Protein AF-0000000080209425 (afdb_homodimer)

InterPro domains:
  IPR004045 Glutathione S-transferase, N-terminal [PF13409] (10-76)
  IPR004045 Glutathione S-transferase, N-terminal [PS50404] (1-81)
  IPR036249 Thioredoxin-like superfamily [SSF52833] (5-84)
  IPR036282 Glutathione S-transferase, C-terminal domain superfamily [SSF47616] (83-201)

Secondary structure (DSSP, 8-state):
-EEEEE-TTT-HHHHHHHHHHHHTT---EEEEE-TTSHHHHHHHHTT-SS--S-EEEETTEEEESHHHHHHHHHHHHHTTTTS-SSHHHHHHHHHHHHHHHH--HHHHHHS---TT--EE-PPPHHHHHHHHHHHHHHHHHHHHSTTSBTBBB--HHHHHHHHHHHHHHHTT----HHHHHHHHHHHHSHHHHHHHHHHTT-----GGG--SEE-/-EEEEE-TTT-HHHHHHHHHHHHTT---EEEEE-TTSHHHHHHHHTT-SS--S-EEEETTEEEESHHHHHHHHHHHHHTTTTS-SSHHHHHHHHHHHHHHHH--HHHHHHS---TT--EE-PPPHHHHHHHHHHHHHHHHHHHHSTTSBTBBB--HHHHHHHHHHHHHHHTT----HHHHHHHHHHHHSHHHHHHHHHHTT-----GGG--SEE-

Nearest PDB structures (foldseek):
  4mp4-assembly1_A  TM=8.904E-01  e=6.083E-12  Acinetobacter baumannii ACICU
  1v2a-assembly1_B  TM=7.783E-01  e=6.624E-07  Anopheles dirus
  4hz4-assembly1_A-2  TM=7.066E-01  e=1.338E-07  Actinobacillus pleuropneumoniae
  2ws2-assembly1_B  TM=6.971E-01  e=1.338E-07  Haemonchus contortus
  5lcz-assembly1_A  TM=6.780E-01  e=2.161E-05  Homo sapiens

Organism: Vibrio parahaemolyticus (NCBI:txid670)

Structure (mmCIF, N/CA/C/O backbone):
data_AF-0000000080209425-model_v1
#
loop_
_entity.id
_entity.type
_entity.pdbx_description
1 polymer 'Glutathione S-transferase'
#
loop_
_atom_site.group_PDB
_atom_site.id
_atom_site.type_symbol
_atom_site.label_atom_id
_atom_site.label_alt_id
_atom_site.label_comp_id
_atom_site.label_asym_id
_atom_site.label_entity_id
_atom_site.label_seq_id
_atom_site.pdbx_PDB_ins_code
_atom_site.Cartn_x
_atom_site.Cartn_y
_atom_site.Cartn_z
_atom_site.occupancy
_atom_site.B_iso_or_equiv
_atom_site.auth_seq_id
_atom_site.auth_comp_id
_atom_site.auth_asym_id
_atom_site.auth_atom_id
_atom_site.pdbx_PDB_model_num
ATOM 1 N N . MET A 1 1 ? 15.867 4.238 18.109 1 98 1 MET A N 1
ATOM 2 C CA . MET A 1 1 ? 15.328 4.242 16.75 1 98 1 MET A CA 1
ATOM 3 C C . MET A 1 1 ? 15.883 5.406 15.945 1 98 1 MET A C 1
ATOM 5 O O . MET A 1 1 ? 16.094 6.496 16.484 1 98 1 MET A O 1
ATOM 9 N N . GLN A 1 2 ? 16.234 5.133 14.703 1 98.75 2 GLN A N 1
ATOM 10 C CA . GLN A 1 2 ? 16.656 6.152 13.742 1 98.75 2 GLN A CA 1
ATOM 11 C C . GLN A 1 2 ? 15.742 6.16 12.523 1 98.75 2 GLN A C 1
ATOM 13 O O . GLN A 1 2 ? 15.516 5.117 11.906 1 98.75 2 GLN A O 1
ATOM 18 N N . LEU A 1 3 ? 15.195 7.336 12.227 1 98.88 3 LEU A N 1
ATOM 19 C CA . LEU A 1 3 ? 14.312 7.488 11.078 1 98.88 3 LEU A CA 1
ATOM 20 C C . LEU A 1 3 ? 14.953 8.383 10.023 1 98.88 3 LEU A C 1
ATOM 22 O O . LEU A 1 3 ? 15.305 9.531 10.305 1 98.88 3 LEU A O 1
ATOM 26 N N . PHE A 1 4 ? 15.148 7.852 8.852 1 98.88 4 PHE A N 1
ATOM 27 C CA . PHE A 1 4 ? 15.602 8.625 7.703 1 98.88 4 PHE A CA 1
ATOM 28 C C . PHE A 1 4 ? 14.422 9.156 6.902 1 98.88 4 PHE A C 1
ATOM 30 O O . PHE A 1 4 ? 13.523 8.398 6.535 1 98.88 4 PHE A O 1
ATOM 37 N N . ILE A 1 5 ? 14.406 10.461 6.688 1 98.69 5 ILE A N 1
ATOM 38 C CA . ILE A 1 5 ? 13.312 11.086 5.941 1 98.69 5 ILE A CA 1
ATOM 39 C C . ILE A 1 5 ? 13.891 12 4.863 1 98.69 5 ILE A C 1
ATOM 41 O O . ILE A 1 5 ? 15.086 12.289 4.855 1 98.69 5 ILE A O 1
ATOM 45 N N . GLY A 1 6 ? 13.047 12.359 3.904 1 98 6 GLY A N 1
ATOM 46 C CA . GLY A 1 6 ? 13.367 13.414 2.961 1 98 6 GLY A CA 1
ATOM 47 C C . GLY A 1 6 ? 13.031 14.805 3.48 1 98 6 GLY A C 1
ATOM 48 O O . GLY A 1 6 ? 12.578 14.953 4.617 1 98 6 GLY A O 1
ATOM 49 N N . ASN A 1 7 ? 13.375 15.828 2.611 1 96.88 7 ASN A N 1
ATOM 50 C CA . ASN A 1 7 ? 13.008 17.172 3.018 1 96.88 7 ASN A CA 1
ATOM 51 C C . ASN A 1 7 ? 11.516 17.281 3.336 1 96.88 7 ASN A C 1
ATOM 53 O O . ASN A 1 7 ? 10.68 16.797 2.576 1 96.88 7 ASN A O 1
ATOM 57 N N . GLN A 1 8 ? 11.188 17.891 4.418 1 98.12 8 GLN A N 1
ATOM 58 C CA . GLN A 1 8 ? 9.844 17.906 4.996 1 98.12 8 GLN A CA 1
ATOM 59 C C . GLN A 1 8 ? 8.867 18.672 4.102 1 98.12 8 GLN A C 1
ATOM 61 O O . GLN A 1 8 ? 7.68 18.328 4.051 1 98.12 8 GLN A O 1
ATOM 66 N N . ASN A 1 9 ? 9.352 19.578 3.344 1 97.81 9 ASN A N 1
ATOM 67 C CA . ASN A 1 9 ? 8.484 20.359 2.467 1 97.81 9 ASN A CA 1
ATOM 68 C C . ASN A 1 9 ? 7.867 19.5 1.373 1 97.81 9 ASN A C 1
ATOM 70 O O . ASN A 1 9 ? 6.742 19.766 0.936 1 97.81 9 ASN A O 1
ATOM 74 N N . TYR A 1 10 ? 8.617 18.438 0.993 1 97.81 10 TYR A N 1
ATOM 75 C CA . TYR A 1 10 ? 8.227 17.766 -0.247 1 97.81 10 TYR A CA 1
ATOM 76 C C . TYR A 1 10 ? 7.91 16.297 -0.005 1 97.81 10 TYR A C 1
ATOM 78 O O . TYR A 1 10 ? 7.242 15.664 -0.818 1 97.81 10 TYR A O 1
ATOM 86 N N . SER A 1 11 ? 8.398 15.742 1.105 1 98 11 SER A N 1
ATOM 87 C CA . SER A 1 11 ? 8.328 14.289 1.24 1 98 11 SER A CA 1
ATOM 88 C C . SER A 1 11 ? 7.055 13.859 1.966 1 98 11 SER A C 1
ATOM 90 O O . SER A 1 11 ? 7.047 13.727 3.191 1 98 11 SER A O 1
ATOM 92 N N . SER A 1 12 ? 6.051 13.523 1.176 1 98.44 12 SER A N 1
ATOM 93 C CA . SER A 1 12 ? 4.773 13.094 1.734 1 98.44 12 SER A CA 1
ATOM 94 C C . SER A 1 12 ? 4.879 11.719 2.377 1 98.44 12 SER A C 1
ATOM 96 O O . SER A 1 12 ? 4.215 11.438 3.377 1 98.44 12 SER A O 1
ATOM 98 N N . TRP A 1 13 ? 5.742 10.805 1.812 1 98.62 13 TRP A N 1
ATOM 99 C CA . TRP A 1 13 ? 5.953 9.477 2.379 1 98.62 13 TRP A CA 1
ATOM 100 C C . TRP A 1 13 ? 6.613 9.57 3.75 1 98.62 13 TRP A C 1
ATOM 102 O O . TRP A 1 13 ? 6.254 8.828 4.672 1 98.62 13 TRP A O 1
ATOM 112 N N . SER A 1 14 ? 7.562 10.484 3.898 1 98.88 14 SER A N 1
ATOM 113 C CA . SER A 1 14 ? 8.25 10.695 5.164 1 98.88 14 SER A CA 1
ATOM 114 C C . SER A 1 14 ? 7.297 11.219 6.234 1 98.88 14 SER A C 1
ATOM 116 O O . SER A 1 14 ? 7.367 10.805 7.395 1 98.88 14 SER A O 1
ATOM 118 N N . LEU A 1 15 ? 6.426 12.148 5.82 1 98.94 15 LEU A N 1
ATOM 119 C CA . LEU A 1 15 ? 5.465 12.695 6.77 1 98.94 15 LEU A CA 1
ATOM 120 C C . LEU A 1 15 ? 4.609 11.586 7.379 1 98.94 15 LEU A C 1
ATOM 122 O O . LEU A 1 15 ? 4.391 11.555 8.594 1 98.94 15 LEU A O 1
ATOM 126 N N . ARG A 1 16 ? 4.148 10.672 6.57 1 98.94 16 ARG A N 1
ATOM 127 C CA . ARG A 1 16 ? 3.287 9.586 7.031 1 98.94 16 ARG A CA 1
ATOM 128 C C . ARG A 1 16 ? 3.951 8.797 8.156 1 98.94 16 ARG A C 1
ATOM 130 O O . ARG A 1 16 ? 3.348 8.578 9.203 1 98.94 16 ARG A O 1
ATOM 137 N N . ALA A 1 17 ? 5.164 8.445 7.926 1 98.94 17 ALA A N 1
ATOM 138 C CA . ALA A 1 17 ? 5.871 7.625 8.906 1 98.94 17 ALA A CA 1
ATOM 139 C C . ALA A 1 17 ? 6.215 8.438 10.148 1 98.94 17 ALA A C 1
ATOM 141 O O . ALA A 1 17 ? 6.105 7.945 11.273 1 98.94 17 ALA A O 1
ATOM 142 N N . TRP A 1 18 ? 6.582 9.664 9.969 1 98.94 18 TRP A N 1
ATOM 143 C CA . TRP A 1 18 ? 7.055 10.531 11.047 1 98.94 18 TRP A CA 1
ATOM 144 C C . TRP A 1 18 ? 5.938 10.812 12.047 1 98.94 18 TRP A C 1
ATOM 146 O O . TRP A 1 18 ? 6.188 10.938 13.242 1 98.94 18 TRP A O 1
ATOM 156 N N . LEU A 1 19 ? 4.75 10.836 11.617 1 98.94 19 LEU A N 1
ATOM 157 C CA . LEU A 1 19 ? 3.615 11.312 12.391 1 98.94 19 LEU A CA 1
ATOM 158 C C . LEU A 1 19 ? 3.387 10.438 13.617 1 98.94 19 LEU A C 1
ATOM 160 O O . LEU A 1 19 ? 2.971 10.93 14.672 1 98.94 19 LEU A O 1
ATOM 164 N N . ILE A 1 20 ? 3.641 9.125 13.492 1 98.94 20 ILE A N 1
ATOM 165 C CA . ILE A 1 20 ? 3.348 8.227 14.602 1 98.94 20 ILE A CA 1
ATOM 166 C C . ILE A 1 20 ? 4.273 8.531 15.773 1 98.94 20 ILE A C 1
ATOM 168 O O . ILE A 1 20 ? 3.867 8.445 16.938 1 98.94 20 ILE A O 1
ATOM 172 N N . PHE A 1 21 ? 5.473 8.922 15.516 1 98.88 21 PHE A N 1
ATOM 173 C CA . PHE A 1 21 ? 6.422 9.25 16.562 1 98.88 21 PHE A CA 1
ATOM 174 C C . PHE A 1 21 ? 6.016 10.531 17.281 1 98.88 21 PHE A C 1
ATOM 176 O O . PHE A 1 21 ? 6.051 10.602 18.516 1 98.88 21 PHE A O 1
ATOM 183 N N . SER A 1 22 ? 5.641 11.492 16.5 1 98.62 22 SER A N 1
ATOM 184 C CA . SER A 1 22 ? 5.223 12.766 17.078 1 98.62 22 SER A CA 1
ATOM 185 C C . SER A 1 22 ? 3.916 12.617 17.859 1 98.62 22 SER A C 1
ATOM 187 O O . SER A 1 22 ? 3.787 13.133 18.969 1 98.62 22 SER A O 1
ATOM 189 N N . GLN A 1 23 ? 2.926 11.93 17.266 1 98.25 23 GLN A N 1
ATOM 190 C CA . GLN A 1 23 ? 1.598 11.789 17.844 1 98.25 23 GLN A CA 1
ATOM 191 C C . GLN A 1 23 ? 1.665 11.094 19.203 1 98.25 23 GLN A C 1
ATOM 193 O O . GLN A 1 23 ? 0.92 11.438 20.125 1 98.25 23 GLN A O 1
ATOM 198 N N . TYR A 1 24 ? 2.531 10.133 19.344 1 98.38 24 TYR A N 1
ATOM 199 C CA . TYR A 1 24 ? 2.57 9.328 20.562 1 98.38 24 TYR A CA 1
ATOM 200 C C . TYR A 1 24 ? 3.803 9.664 21.391 1 98.38 24 TYR A C 1
ATOM 202 O O . TYR A 1 24 ? 4.133 8.945 22.328 1 98.38 24 TYR A O 1
ATOM 210 N N . ASP A 1 25 ? 4.516 10.688 21.016 1 98.19 25 ASP A N 1
ATOM 211 C CA . ASP A 1 25 ? 5.688 11.18 21.734 1 98.19 25 ASP A CA 1
ATOM 212 C C . ASP A 1 25 ? 6.727 10.078 21.906 1 98.19 25 ASP A C 1
ATOM 214 O O . ASP A 1 25 ? 7.195 9.836 23.031 1 98.19 25 ASP A O 1
ATOM 218 N N . LEU A 1 26 ? 6.941 9.336 20.891 1 98.69 26 LEU A N 1
ATOM 219 C CA . LEU A 1 26 ? 7.977 8.312 20.891 1 98.69 26 LEU A CA 1
ATOM 220 C C . LEU A 1 26 ? 9.336 8.906 20.531 1 98.69 26 LEU A C 1
ATOM 222 O O . LEU A 1 26 ? 9.438 9.75 19.641 1 98.69 26 LEU A O 1
ATOM 226 N N . LYS A 1 27 ? 10.312 8.508 21.266 1 98.25 27 LYS A N 1
ATOM 227 C CA . LYS A 1 27 ? 11.664 8.992 20.984 1 98.25 27 LYS A CA 1
ATOM 228 C C . LYS A 1 27 ? 12.227 8.352 19.719 1 98.25 27 LYS A C 1
ATOM 230 O O . LYS A 1 27 ? 12.211 7.129 19.578 1 98.25 27 LYS A O 1
ATOM 235 N N . VAL A 1 28 ? 12.703 9.195 18.766 1 98.69 28 VAL A N 1
ATOM 236 C CA . VAL A 1 28 ? 13.336 8.75 17.531 1 98.69 28 VAL A CA 1
ATOM 237 C C . VAL A 1 28 ? 14.32 9.805 17.047 1 98.69 28 VAL A C 1
ATOM 239 O O . VAL A 1 28 ? 14.055 11.008 17.141 1 98.69 28 VAL A O 1
ATOM 242 N N . ASP A 1 29 ? 15.477 9.383 16.672 1 98.75 29 ASP A N 1
ATOM 243 C CA . ASP A 1 29 ? 16.422 10.273 16.016 1 98.75 29 ASP A CA 1
ATOM 244 C C . ASP A 1 29 ? 16.109 10.414 14.523 1 98.75 29 ASP A C 1
ATOM 246 O O . ASP A 1 29 ? 16.047 9.414 13.805 1 98.75 29 ASP A O 1
ATOM 250 N N . VAL A 1 30 ? 16 11.633 14.055 1 98.62 30 VAL A N 1
ATOM 251 C CA . VAL A 1 30 ? 15.594 11.859 12.672 1 98.62 30 VAL A CA 1
ATOM 252 C C . VAL A 1 30 ? 16.797 12.352 11.859 1 98.62 30 VAL A C 1
ATOM 254 O O . VAL A 1 30 ? 17.469 13.305 12.258 1 98.62 30 VAL A O 1
ATOM 257 N N . THR A 1 31 ? 17.094 11.695 10.82 1 98.25 31 THR A N 1
ATOM 258 C CA . THR A 1 31 ? 18.047 12.148 9.812 1 98.25 31 THR A CA 1
ATOM 259 C C . THR A 1 31 ? 17.328 12.602 8.547 1 98.25 31 THR A C 1
ATOM 261 O O . THR A 1 31 ? 16.703 11.797 7.859 1 98.25 31 THR A O 1
ATOM 264 N N . LYS A 1 32 ? 17.453 13.867 8.273 1 98 32 LYS A N 1
ATOM 265 C CA . LYS A 1 32 ? 16.812 14.453 7.105 1 98 32 LYS A CA 1
ATOM 266 C C . LYS A 1 32 ? 17.781 14.562 5.934 1 98 32 LYS A C 1
ATOM 268 O O . LYS A 1 32 ? 18.891 15.07 6.09 1 98 32 LYS A O 1
ATOM 273 N N . LEU A 1 33 ? 17.328 14.039 4.805 1 97.12 33 LEU A N 1
ATOM 274 C CA . LEU A 1 33 ? 18.141 14.062 3.588 1 97.12 33 LEU A CA 1
ATOM 275 C C . LEU A 1 33 ? 17.438 14.852 2.488 1 97.12 33 LEU A C 1
ATOM 277 O O . LEU A 1 33 ? 16.219 14.75 2.328 1 97.12 33 LEU A O 1
ATOM 281 N N . THR A 1 34 ? 18.188 15.648 1.683 1 95.5 34 THR A N 1
ATOM 282 C CA . THR A 1 34 ? 17.609 16.359 0.546 1 95.5 34 THR A CA 1
ATOM 283 C C . THR A 1 34 ? 17.344 15.406 -0.615 1 95.5 34 THR A C 1
ATOM 285 O O . THR A 1 34 ? 18.281 14.789 -1.138 1 95.5 34 THR A O 1
ATOM 288 N N . LEU A 1 35 ? 16.156 15.391 -1.049 1 94.75 35 LEU A N 1
ATOM 289 C CA . LEU A 1 35 ? 15.727 14.43 -2.053 1 94.75 35 LEU A CA 1
ATOM 290 C C . LEU A 1 35 ? 16.5 14.609 -3.35 1 94.75 35 LEU A C 1
ATOM 292 O O . LEU A 1 35 ? 16.766 15.742 -3.77 1 94.75 35 LEU A O 1
ATOM 296 N N . PHE A 1 36 ? 16.922 13.469 -3.924 1 92.62 36 PHE A N 1
ATOM 297 C CA . PHE A 1 36 ? 17.422 13.344 -5.289 1 92.62 36 PHE A CA 1
ATOM 298 C C . PHE A 1 36 ? 18.797 13.984 -5.426 1 92.62 36 PHE A C 1
ATOM 300 O O . PHE A 1 36 ? 19.141 14.492 -6.492 1 92.62 36 PHE A O 1
ATOM 307 N N . THR A 1 37 ? 19.5 14.102 -4.352 1 94.44 37 THR A N 1
ATOM 308 C CA . THR A 1 37 ? 20.891 14.547 -4.387 1 94.44 37 THR A CA 1
ATOM 309 C C . THR A 1 37 ? 21.844 13.359 -4.293 1 94.44 37 THR A C 1
ATOM 311 O O . THR A 1 37 ? 21.422 12.25 -3.957 1 94.44 37 THR A O 1
ATOM 314 N N . GLU A 1 38 ? 23.047 13.594 -4.613 1 95.19 38 GLU A N 1
ATOM 315 C CA . GLU A 1 38 ? 24.062 12.555 -4.477 1 95.19 38 GLU A CA 1
ATOM 316 C C . GLU A 1 38 ? 24.203 12.102 -3.025 1 95.19 38 GLU A C 1
ATOM 318 O O . GLU A 1 38 ? 24.344 10.906 -2.752 1 95.19 38 GLU A O 1
ATOM 323 N N . ASP A 1 39 ? 24.188 13.016 -2.172 1 94.75 39 ASP A N 1
ATOM 324 C CA . ASP A 1 39 ? 24.297 12.727 -0.745 1 94.75 39 ASP A CA 1
ATOM 325 C C . ASP A 1 39 ? 23.141 11.852 -0.27 1 94.75 39 ASP A C 1
ATOM 327 O O . ASP A 1 39 ? 23.312 10.984 0.587 1 94.75 39 ASP A O 1
ATOM 331 N N . PHE A 1 40 ? 21.984 12.125 -0.792 1 96 40 PHE A N 1
ATOM 332 C CA . PHE A 1 40 ? 20.797 11.344 -0.482 1 96 40 PHE A CA 1
ATOM 333 C C . PHE A 1 40 ? 21.031 9.867 -0.77 1 96 40 PHE A C 1
ATOM 335 O O . PHE A 1 40 ? 20.859 9.023 0.114 1 96 40 PHE A O 1
ATOM 342 N N . TYR A 1 41 ? 21.469 9.547 -1.92 1 96.38 41 TYR A N 1
ATOM 343 C CA . TYR A 1 41 ? 21.656 8.164 -2.359 1 96.38 41 TYR A CA 1
ATOM 344 C C . TYR A 1 41 ? 22.859 7.527 -1.664 1 96.38 41 TYR A C 1
ATOM 346 O O . TYR A 1 41 ? 22.812 6.352 -1.292 1 96.38 41 TYR A O 1
ATOM 354 N N . ASP A 1 42 ? 23.906 8.266 -1.462 1 97 42 ASP A N 1
ATOM 355 C CA . ASP A 1 42 ? 25.094 7.758 -0.797 1 97 42 ASP A CA 1
ATOM 356 C C . ASP A 1 42 ? 24.781 7.328 0.635 1 97 42 ASP A C 1
ATOM 358 O O . ASP A 1 42 ? 25.203 6.258 1.073 1 97 42 ASP A O 1
ATOM 362 N N . LYS A 1 43 ? 24.031 8.18 1.322 1 96.31 43 LYS A N 1
ATOM 363 C CA . LYS A 1 43 ? 23.703 7.91 2.717 1 96.31 43 LYS A CA 1
ATOM 364 C C . LYS A 1 43 ? 22.781 6.695 2.832 1 96.31 43 LYS A C 1
ATOM 366 O O . LYS A 1 43 ? 22.938 5.879 3.742 1 96.31 43 LYS A O 1
ATOM 371 N N . LEU A 1 44 ? 21.875 6.566 1.916 1 97 44 LEU A N 1
ATOM 372 C CA . LEU A 1 44 ? 20.859 5.516 2.004 1 97 44 LEU A CA 1
ATOM 373 C C . LEU A 1 44 ? 21.422 4.18 1.53 1 97 44 LEU A C 1
ATOM 375 O O . LEU A 1 44 ? 20.875 3.121 1.852 1 97 44 LEU A O 1
ATOM 379 N N . ALA A 1 45 ? 22.484 4.203 0.742 1 95.69 45 ALA A N 1
ATOM 380 C CA . ALA A 1 45 ? 23.031 3.006 0.112 1 95.69 45 ALA A CA 1
ATOM 381 C C . ALA A 1 45 ? 23.375 1.943 1.154 1 95.69 45 ALA A C 1
ATOM 383 O O . ALA A 1 45 ? 23.234 0.745 0.896 1 95.69 45 ALA A O 1
ATOM 384 N N . SER A 1 46 ? 23.734 2.371 2.322 1 94.5 46 SER A N 1
ATOM 385 C CA . SER A 1 46 ? 24.125 1.422 3.357 1 94.5 46 SER A CA 1
ATOM 386 C C . SER A 1 46 ? 22.984 1.169 4.34 1 94.5 46 SER A C 1
ATOM 388 O O . SER A 1 46 ? 23.125 0.373 5.27 1 94.5 46 SER A O 1
ATOM 390 N N . VAL A 1 47 ? 21.875 1.842 4.195 1 96.62 47 VAL A N 1
ATOM 391 C CA . VAL A 1 47 ? 20.812 1.807 5.184 1 96.62 47 VAL A CA 1
ATOM 392 C C . VAL A 1 47 ? 19.672 0.925 4.676 1 96.62 47 VAL A C 1
ATOM 394 O O . VAL A 1 47 ? 19.094 0.144 5.438 1 96.62 47 VAL A O 1
ATOM 397 N N . THR A 1 48 ? 19.391 1.097 3.395 1 96.06 48 THR A N 1
ATOM 398 C CA . THR A 1 48 ? 18.234 0.413 2.822 1 96.06 48 THR A CA 1
ATOM 399 C C . THR A 1 48 ? 18.516 -0.019 1.387 1 96.06 48 THR A C 1
ATOM 401 O O . THR A 1 48 ? 19.219 0.672 0.653 1 96.06 48 THR A O 1
ATOM 404 N N . PRO A 1 49 ? 17.906 -1.115 0.945 1 94.19 49 PRO A N 1
ATOM 405 C CA . PRO A 1 49 ? 18.094 -1.572 -0.433 1 94.19 49 PRO A CA 1
ATOM 406 C C . PRO A 1 49 ? 17.25 -0.79 -1.437 1 94.19 49 PRO A C 1
ATOM 408 O O . PRO A 1 49 ? 17.422 -0.957 -2.648 1 94.19 49 PRO A O 1
ATOM 411 N N . THR A 1 50 ? 16.328 0.086 -0.994 1 94.5 50 THR A N 1
ATOM 412 C CA . THR A 1 50 ? 15.375 0.73 -1.896 1 94.5 50 THR A CA 1
ATOM 413 C C . THR A 1 50 ? 15.898 2.094 -2.342 1 94.5 50 THR A C 1
ATOM 415 O O . THR A 1 50 ? 15.406 2.66 -3.322 1 94.5 50 THR A O 1
ATOM 418 N N . ALA A 1 51 ? 16.844 2.656 -1.561 1 93.56 51 ALA A N 1
ATOM 419 C CA . ALA A 1 51 ? 17.328 4.016 -1.784 1 93.56 51 ALA A CA 1
ATOM 420 C C . ALA A 1 51 ? 16.188 5.023 -1.726 1 93.56 51 ALA A C 1
ATOM 422 O O . ALA A 1 51 ? 16.156 5.98 -2.5 1 93.56 51 ALA A O 1
ATOM 423 N N . LYS A 1 52 ? 15.227 4.723 -0.894 1 96.62 52 LYS A N 1
ATOM 424 C CA . LYS A 1 52 ? 14.07 5.59 -0.694 1 96.62 52 LYS A CA 1
ATOM 425 C C . LYS A 1 52 ? 13.867 5.902 0.786 1 96.62 52 LYS A C 1
ATOM 427 O O . LYS A 1 52 ? 14.422 5.219 1.651 1 96.62 52 LYS A O 1
ATOM 432 N N . VAL A 1 53 ? 13.203 6.957 1.084 1 98.19 53 VAL A N 1
ATOM 433 C CA . VAL A 1 53 ? 12.742 7.32 2.42 1 98.19 53 VAL A CA 1
ATOM 434 C C . VAL A 1 53 ? 11.211 7.316 2.461 1 98.19 53 VAL A C 1
ATOM 436 O O . VAL A 1 53 ? 10.562 7.457 1.425 1 98.19 53 VAL A O 1
ATOM 439 N N . PRO A 1 54 ? 10.656 7.023 3.598 1 98.81 54 PRO A N 1
ATOM 440 C CA . PRO A 1 54 ? 11.258 6.863 4.922 1 98.81 54 PRO A CA 1
ATOM 441 C C . PRO A 1 54 ? 11.828 5.465 5.145 1 98.81 54 PRO A C 1
ATOM 443 O O . PRO A 1 54 ? 11.375 4.5 4.531 1 98.81 54 PRO A O 1
ATOM 446 N N . THR A 1 55 ? 12.836 5.387 5.926 1 98.88 55 THR A N 1
ATOM 447 C CA . THR A 1 55 ? 13.391 4.133 6.426 1 98.88 55 THR A CA 1
ATOM 448 C C . THR A 1 55 ? 13.688 4.23 7.918 1 98.88 55 THR A C 1
ATOM 450 O O . THR A 1 55 ? 14.273 5.211 8.375 1 98.88 55 THR A O 1
ATOM 453 N N . LEU A 1 56 ? 13.219 3.271 8.695 1 98.94 56 LEU A N 1
ATOM 454 C CA . LEU A 1 56 ? 13.438 3.201 10.133 1 98.94 56 LEU A CA 1
ATOM 455 C C . LEU A 1 56 ? 14.453 2.115 10.477 1 98.94 56 LEU A C 1
ATOM 457 O O . LEU A 1 56 ? 14.344 0.985 9.992 1 98.94 56 LEU A O 1
ATOM 461 N N . VAL A 1 57 ? 15.453 2.453 11.219 1 98.75 57 VAL A N 1
ATOM 462 C CA . VAL A 1 57 ? 16.406 1.507 11.781 1 98.75 57 VAL A CA 1
ATOM 463 C C . VAL A 1 57 ? 16.219 1.415 13.297 1 98.75 57 VAL A C 1
ATOM 465 O O . VAL A 1 57 ? 16.266 2.428 14 1 98.75 57 VAL A O 1
ATOM 468 N N . ASP A 1 58 ? 15.898 0.274 13.812 1 98.69 58 ASP A N 1
ATOM 469 C CA . ASP A 1 58 ? 15.703 -0.033 15.227 1 98.69 58 ASP A CA 1
ATOM 470 C C . ASP A 1 58 ? 16.5 -1.267 15.641 1 98.69 58 ASP A C 1
ATOM 472 O O . ASP A 1 58 ? 15.984 -2.385 15.625 1 98.69 58 ASP A O 1
ATOM 476 N N . GLY A 1 59 ? 17.766 -1.075 16.141 1 97.12 59 GLY A N 1
ATOM 477 C CA . GLY A 1 59 ? 18.641 -2.209 16.359 1 97.12 59 GLY A CA 1
ATOM 478 C C . GLY A 1 59 ? 18.953 -2.988 15.102 1 97.12 59 GLY A C 1
ATOM 479 O O . GLY A 1 59 ? 19.438 -2.422 14.125 1 97.12 59 GLY A O 1
ATOM 480 N N . GLU A 1 60 ? 18.594 -4.148 15.055 1 95.81 60 GLU A N 1
ATOM 481 C CA . GLU A 1 60 ? 18.875 -5.008 13.906 1 95.81 60 GLU A CA 1
ATOM 482 C C . GLU A 1 60 ? 17.766 -4.934 12.867 1 95.81 60 GLU A C 1
ATOM 484 O O . GLU A 1 60 ? 17.891 -5.488 11.773 1 95.81 60 GLU A O 1
ATOM 489 N N . VAL A 1 61 ? 16.766 -4.211 13.195 1 98.06 61 VAL A N 1
ATOM 490 C CA . VAL A 1 61 ? 15.609 -4.129 12.32 1 98.06 61 VAL A CA 1
ATOM 491 C C . VAL A 1 61 ? 15.734 -2.91 11.406 1 98.06 61 VAL A C 1
ATOM 493 O O . VAL A 1 61 ? 16.031 -1.809 11.867 1 98.06 61 VAL A O 1
ATOM 496 N N . THR A 1 62 ? 15.617 -3.096 10.125 1 98.06 62 THR A N 1
ATOM 497 C CA . THR A 1 62 ? 15.43 -2.031 9.148 1 98.06 62 THR A CA 1
ATOM 498 C C . THR A 1 62 ? 14.094 -2.186 8.43 1 98.06 62 THR A C 1
ATOM 500 O O . THR A 1 62 ? 13.812 -3.234 7.84 1 98.06 62 THR A O 1
ATOM 503 N N . VAL A 1 63 ? 13.266 -1.225 8.539 1 98.62 63 VAL A N 1
ATOM 504 C CA . VAL A 1 63 ? 11.953 -1.289 7.918 1 98.62 63 VAL A CA 1
ATOM 505 C C . VAL A 1 63 ? 11.711 -0.032 7.086 1 98.62 63 VAL A C 1
ATOM 507 O O . VAL A 1 63 ? 11.961 1.084 7.547 1 98.62 63 VAL A O 1
ATOM 510 N N . TRP A 1 64 ? 11.375 -0.301 5.82 1 98.31 64 TRP A N 1
ATOM 511 C CA . TRP A 1 64 ? 11.055 0.807 4.926 1 98.31 64 TRP A CA 1
ATOM 512 C C . TRP A 1 64 ? 9.602 0.729 4.461 1 98.31 64 TRP A C 1
ATOM 514 O O . TRP A 1 64 ? 8.914 -0.256 4.73 1 98.31 64 TRP A O 1
ATOM 524 N N . ASP A 1 65 ? 9.234 1.83 3.723 1 97.69 65 ASP A N 1
ATOM 525 C CA . ASP A 1 65 ? 7.867 2.129 3.316 1 97.69 65 ASP A CA 1
ATOM 526 C C . ASP A 1 65 ? 7.062 2.701 4.48 1 97.69 65 ASP A C 1
ATOM 528 O O . ASP A 1 65 ? 7.156 2.213 5.609 1 97.69 65 ASP A O 1
ATOM 532 N N . SER A 1 66 ? 6.273 3.723 4.277 1 98.81 66 SER A N 1
ATOM 533 C CA . SER A 1 66 ? 5.531 4.43 5.312 1 98.81 66 SER A CA 1
ATOM 534 C C . SER A 1 66 ? 4.594 3.492 6.062 1 98.81 66 SER A C 1
ATOM 536 O O . SER A 1 66 ? 4.574 3.475 7.293 1 98.81 66 SER A O 1
ATOM 538 N N . LEU A 1 67 ? 3.889 2.676 5.367 1 98.94 67 LEU A N 1
ATOM 539 C CA . LEU A 1 67 ? 2.875 1.837 6 1 98.94 67 LEU A CA 1
ATOM 540 C C . LEU A 1 67 ? 3.523 0.736 6.832 1 98.94 67 LEU A C 1
ATOM 542 O O . LEU A 1 67 ? 3.049 0.414 7.922 1 98.94 67 LEU A O 1
ATOM 546 N N . ALA A 1 68 ? 4.613 0.147 6.312 1 98.88 68 ALA A N 1
ATOM 547 C CA . ALA A 1 68 ? 5.336 -0.882 7.059 1 98.88 68 ALA A CA 1
ATOM 548 C C . ALA A 1 68 ? 5.934 -0.314 8.344 1 98.88 68 ALA A C 1
ATOM 550 O O . ALA A 1 68 ? 5.898 -0.96 9.391 1 98.88 68 ALA A O 1
ATOM 551 N N . ILE A 1 69 ? 6.457 0.895 8.289 1 98.94 69 ILE A N 1
ATOM 552 C CA . ILE A 1 69 ? 7.02 1.547 9.469 1 98.94 69 ILE A CA 1
ATOM 553 C C . ILE A 1 69 ? 5.922 1.775 10.508 1 98.94 69 ILE A C 1
ATOM 555 O O . ILE A 1 69 ? 6.109 1.49 11.688 1 98.94 69 ILE A O 1
ATOM 559 N N . LEU A 1 70 ? 4.77 2.254 10.039 1 98.94 70 LEU A N 1
ATOM 560 C CA . LEU A 1 70 ? 3.652 2.512 10.938 1 98.94 70 LEU A CA 1
ATOM 561 C C . LEU A 1 70 ? 3.191 1.227 11.617 1 98.94 70 LEU A C 1
ATOM 563 O O . LEU A 1 70 ? 2.967 1.206 12.828 1 98.94 70 LEU A O 1
ATOM 567 N N . GLU A 1 71 ? 3.082 0.157 10.852 1 98.88 71 GLU A N 1
ATOM 568 C CA . GLU A 1 71 ? 2.688 -1.135 11.406 1 98.88 71 GLU A CA 1
ATOM 569 C C . GLU A 1 71 ? 3.707 -1.631 12.43 1 98.88 71 GLU A C 1
ATOM 571 O O . GLU A 1 71 ? 3.334 -2.119 13.5 1 98.88 71 GLU A O 1
ATOM 576 N N . TYR A 1 72 ? 4.988 -1.503 12.086 1 98.88 72 TYR A N 1
ATOM 577 C CA . TYR A 1 72 ? 6.059 -1.963 12.961 1 98.88 72 TYR A CA 1
ATOM 578 C C . TYR A 1 72 ? 6.023 -1.229 14.297 1 98.88 72 TYR A C 1
ATOM 580 O O . TYR A 1 72 ? 6.031 -1.856 15.359 1 98.88 72 TYR A O 1
ATOM 588 N N . VAL A 1 73 ? 5.938 0.091 14.258 1 98.94 73 VAL A N 1
ATOM 589 C CA . VAL A 1 73 ? 5.938 0.908 15.469 1 98.94 73 VAL A CA 1
ATOM 590 C C . VAL A 1 73 ? 4.68 0.625 16.281 1 98.94 73 VAL A C 1
ATOM 592 O O . VAL A 1 73 ? 4.742 0.515 17.516 1 98.94 73 VAL A O 1
ATOM 595 N N . ASN A 1 74 ? 3.574 0.512 15.586 1 98.88 74 ASN A N 1
ATOM 596 C CA . ASN A 1 74 ? 2.318 0.201 16.266 1 98.88 74 ASN A CA 1
ATOM 597 C C . ASN A 1 74 ? 2.412 -1.102 17.047 1 98.88 74 ASN A C 1
ATOM 599 O O . ASN A 1 74 ? 1.928 -1.186 18.188 1 98.88 74 ASN A O 1
ATOM 603 N N . GLU A 1 75 ? 2.998 -2.072 16.422 1 98.06 75 GLU A N 1
ATOM 604 C CA . GLU A 1 75 ? 3.084 -3.391 17.031 1 98.06 75 GLU A CA 1
ATOM 605 C C . GLU A 1 75 ? 4.129 -3.41 18.156 1 98.06 75 GLU A C 1
ATOM 607 O O . GLU A 1 75 ? 3.863 -3.904 19.25 1 98.06 75 GLU A O 1
ATOM 612 N N . GLN A 1 76 ? 5.281 -2.814 17.953 1 98.25 76 GLN A N 1
ATOM 613 C CA . GLN A 1 76 ? 6.426 -2.984 18.844 1 98.25 76 GLN A CA 1
ATOM 614 C C . GLN A 1 76 ? 6.367 -1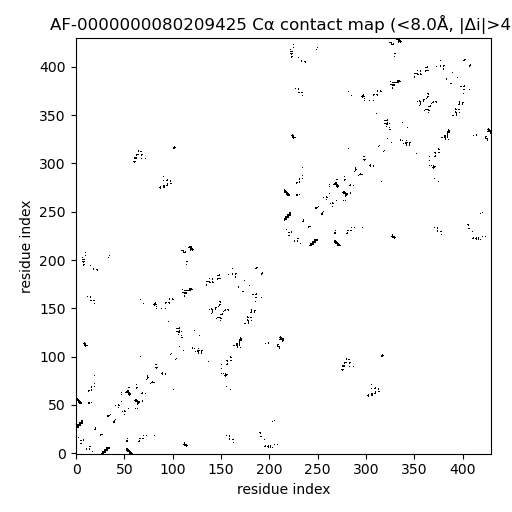.998 20.016 1 98.25 76 GLN A C 1
ATOM 616 O O . GLN A 1 76 ? 6.863 -2.287 21.109 1 98.25 76 GLN A O 1
ATOM 621 N N . TYR A 1 77 ? 5.648 -0.875 19.828 1 98.62 77 TYR A N 1
ATOM 622 C CA . TYR A 1 77 ? 5.805 0.174 20.828 1 98.62 77 TYR A CA 1
ATOM 623 C C . TYR A 1 77 ? 4.453 0.635 21.359 1 98.62 77 TYR A C 1
ATOM 625 O O . TYR A 1 77 ? 4.371 1.274 22.406 1 98.62 77 TYR A O 1
ATOM 633 N N . LEU A 1 78 ? 3.381 0.265 20.625 1 98.62 78 LEU A N 1
ATOM 634 C CA . LEU A 1 78 ? 2.117 0.891 21 1 98.62 78 LEU A CA 1
ATOM 635 C C . LEU A 1 78 ? 1.057 -0.164 21.312 1 98.62 78 LEU A C 1
ATOM 637 O O . LEU A 1 78 ? -0.092 0.172 21.609 1 98.62 78 LEU A O 1
ATOM 641 N N . GLN A 1 79 ? 1.398 -1.478 21.125 1 97.44 79 GLN A N 1
ATOM 642 C CA . GLN A 1 79 ? 0.509 -2.592 21.422 1 97.44 79 GLN A CA 1
ATOM 643 C C . GLN A 1 79 ? -0.794 -2.49 20.641 1 97.44 79 GLN A C 1
ATOM 645 O O . GLN A 1 79 ? -1.872 -2.756 21.172 1 97.44 79 GLN A O 1
ATOM 650 N N . GLY A 1 80 ? -0.715 -1.9 19.531 1 97.56 80 GLY A N 1
ATOM 651 C CA . GLY A 1 80 ? -1.857 -1.906 18.641 1 97.56 80 GLY A CA 1
ATOM 652 C C . GLY A 1 80 ? -2.715 -0.66 18.75 1 97.56 80 GLY A C 1
ATOM 653 O O . GLY A 1 80 ? -3.701 -0.509 18.031 1 97.56 80 GLY A O 1
ATOM 654 N N . LYS A 1 81 ? -2.354 0.343 19.453 1 97.94 81 LYS A N 1
ATOM 655 C CA . LYS A 1 81 ? -3.188 1.493 19.781 1 97.94 81 LYS A CA 1
ATOM 656 C C . LYS A 1 81 ? -3.352 2.424 18.578 1 97.94 81 LYS A C 1
ATOM 658 O O . LYS A 1 81 ? -4.23 3.285 18.578 1 97.94 81 LYS A O 1
ATOM 663 N N . ALA A 1 82 ? -2.518 2.252 17.609 1 98.75 82 ALA A N 1
ATOM 664 C CA . ALA A 1 82 ? -2.564 3.178 16.469 1 98.75 82 ALA A CA 1
ATOM 665 C C . ALA A 1 82 ? -3.588 2.725 15.438 1 98.75 82 ALA A C 1
ATOM 667 O O . ALA A 1 82 ? -3.652 3.279 14.336 1 98.75 82 ALA A O 1
ATOM 668 N N . TRP A 1 83 ? -4.34 1.689 15.742 1 98.81 83 TRP A N 1
ATOM 669 C CA . TRP A 1 83 ? -5.531 1.292 15 1 98.81 83 TRP A CA 1
ATOM 670 C C . TRP A 1 83 ? -6.77 1.337 15.891 1 98.81 83 TRP A C 1
ATOM 672 O O . TRP A 1 83 ? -6.668 1.187 17.109 1 98.81 83 TRP A O 1
ATOM 682 N N . PRO A 1 84 ? -8.008 1.543 15.211 1 98.5 84 PRO A N 1
ATOM 683 C CA . PRO A 1 84 ? -9.227 1.431 16.016 1 98.5 84 PRO A CA 1
ATOM 684 C C . PRO A 1 84 ? -9.352 0.079 16.703 1 98.5 84 PRO A C 1
ATOM 686 O O . PRO A 1 84 ? -8.891 -0.937 16.188 1 98.5 84 PRO A O 1
ATOM 689 N N . SER A 1 85 ? -10 0.027 17.906 1 97.19 85 SER A N 1
ATOM 690 C CA . SER A 1 85 ? -10.172 -1.214 18.656 1 97.19 85 SER A CA 1
ATOM 691 C C . SER A 1 85 ? -11.344 -2.023 18.109 1 97.19 85 SER A C 1
ATOM 693 O O . SER A 1 85 ? -11.312 -3.256 18.125 1 97.19 85 SER A O 1
ATOM 695 N N . HIS A 1 86 ? -12.438 -1.315 17.703 1 97.38 86 HIS A N 1
ATOM 696 C CA . HIS A 1 86 ? -13.602 -1.997 17.141 1 97.38 86 HIS A CA 1
ATOM 697 C C . HIS A 1 86 ? -13.25 -2.666 15.812 1 97.38 86 HIS A C 1
ATOM 699 O O . HIS A 1 86 ? -12.727 -2.02 14.906 1 97.38 86 HIS A O 1
ATOM 705 N N . VAL A 1 87 ? -13.586 -3.924 15.688 1 97.81 87 VAL A N 1
ATOM 706 C CA . VAL A 1 87 ? -13.125 -4.77 14.594 1 97.81 87 VAL A CA 1
ATOM 707 C C . VAL A 1 87 ? -13.547 -4.164 13.258 1 97.81 87 VAL A C 1
ATOM 709 O O . VAL A 1 87 ? -12.742 -4.062 12.328 1 97.81 87 VAL A O 1
ATOM 712 N N . ALA A 1 88 ? -14.805 -3.73 13.117 1 98.12 88 ALA A N 1
ATOM 713 C CA . ALA A 1 88 ? -15.32 -3.189 11.859 1 98.12 88 ALA A CA 1
ATOM 714 C C . ALA A 1 88 ? -14.641 -1.872 11.508 1 98.12 88 ALA A C 1
ATOM 716 O O . ALA A 1 88 ? -14.32 -1.624 10.344 1 98.12 88 ALA A O 1
ATOM 717 N N . ASP A 1 89 ? -14.453 -1.014 12.547 1 98.5 89 ASP A N 1
ATOM 718 C CA . ASP A 1 89 ? -13.766 0.252 12.328 1 98.5 89 ASP A CA 1
ATOM 719 C C . ASP A 1 89 ? -12.312 0.021 11.922 1 98.5 89 ASP A C 1
ATOM 721 O O . ASP A 1 89 ? -11.781 0.714 11.047 1 98.5 89 ASP A O 1
ATOM 725 N N . LYS A 1 90 ? -11.695 -0.956 12.617 1 98.75 90 LYS A N 1
ATOM 726 C CA . LYS A 1 90 ? -10.312 -1.274 12.281 1 98.75 90 LYS A CA 1
ATOM 727 C C . LYS A 1 90 ? -10.195 -1.779 10.844 1 98.75 90 LYS A C 1
ATOM 729 O O . LYS A 1 90 ? -9.281 -1.391 10.117 1 98.75 90 LYS A O 1
ATOM 734 N N . ALA A 1 91 ? -11.078 -2.643 10.406 1 98.69 91 ALA A N 1
ATOM 735 C CA . ALA A 1 91 ? -11.078 -3.168 9.047 1 98.69 91 ALA A CA 1
ATOM 736 C C . ALA A 1 91 ? -11.242 -2.047 8.023 1 98.69 91 ALA A C 1
ATOM 738 O O . ALA A 1 91 ? -10.523 -2 7.023 1 98.69 91 ALA A O 1
ATOM 739 N N . LYS A 1 92 ? -12.141 -1.174 8.273 1 98.62 92 LYS A N 1
ATOM 740 C CA . LYS A 1 92 ? -12.359 -0.046 7.375 1 98.62 92 LYS A CA 1
ATOM 741 C C . LYS A 1 92 ? -11.156 0.888 7.355 1 98.62 92 LYS A C 1
ATOM 743 O O . LYS A 1 92 ? -10.773 1.4 6.301 1 98.62 92 LYS A O 1
ATOM 748 N N . ALA A 1 93 ? -10.594 1.138 8.539 1 98.88 93 ALA A N 1
ATOM 749 C CA . ALA A 1 93 ? -9.398 1.975 8.625 1 98.88 93 ALA A CA 1
ATOM 750 C C . ALA A 1 93 ? -8.258 1.394 7.793 1 98.88 93 ALA A C 1
ATOM 752 O O . ALA A 1 93 ? -7.566 2.125 7.082 1 98.88 93 ALA A O 1
ATOM 753 N N . ARG A 1 94 ? -8.086 0.081 7.887 1 98.81 94 ARG A N 1
ATOM 754 C CA . ARG A 1 94 ? -7.066 -0.582 7.082 1 98.81 94 ARG A CA 1
ATOM 755 C C . ARG A 1 94 ? -7.387 -0.476 5.594 1 98.81 94 ARG A C 1
ATOM 757 O O . ARG A 1 94 ? -6.492 -0.269 4.773 1 98.81 94 ARG A O 1
ATOM 764 N N . ALA A 1 95 ? -8.641 -0.544 5.262 1 98.81 95 ALA A N 1
ATOM 765 C CA . ALA A 1 95 ? -9.047 -0.501 3.861 1 98.81 95 ALA A CA 1
ATOM 766 C C . ALA A 1 95 ? -8.773 0.869 3.248 1 98.81 95 ALA A C 1
ATOM 768 O O . ALA A 1 95 ? -8.156 0.967 2.184 1 98.81 95 ALA A O 1
ATOM 769 N N . ILE A 1 96 ? -9.172 1.941 3.938 1 98.88 96 ILE A N 1
ATOM 770 C CA . ILE A 1 96 ? -8.984 3.264 3.35 1 98.88 96 ILE A CA 1
ATOM 771 C C . ILE A 1 96 ? -7.504 3.633 3.381 1 98.88 96 ILE A C 1
ATOM 773 O O . ILE A 1 96 ? -7.016 4.344 2.496 1 98.88 96 ILE A O 1
ATOM 777 N N . SER A 1 97 ? -6.73 3.102 4.387 1 98.94 97 SER A N 1
ATOM 778 C CA . SER A 1 97 ? -5.289 3.32 4.418 1 98.94 97 SER A CA 1
ATOM 779 C C . SER A 1 97 ? -4.598 2.641 3.24 1 98.94 97 SER A C 1
ATOM 781 O O . SER A 1 97 ? -3.717 3.225 2.609 1 98.94 97 SER A O 1
ATOM 783 N N . ALA A 1 98 ? -5.008 1.39 3 1 98.81 98 ALA A N 1
ATOM 784 C CA . ALA A 1 98 ? -4.465 0.656 1.86 1 98.81 98 ALA A CA 1
ATOM 785 C C . ALA A 1 98 ? -4.84 1.327 0.543 1 98.81 98 ALA A C 1
ATOM 787 O O . ALA A 1 98 ? -4.039 1.364 -0.394 1 98.81 98 ALA A O 1
ATOM 788 N N . GLU A 1 99 ? -6.062 1.846 0.491 1 98.44 99 GLU A N 1
ATOM 789 C CA . GLU A 1 99 ? -6.512 2.59 -0.682 1 98.44 99 GLU A CA 1
ATOM 790 C C . GLU A 1 99 ? -5.613 3.789 -0.955 1 98.44 99 GLU A C 1
ATOM 792 O O . GLU A 1 99 ? -5.223 4.031 -2.098 1 98.44 99 GLU A O 1
ATOM 797 N N . MET A 1 100 ? -5.277 4.5 0.059 1 98.81 100 MET A N 1
ATOM 798 C CA . MET A 1 100 ? -4.375 5.637 -0.066 1 98.81 100 MET A CA 1
ATOM 799 C C . MET A 1 100 ? -2.963 5.176 -0.415 1 98.81 100 MET A C 1
ATOM 801 O O . MET A 1 100 ? -2.277 5.812 -1.216 1 98.81 100 MET A O 1
ATOM 805 N N . HIS A 1 101 ? -2.539 4.105 0.16 1 98.81 101 HIS A N 1
ATOM 806 C CA . HIS A 1 101 ? -1.187 3.582 0.009 1 98.81 101 HIS A CA 1
ATOM 807 C C . HIS A 1 101 ? -0.93 3.125 -1.423 1 98.81 101 HIS A C 1
ATOM 809 O O . HIS A 1 101 ? 0.149 3.361 -1.972 1 98.81 101 HIS A O 1
ATOM 815 N N . SER A 1 102 ? -1.891 2.518 -2.037 1 98.12 102 SER A N 1
ATOM 816 C CA . SER A 1 102 ? -1.683 1.891 -3.34 1 98.12 102 SER A CA 1
ATOM 817 C C . SER A 1 102 ? -2.43 2.639 -4.438 1 98.12 102 SER A C 1
ATOM 819 O O . SER A 1 102 ? -2.357 2.264 -5.609 1 98.12 102 SER A O 1
ATOM 821 N N . GLY A 1 103 ? -3.117 3.725 -4.09 1 97.88 103 GLY A N 1
ATOM 822 C CA . GLY A 1 103 ? -4.02 4.32 -5.062 1 97.88 103 GLY A CA 1
ATOM 823 C C . GLY A 1 103 ? -3.859 5.824 -5.176 1 97.88 103 GLY A C 1
ATOM 824 O O . GLY A 1 103 ? -2.811 6.371 -4.832 1 97.88 103 GLY A O 1
ATOM 825 N N . PHE A 1 104 ? -4.816 6.453 -5.828 1 98.38 104 PHE A N 1
ATOM 826 C CA . PHE A 1 104 ? -4.961 7.891 -6.035 1 98.38 104 PHE A CA 1
ATOM 827 C C . PHE A 1 104 ? -3.768 8.445 -6.805 1 98.38 104 PHE A C 1
ATOM 829 O O . PHE A 1 104 ? -3.17 9.445 -6.398 1 98.38 104 PHE A O 1
ATOM 836 N N . PHE A 1 105 ? -3.439 7.781 -7.891 1 97.62 105 PHE A N 1
ATOM 837 C CA . PHE A 1 105 ? -2.225 8.078 -8.633 1 97.62 105 PHE A CA 1
ATOM 838 C C . PHE A 1 105 ? -2.33 9.438 -9.32 1 97.62 105 PHE A C 1
ATOM 840 O O . PHE A 1 105 ? -1.357 10.195 -9.367 1 97.62 105 PHE A O 1
ATOM 847 N N . ASP A 1 106 ? -3.5 9.727 -9.898 1 98.31 106 ASP A N 1
ATOM 848 C CA . ASP A 1 106 ? -3.66 10.992 -10.609 1 98.31 106 ASP A CA 1
ATOM 849 C C . ASP A 1 106 ? -3.508 12.18 -9.656 1 98.31 106 ASP A C 1
ATOM 851 O O . ASP A 1 106 ? -2.822 13.148 -9.977 1 98.31 106 ASP A O 1
ATOM 855 N N . LEU A 1 107 ? -4.082 12.055 -8.492 1 98.56 107 LEU A N 1
ATOM 856 C CA . LEU A 1 107 ? -3.939 13.102 -7.48 1 98.56 107 LEU A CA 1
ATOM 857 C C . LEU A 1 107 ? -2.484 13.242 -7.047 1 98.56 107 LEU A C 1
ATOM 859 O O . LEU A 1 107 ? -1.952 14.352 -7 1 98.56 107 LEU A O 1
ATOM 863 N N . ARG A 1 108 ? -1.815 12.125 -6.738 1 98.06 108 ARG A N 1
ATOM 864 C CA . ARG A 1 108 ? -0.453 12.156 -6.219 1 98.06 108 ARG A CA 1
ATOM 865 C C . ARG A 1 108 ? 0.516 12.719 -7.254 1 98.06 108 ARG A C 1
ATOM 867 O O . ARG A 1 108 ? 1.489 13.391 -6.898 1 98.06 108 ARG A O 1
ATOM 874 N N . ASN A 1 109 ? 0.234 12.438 -8.508 1 97.06 109 ASN A N 1
ATOM 875 C CA . ASN A 1 109 ? 1.112 12.898 -9.57 1 97.06 109 ASN A CA 1
ATOM 876 C C . ASN A 1 109 ? 0.874 14.375 -9.891 1 97.06 109 ASN A C 1
ATOM 878 O O . ASN A 1 109 ? 1.814 15.102 -10.211 1 97.06 109 ASN A O 1
ATOM 882 N N . GLU A 1 110 ? -0.361 14.828 -9.797 1 98.12 110 GLU A N 1
ATOM 883 C CA . GLU A 1 110 ? -0.714 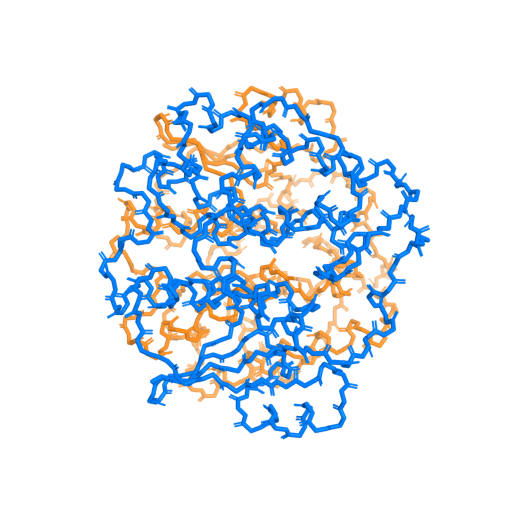16.156 -10.266 1 98.12 110 GLU A CA 1
ATOM 884 C C . GLU A 1 110 ? -0.64 17.188 -9.133 1 98.12 110 GLU A C 1
ATOM 886 O O . GLU A 1 110 ? -0.485 18.375 -9.383 1 98.12 110 GLU A O 1
ATOM 891 N N . LEU A 1 111 ? -0.763 16.688 -7.891 1 98.31 111 LEU A N 1
ATOM 892 C CA . LEU A 1 111 ? -0.741 17.562 -6.719 1 98.31 111 LEU A CA 1
ATOM 893 C C . LEU A 1 111 ? 0.341 17.109 -5.738 1 98.31 111 LEU A C 1
ATOM 895 O O . LEU A 1 111 ? 0.039 16.734 -4.605 1 98.31 111 LEU A O 1
ATOM 899 N N . PRO A 1 112 ? 1.624 17.203 -6.164 1 97.94 112 PRO A N 1
ATOM 900 C CA . PRO A 1 112 ? 2.676 16.844 -5.211 1 97.94 112 PRO A CA 1
ATOM 901 C C . PRO A 1 112 ? 2.664 17.719 -3.957 1 97.94 112 PRO A C 1
ATOM 903 O O . PRO A 1 112 ? 2.135 18.828 -3.98 1 97.94 112 PRO A O 1
ATOM 906 N N . MET A 1 113 ? 3.168 17.219 -2.873 1 97.94 113 MET A N 1
ATOM 907 C CA . MET A 1 113 ? 3.189 17.984 -1.632 1 97.94 113 MET A CA 1
ATOM 908 C C . MET A 1 113 ? 4.227 19.109 -1.697 1 97.94 113 MET A C 1
ATOM 910 O O . MET A 1 113 ? 5.363 18.875 -2.113 1 97.94 113 MET A O 1
ATOM 914 N N . ASN A 1 114 ? 3.893 20.203 -1.39 1 97.44 114 ASN A N 1
ATOM 915 C CA . ASN A 1 114 ? 4.68 21.422 -1.18 1 97.44 114 ASN A CA 1
ATOM 916 C C . ASN A 1 114 ? 4.098 22.281 -0.065 1 97.44 114 ASN A C 1
ATOM 918 O O . ASN A 1 114 ? 3.156 23.047 -0.294 1 97.44 114 ASN A O 1
ATOM 922 N N . CYS A 1 115 ? 4.707 22.172 1.076 1 97.31 115 CYS A N 1
ATOM 923 C CA . CYS A 1 115 ? 4.121 22.734 2.289 1 97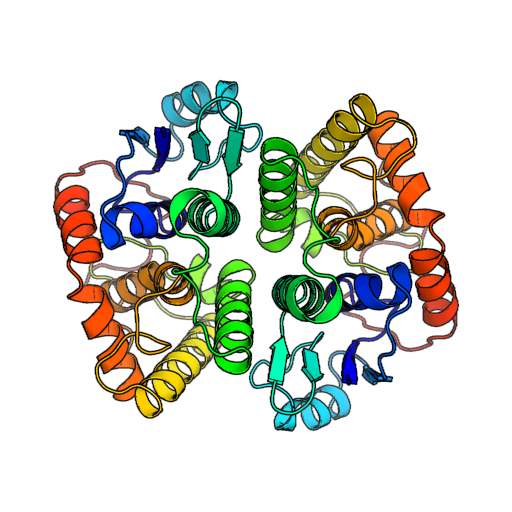.31 115 CYS A CA 1
ATOM 924 C C . CYS A 1 115 ? 4.203 24.266 2.277 1 97.31 115 CYS A C 1
ATOM 926 O O . CYS A 1 115 ? 3.523 24.938 3.055 1 97.31 115 CYS A O 1
ATOM 928 N N . ARG A 1 116 ? 4.973 24.828 1.403 1 94.5 116 ARG A N 1
ATOM 929 C CA . ARG A 1 116 ? 5.246 26.266 1.438 1 94.5 116 ARG A CA 1
ATOM 930 C C . ARG A 1 116 ? 4.516 26.984 0.312 1 94.5 116 ARG A C 1
ATOM 932 O O . ARG A 1 116 ? 4.5 28.219 0.266 1 94.5 116 ARG A O 1
ATOM 939 N N . ALA A 1 117 ? 3.973 26.234 -0.513 1 95.12 117 ALA A N 1
ATOM 940 C CA . ALA A 1 117 ? 3.469 26.828 -1.747 1 95.12 117 ALA A CA 1
ATOM 941 C C . ALA A 1 117 ? 1.956 27.016 -1.688 1 95.12 117 ALA A C 1
ATOM 943 O O . ALA A 1 117 ? 1.271 26.344 -0.919 1 95.12 117 ALA A O 1
ATOM 944 N N . ARG A 1 118 ? 1.471 27.953 -2.406 1 97.19 118 ARG A N 1
ATOM 945 C CA . ARG A 1 118 ? 0.084 28.141 -2.826 1 97.19 118 ARG A CA 1
ATOM 946 C C . ARG A 1 118 ? -0.019 28.234 -4.344 1 97.19 118 ARG A C 1
ATOM 948 O O . ARG A 1 118 ? 0.461 29.203 -4.945 1 97.19 118 ARG A O 1
ATOM 955 N N . ARG A 1 119 ? -0.611 27.125 -4.895 1 97 119 ARG A N 1
ATOM 956 C CA . ARG A 1 119 ? -0.54 26.969 -6.344 1 97 119 ARG A CA 1
ATOM 957 C C . ARG A 1 119 ? -1.881 26.516 -6.914 1 97 119 ARG A C 1
ATOM 959 O O . ARG A 1 119 ? -2.758 26.078 -6.172 1 97 119 ARG A O 1
ATOM 966 N N . LYS A 1 120 ? -2.012 26.734 -8.219 1 97.38 120 LYS A N 1
ATOM 967 C CA . LYS A 1 120 ? -3.141 26.203 -8.984 1 97.38 120 LYS A CA 1
ATOM 968 C C . LYS A 1 120 ? -2.668 25.25 -10.07 1 97.38 120 LYS A C 1
ATOM 970 O O . LYS A 1 120 ? -1.65 25.5 -10.719 1 97.38 120 LYS A O 1
ATOM 975 N N . VAL A 1 121 ? -3.387 24.188 -10.18 1 97.19 121 VAL A N 1
ATOM 976 C CA . VAL A 1 121 ? -3.111 23.203 -11.203 1 97.19 121 VAL A CA 1
ATOM 977 C C . VAL A 1 121 ? -4.395 22.875 -11.977 1 97.19 121 VAL A C 1
ATOM 979 O O . VAL A 1 121 ? -5.484 22.859 -11.398 1 97.19 121 VAL A O 1
ATOM 982 N N . GLU A 1 122 ? -4.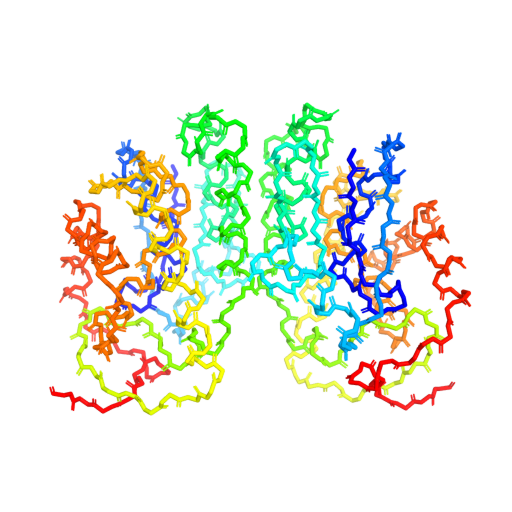301 22.781 -13.297 1 97.38 122 GLU A N 1
ATOM 983 C CA . GLU A 1 122 ? -5.406 22.219 -14.062 1 97.38 122 GLU A CA 1
ATOM 984 C C . GLU A 1 122 ? -5.504 20.703 -13.852 1 97.38 122 GLU A C 1
ATOM 986 O O . GLU A 1 122 ? -4.586 19.969 -14.211 1 97.38 122 GLU A O 1
ATOM 991 N N . LEU A 1 123 ? -6.582 20.281 -13.383 1 98 123 LEU A N 1
ATOM 992 C CA . LEU A 1 123 ? -6.73 18.891 -12.969 1 98 123 LEU A CA 1
ATOM 993 C C . LEU A 1 123 ? -7.297 18.047 -14.102 1 98 123 LEU A C 1
ATOM 995 O O . LEU A 1 123 ? -8.188 18.484 -14.828 1 98 123 LEU A O 1
ATOM 999 N N . SER A 1 124 ? -6.781 16.875 -14.273 1 98.5 124 SER A N 1
ATOM 1000 C CA . SER A 1 124 ? -7.359 15.883 -15.164 1 98.5 124 SER A CA 1
ATOM 1001 C C . SER A 1 124 ? -8.633 15.289 -14.578 1 98.5 124 SER A C 1
ATOM 1003 O O . SER A 1 124 ? -8.922 15.461 -13.391 1 98.5 124 SER A O 1
ATOM 1005 N N . ASP A 1 125 ? -9.422 14.602 -15.406 1 98.44 125 ASP A N 1
ATOM 1006 C CA . ASP A 1 125 ? -10.602 13.883 -14.93 1 98.44 125 ASP A CA 1
ATOM 1007 C C . ASP A 1 125 ? -10.219 12.836 -13.883 1 98.44 125 ASP A C 1
ATOM 1009 O O . ASP A 1 125 ? -10.977 12.602 -12.938 1 98.44 125 ASP A O 1
ATOM 1013 N N . GLY A 1 126 ? -9.031 12.234 -14.023 1 98.38 126 GLY A N 1
A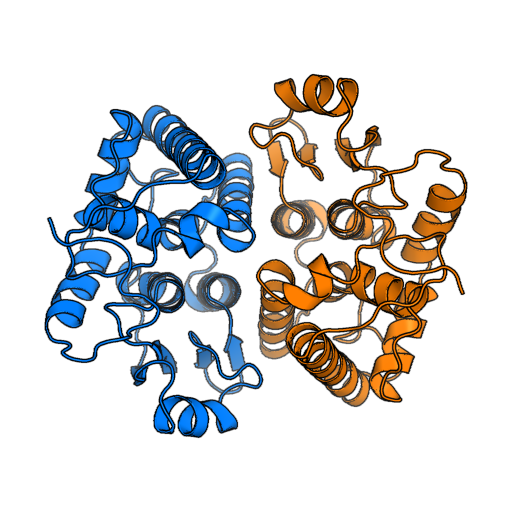TOM 1014 C CA . GLY A 1 126 ? -8.555 11.258 -13.055 1 98.38 126 GLY A CA 1
ATOM 1015 C C . GLY A 1 126 ? -8.305 11.844 -11.688 1 98.38 126 GLY A C 1
ATOM 1016 O O . GLY A 1 126 ? -8.688 11.266 -10.672 1 98.38 126 GLY A O 1
ATOM 1017 N N . ALA A 1 127 ? -7.699 12.977 -11.688 1 98.62 127 ALA A N 1
ATOM 1018 C CA . ALA A 1 127 ? -7.422 13.648 -10.414 1 98.62 127 ALA A CA 1
ATOM 1019 C C . ALA A 1 127 ? -8.719 14.094 -9.734 1 98.62 127 ALA A C 1
ATOM 1021 O O . ALA A 1 127 ? -8.844 14 -8.516 1 98.62 127 ALA A O 1
ATOM 1022 N N . LEU A 1 128 ? -9.648 14.578 -10.539 1 98.69 128 LEU A N 1
ATOM 1023 C CA . LEU A 1 128 ? -10.938 14.992 -9.992 1 98.69 128 LEU A CA 1
ATOM 1024 C C . LEU A 1 128 ? -11.664 13.805 -9.367 1 98.69 128 LEU A C 1
ATOM 1026 O O . LEU A 1 128 ? -12.297 13.938 -8.32 1 98.69 128 LEU A O 1
ATOM 1030 N N . LYS A 1 129 ? -11.594 12.656 -9.984 1 98.25 129 LYS A N 1
ATOM 1031 C CA . LYS A 1 129 ? -12.203 11.453 -9.438 1 98.25 129 LYS A CA 1
ATOM 1032 C C . LYS A 1 129 ? -11.539 11.039 -8.133 1 98.25 129 LYS A C 1
ATOM 1034 O O . LYS A 1 129 ? -12.211 10.625 -7.188 1 98.25 129 LYS A O 1
ATOM 1039 N N . ASP A 1 130 ? -10.219 11.117 -8.133 1 98.69 130 ASP A N 1
ATOM 1040 C CA . ASP A 1 130 ? -9.492 10.805 -6.906 1 98.69 130 ASP A CA 1
ATOM 1041 C C . ASP A 1 130 ? -9.914 11.734 -5.77 1 98.69 130 ASP A C 1
ATOM 1043 O O . ASP A 1 130 ? -10.156 11.281 -4.648 1 98.69 130 ASP A O 1
ATOM 1047 N N . ILE A 1 131 ? -10 13.008 -6.047 1 98.88 131 ILE A N 1
ATOM 1048 C CA . ILE A 1 131 ? -10.383 14.008 -5.055 1 98.88 131 ILE A CA 1
ATOM 1049 C C . ILE A 1 131 ? -11.797 13.719 -4.547 1 98.88 131 ILE A C 1
ATOM 1051 O O . ILE A 1 131 ? -12.047 13.75 -3.342 1 98.88 131 ILE A O 1
ATOM 1055 N N . ALA A 1 132 ? -12.656 13.406 -5.457 1 98.75 132 ALA A N 1
ATOM 1056 C CA . ALA A 1 132 ? -14.039 13.102 -5.078 1 98.75 132 ALA A CA 1
ATOM 1057 C C . ALA A 1 132 ? -14.102 11.898 -4.148 1 98.75 132 ALA A C 1
ATOM 1059 O O . ALA A 1 132 ? -14.875 11.883 -3.189 1 98.75 132 ALA A O 1
ATOM 1060 N N . ARG A 1 133 ? -13.352 10.898 -4.445 1 98.69 133 ARG A N 1
ATOM 1061 C CA . ARG A 1 133 ? -13.312 9.695 -3.625 1 98.69 133 ARG A CA 1
ATOM 1062 C C . ARG A 1 133 ? -12.781 9.992 -2.227 1 98.69 133 ARG A C 1
ATOM 1064 O O . ARG A 1 133 ? -13.344 9.531 -1.231 1 98.69 133 ARG A O 1
ATOM 1071 N N . ILE A 1 134 ? -11.742 10.773 -2.145 1 98.94 134 ILE A N 1
ATOM 1072 C CA . ILE A 1 134 ? -11.164 11.133 -0.853 1 98.94 134 ILE A CA 1
ATOM 1073 C C . ILE A 1 134 ? -12.148 12 -0.073 1 98.94 134 ILE A C 1
ATOM 1075 O O . ILE A 1 134 ? -12.344 11.805 1.13 1 98.94 134 ILE A O 1
ATOM 1079 N N . ASP A 1 135 ? -12.781 12.953 -0.771 1 98.94 135 ASP A N 1
ATOM 1080 C CA . ASP A 1 135 ? -13.812 13.773 -0.148 1 98.94 135 ASP A CA 1
ATOM 1081 C C . ASP A 1 135 ? -14.914 12.898 0.451 1 98.94 135 ASP A C 1
ATOM 1083 O O . ASP A 1 135 ? -15.359 13.141 1.577 1 98.94 135 ASP A O 1
ATOM 1087 N N . ALA A 1 136 ? -15.297 11.898 -0.261 1 98.81 136 ALA A N 1
ATOM 1088 C CA . ALA A 1 136 ? -16.344 11 0.209 1 98.81 136 ALA A CA 1
ATOM 1089 C C . ALA A 1 136 ? -15.898 10.242 1.46 1 98.81 136 ALA A C 1
ATOM 1091 O O . ALA A 1 136 ? -16.672 10.102 2.412 1 98.81 136 ALA A O 1
ATOM 1092 N N . ILE A 1 137 ? -14.656 9.773 1.473 1 98.81 137 ILE A N 1
ATOM 1093 C CA . ILE A 1 137 ? -14.109 9.055 2.625 1 98.81 137 ILE A CA 1
ATOM 1094 C C . ILE A 1 137 ? -14.148 9.961 3.855 1 98.81 137 ILE A C 1
ATOM 1096 O O . ILE A 1 137 ? -14.68 9.578 4.898 1 98.81 137 ILE A O 1
ATOM 1100 N N . TRP A 1 138 ? -13.594 11.133 3.73 1 98.88 138 TRP A N 1
ATOM 1101 C CA . TRP A 1 138 ? -13.484 12.055 4.852 1 98.88 138 TRP A CA 1
ATOM 1102 C C . TRP A 1 138 ? -14.867 12.484 5.34 1 98.88 138 TRP A C 1
ATOM 1104 O O . TRP A 1 138 ? -15.117 12.523 6.547 1 98.88 138 TRP A O 1
ATOM 1114 N N . SER A 1 139 ? -15.742 12.781 4.391 1 98.81 139 SER A N 1
ATOM 1115 C CA . SER A 1 139 ? -17.094 13.227 4.742 1 98.81 139 SER A CA 1
ATOM 1116 C C . SER A 1 139 ? -17.859 12.141 5.488 1 98.81 139 SER A C 1
ATOM 1118 O O . SER A 1 139 ? -18.531 12.422 6.473 1 98.81 139 SER A O 1
ATOM 1120 N N . GLU A 1 140 ? -17.781 10.945 5.02 1 98.56 140 GLU A N 1
ATOM 1121 C CA . GLU A 1 140 ? -18.453 9.82 5.672 1 98.56 140 GLU A CA 1
ATOM 1122 C C . GLU A 1 140 ? -17.953 9.633 7.098 1 98.56 140 GLU A C 1
ATOM 1124 O O . GLU A 1 140 ? -18.75 9.438 8.016 1 98.56 140 GLU A O 1
ATOM 1129 N N . GLN A 1 141 ? -16.656 9.664 7.266 1 98.62 141 GLN A N 1
ATOM 1130 C CA . GLN A 1 141 ? -16.078 9.438 8.586 1 98.62 141 GLN A CA 1
ATOM 1131 C C . GLN A 1 141 ? -16.406 10.602 9.531 1 98.62 141 GLN A C 1
ATOM 1133 O O . GLN A 1 141 ? -16.609 10.398 10.727 1 98.62 141 GLN A O 1
ATOM 1138 N N . MET A 1 142 ? -16.453 11.812 8.977 1 98.5 142 MET A N 1
ATOM 1139 C CA . MET A 1 142 ? -16.766 12.969 9.805 1 98.5 142 MET A CA 1
ATOM 1140 C C . MET A 1 142 ? -18.234 12.93 10.242 1 98.5 142 MET A C 1
ATOM 1142 O O . MET A 1 142 ? -18.578 13.422 11.32 1 98.5 142 MET A O 1
ATOM 1146 N N . ALA A 1 143 ? -19.078 12.359 9.391 1 98.56 143 ALA A N 1
ATOM 1147 C CA . ALA A 1 143 ? -20.469 12.172 9.789 1 98.56 143 ALA A CA 1
ATOM 1148 C C . ALA A 1 143 ? -20.578 11.195 10.953 1 98.56 143 ALA A C 1
ATOM 1150 O O . ALA A 1 143 ? -21.406 11.375 11.852 1 98.56 143 ALA A O 1
ATOM 1151 N N . LYS A 1 144 ? -19.766 10.227 10.992 1 98.06 144 LYS A N 1
ATOM 1152 C CA . LYS A 1 144 ? -19.781 9.203 12.023 1 98.06 144 LYS A CA 1
ATOM 1153 C C . LYS A 1 144 ? -19.031 9.664 13.273 1 98.06 144 LYS A C 1
ATOM 1155 O O . LYS A 1 144 ? -19.422 9.32 14.391 1 98.06 144 LYS A O 1
ATOM 1160 N N . PHE A 1 145 ? -17.953 10.383 13.086 1 98.12 145 PHE A N 1
ATOM 1161 C CA . PHE A 1 145 ? -17.109 10.883 14.156 1 98.12 145 PHE A CA 1
ATOM 1162 C C . PHE A 1 145 ? -16.906 12.391 14.039 1 98.12 145 PHE A C 1
ATOM 1164 O O . PHE A 1 145 ? -15.812 12.859 13.742 1 98.12 145 PHE A O 1
ATOM 1171 N N . PRO A 1 146 ? -17.875 13.172 14.375 1 97.19 146 PRO A N 1
ATOM 1172 C CA . PRO A 1 146 ? -17.781 14.617 14.172 1 97.19 146 PRO A CA 1
ATOM 1173 C C . PRO A 1 146 ? -16.672 15.258 15.008 1 97.19 146 PRO A C 1
ATOM 1175 O O . PRO A 1 146 ? -16.453 14.867 16.156 1 97.19 146 PRO A O 1
ATOM 1178 N N . ASP A 1 147 ? -15.992 16.203 14.375 1 95.38 147 ASP A N 1
ATOM 1179 C CA . ASP A 1 147 ? -14.969 17.016 15.008 1 95.38 147 ASP A CA 1
ATOM 1180 C C . ASP A 1 147 ? -13.844 16.156 15.57 1 95.38 147 ASP A C 1
ATOM 1182 O O . ASP A 1 147 ? -13.25 16.5 16.594 1 95.38 147 ASP A O 1
ATOM 1186 N N . ALA A 1 148 ? -13.602 14.984 15.016 1 98.06 148 ALA A N 1
ATOM 1187 C CA . ALA A 1 148 ? -12.562 14.055 15.461 1 98.06 148 ALA A CA 1
ATOM 1188 C C . ALA A 1 148 ? -11.703 13.602 14.289 1 98.06 148 ALA A C 1
ATOM 1190 O O . ALA A 1 148 ? -11.773 14.172 13.195 1 98.06 148 ALA A O 1
ATOM 1191 N N . PHE A 1 149 ? -10.859 12.711 14.539 1 98.69 149 PHE A N 1
ATOM 1192 C CA . PHE A 1 149 ? -10.125 12.086 13.445 1 98.69 149 PHE A CA 1
ATOM 1193 C C . PHE A 1 149 ? -10.992 11.062 12.727 1 98.69 149 PHE A C 1
ATOM 1195 O O . PHE A 1 149 ? -12.18 10.922 13.031 1 98.69 149 PHE A O 1
ATOM 1202 N N . LEU A 1 150 ? -10.492 10.406 11.711 1 98.88 150 LEU A N 1
ATOM 1203 C CA . LEU A 1 150 ? -11.289 9.602 10.781 1 98.88 150 LEU A CA 1
ATOM 1204 C C . LEU A 1 150 ? -12.078 8.531 11.531 1 98.88 150 LEU A C 1
ATOM 1206 O O . LEU A 1 150 ? -13.172 8.156 11.109 1 98.88 150 LEU A O 1
ATOM 1210 N N . PHE A 1 151 ? -11.539 8.023 12.656 1 98.75 151 PHE A N 1
ATOM 1211 C CA . PHE A 1 151 ? -12.219 6.969 13.398 1 98.75 151 PHE A CA 1
ATOM 1212 C C . PHE A 1 151 ? -12.336 7.34 14.875 1 98.75 151 PHE A C 1
ATOM 1214 O O . PHE A 1 151 ? -12.25 6.473 15.742 1 98.75 151 PHE A O 1
ATOM 1221 N N . GLY A 1 152 ? -12.453 8.625 15.148 1 98.31 152 GLY A N 1
ATOM 1222 C CA . GLY A 1 152 ? -12.516 9.141 16.516 1 98.31 152 GLY A CA 1
ATOM 1223 C C . GLY A 1 152 ? -11.164 9.539 17.062 1 98.31 152 GLY A C 1
ATOM 1224 O O . GLY A 1 152 ? -10.781 10.703 16.984 1 98.31 152 GLY A O 1
ATOM 1225 N N . GLU A 1 153 ? -10.414 8.602 17.469 1 98 153 GLU A N 1
ATOM 1226 C CA . GLU A 1 153 ? -9.031 8.828 17.875 1 98 153 GLU A CA 1
ATOM 1227 C C . GLU A 1 153 ? -8.078 8.734 16.688 1 98 153 GLU A C 1
ATOM 1229 O O . GLU A 1 153 ? -8.375 8.055 15.703 1 98 153 GLU A O 1
ATOM 1234 N N . TRP A 1 154 ? -6.93 9.461 16.844 1 98.62 154 TRP A N 1
ATOM 1235 C CA . TRP A 1 154 ? -5.91 9.414 15.797 1 98.62 154 TRP A CA 1
ATOM 1236 C C . TRP A 1 154 ? -5.465 7.98 15.539 1 98.62 154 TRP A C 1
ATOM 1238 O O . TRP A 1 154 ? -5.281 7.199 16.469 1 98.62 154 TRP A O 1
ATOM 1248 N N . SER A 1 155 ? -5.285 7.625 14.32 1 98.88 155 SER A N 1
ATOM 1249 C CA . SER A 1 155 ? -4.828 6.297 13.93 1 98.88 155 SER A CA 1
ATOM 1250 C C . SER A 1 155 ? -3.918 6.371 12.703 1 98.88 155 SER A C 1
ATOM 1252 O O . SER A 1 155 ? -3.688 7.449 12.156 1 98.88 155 SER A O 1
ATOM 1254 N N . ILE A 1 156 ? -3.426 5.234 12.281 1 98.94 156 ILE A N 1
ATOM 1255 C CA . ILE A 1 156 ? -2.59 5.09 11.094 1 98.94 156 ILE A CA 1
ATOM 1256 C C . ILE A 1 156 ? -3.34 5.602 9.867 1 98.94 156 ILE A C 1
ATOM 1258 O O . ILE A 1 156 ? -2.738 6.184 8.961 1 98.94 156 ILE A O 1
ATOM 1262 N N . ALA A 1 157 ? -4.656 5.492 9.844 1 98.94 157 ALA A N 1
ATOM 1263 C CA . ALA A 1 157 ? -5.434 6.031 8.734 1 98.94 157 ALA A CA 1
ATOM 1264 C C . ALA A 1 157 ? -5.215 7.535 8.594 1 98.94 157 ALA A C 1
ATOM 1266 O O . ALA A 1 157 ? -5.098 8.047 7.477 1 98.94 157 ALA A O 1
ATOM 1267 N N . ASP A 1 158 ? -5.152 8.234 9.703 1 98.94 158 ASP A N 1
ATOM 1268 C CA . ASP A 1 158 ? -4.93 9.68 9.672 1 98.94 158 ASP A CA 1
ATOM 1269 C C . ASP A 1 158 ? -3.525 10.008 9.18 1 98.94 158 ASP A C 1
ATOM 1271 O O . ASP A 1 158 ? -3.326 11 8.477 1 98.94 158 ASP A O 1
ATOM 1275 N N . ALA A 1 159 ? -2.557 9.188 9.562 1 98.94 159 ALA A N 1
ATOM 1276 C CA . ALA A 1 159 ? -1.201 9.383 9.055 1 98.94 159 ALA A CA 1
ATOM 1277 C C . ALA A 1 159 ? -1.164 9.258 7.531 1 98.94 159 ALA A C 1
ATOM 1279 O O . ALA A 1 159 ? -0.48 10.031 6.855 1 98.94 159 ALA A O 1
ATOM 1280 N N . MET A 1 160 ? -1.903 8.328 7.02 1 98.94 160 MET A N 1
ATOM 1281 C CA . MET A 1 160 ? -1.883 8.031 5.586 1 98.94 160 MET A CA 1
ATOM 1282 C C . MET A 1 160 ? -2.506 9.172 4.789 1 98.94 160 MET A C 1
ATOM 1284 O O . MET A 1 160 ? -2.109 9.43 3.648 1 98.94 160 MET A O 1
ATOM 1288 N N . TYR A 1 161 ? -3.414 9.938 5.387 1 98.94 161 TYR A N 1
ATOM 1289 C CA . TYR A 1 161 ? -4.137 10.953 4.625 1 98.94 161 TYR A CA 1
ATOM 1290 C C . TYR A 1 161 ? -3.623 12.344 4.957 1 98.94 161 TYR A C 1
ATOM 1292 O O . TYR A 1 161 ? -3.963 13.32 4.273 1 98.94 161 TYR A O 1
ATOM 1300 N N . ALA A 1 162 ? -2.779 12.477 5.953 1 98.94 162 ALA A N 1
ATOM 1301 C CA . ALA A 1 162 ? -2.299 13.789 6.391 1 98.94 162 ALA A CA 1
ATOM 1302 C C . ALA A 1 162 ? -1.669 14.555 5.23 1 98.94 162 ALA A C 1
ATOM 1304 O O . ALA A 1 162 ? -1.966 15.734 5.027 1 98.94 162 ALA A O 1
ATOM 1305 N N . PRO A 1 163 ? -0.813 13.914 4.406 1 98.94 163 PRO A N 1
ATOM 1306 C CA . PRO A 1 163 ? -0.233 14.695 3.309 1 98.94 163 PRO A CA 1
ATOM 1307 C C . PRO A 1 163 ? -1.287 15.227 2.342 1 98.94 163 PRO A C 1
ATOM 1309 O O . PRO A 1 163 ? -1.101 16.297 1.745 1 98.94 163 PRO A O 1
ATOM 1312 N N . VAL A 1 164 ? -2.369 14.484 2.176 1 98.94 164 VAL A N 1
ATOM 1313 C CA . VAL A 1 164 ? -3.424 14.906 1.261 1 98.94 164 VAL A CA 1
ATOM 1314 C C . VAL A 1 164 ? -4.07 16.188 1.774 1 98.94 164 VAL A C 1
ATOM 1316 O O . VAL A 1 164 ? -4.414 17.078 0.989 1 98.94 164 VAL A O 1
ATOM 1319 N N . ALA A 1 165 ? -4.242 16.25 3.076 1 98.88 165 ALA A N 1
ATOM 1320 C CA . ALA A 1 165 ? -4.762 17.484 3.666 1 98.88 165 ALA A CA 1
ATOM 1321 C C . ALA A 1 165 ? -3.877 18.672 3.312 1 98.88 165 ALA A C 1
ATOM 1323 O O . ALA A 1 165 ? -4.379 19.766 3.02 1 98.88 165 ALA A O 1
ATOM 1324 N N . LEU A 1 166 ? -2.629 18.484 3.367 1 98.81 166 LEU A N 1
ATOM 1325 C CA . LEU A 1 166 ? -1.679 19.531 3.02 1 98.81 166 LEU A CA 1
ATOM 1326 C C . LEU A 1 166 ? -1.745 19.859 1.53 1 98.81 166 LEU A C 1
ATOM 1328 O O . LEU A 1 166 ? -1.705 21.031 1.143 1 98.81 166 LEU A O 1
ATOM 1332 N N . ARG A 1 167 ? -1.809 18.781 0.7 1 98.75 167 ARG A N 1
ATOM 1333 C CA . ARG A 1 167 ? -1.926 19 -0.739 1 98.75 167 ARG A CA 1
ATOM 1334 C C . ARG A 1 167 ? -3.145 19.859 -1.069 1 98.75 167 ARG A C 1
ATOM 1336 O O . ARG A 1 167 ? -3.059 20.781 -1.876 1 98.75 167 ARG A O 1
ATOM 1343 N N . PHE A 1 168 ? -4.258 19.5 -0.445 1 98.81 168 PHE A N 1
ATOM 1344 C CA . PHE A 1 168 ? -5.496 20.203 -0.741 1 98.81 168 PHE A CA 1
ATOM 1345 C C . PHE A 1 168 ? -5.398 21.672 -0.302 1 98.81 168 PHE A C 1
ATOM 1347 O O . PHE A 1 168 ? -6 22.547 -0.923 1 98.81 168 PHE A O 1
ATOM 1354 N N . GLU A 1 169 ? -4.633 21.938 0.732 1 98.19 169 GLU A N 1
ATOM 1355 C CA . GLU A 1 169 ? -4.355 23.312 1.141 1 98.19 169 GLU A CA 1
ATOM 1356 C C . GLU A 1 169 ? -3.482 24.016 0.113 1 98.19 169 GLU A C 1
ATOM 1358 O O . GLU A 1 169 ? -3.77 25.156 -0.271 1 98.19 169 GLU A O 1
ATOM 1363 N N . THR A 1 170 ? -2.436 23.406 -0.32 1 98.44 170 THR A N 1
ATOM 1364 C CA . THR A 1 170 ? -1.469 23.953 -1.264 1 98.44 170 THR A CA 1
ATOM 1365 C C . THR A 1 170 ? -2.154 24.359 -2.564 1 98.44 170 THR A C 1
ATOM 1367 O O . THR A 1 170 ? -1.876 25.438 -3.109 1 98.44 170 THR A O 1
ATOM 1370 N N . TYR A 1 171 ? -3.098 23.562 -2.988 1 98.5 171 TYR A N 1
ATOM 1371 C CA . TYR A 1 171 ? -3.621 23.75 -4.336 1 98.5 171 TYR A CA 1
ATOM 1372 C C . TYR A 1 171 ? -5.039 24.312 -4.297 1 98.5 171 TYR A C 1
ATOM 1374 O O . TYR A 1 171 ? -5.707 24.391 -5.328 1 98.5 171 TYR A O 1
ATOM 1382 N N . GLY A 1 172 ? -5.516 24.609 -3.123 1 98 172 GLY A N 1
ATOM 1383 C CA . GLY A 1 172 ? -6.809 25.266 -2.977 1 98 172 GLY A CA 1
ATOM 1384 C C . GLY A 1 172 ? -7.969 24.406 -3.441 1 98 172 GLY A C 1
ATOM 1385 O O . GLY A 1 172 ? -8.867 24.891 -4.129 1 98 172 GLY A O 1
ATOM 1386 N N . ILE A 1 173 ? -7.945 23.141 -3.121 1 98.62 173 ILE A N 1
ATOM 1387 C CA . ILE A 1 173 ? -8.992 22.219 -3.547 1 98.62 173 ILE A CA 1
ATOM 1388 C C . ILE A 1 173 ? -10.258 22.469 -2.73 1 98.62 173 ILE A C 1
ATOM 1390 O O . ILE A 1 173 ? -10.211 22.531 -1.499 1 98.62 173 ILE A O 1
ATOM 1394 N N . GLU A 1 174 ? -11.352 22.641 -3.373 1 98.25 174 GLU A N 1
ATOM 1395 C CA . GLU A 1 174 ? -12.641 22.797 -2.697 1 98.25 174 GLU A CA 1
ATOM 1396 C C . GLU A 1 174 ? -13.18 21.453 -2.217 1 98.25 174 GLU A C 1
ATOM 1398 O O . GLU A 1 174 ? -13.242 20.5 -2.986 1 98.25 174 GLU A O 1
ATOM 1403 N N . LEU A 1 175 ? -13.562 21.422 -0.984 1 98.75 175 LEU A N 1
ATOM 1404 C CA . LEU A 1 175 ? -14.047 20.203 -0.362 1 98.75 175 LEU A CA 1
ATOM 1405 C C . LEU A 1 175 ? -15.461 20.391 0.172 1 98.75 175 LEU A C 1
ATOM 1407 O O . LEU A 1 175 ? -15.898 21.516 0.415 1 98.75 175 LEU A O 1
ATOM 1411 N N . SER A 1 176 ? -16.203 19.297 0.312 1 98.81 176 SER A N 1
ATOM 1412 C CA . SER A 1 176 ? -17.469 19.312 1.048 1 98.81 176 SER A CA 1
ATOM 1413 C C . SER A 1 176 ? -17.25 19.75 2.494 1 98.81 176 SER A C 1
ATOM 1415 O O . SER A 1 176 ? -16.125 19.766 2.986 1 98.81 176 SER A O 1
ATOM 1417 N N . GLN A 1 177 ? -18.328 20.078 3.188 1 98.44 177 GLN A N 1
ATOM 1418 C CA . GLN A 1 177 ? -18.25 20.594 4.551 1 98.44 177 GLN A CA 1
ATOM 1419 C C . GLN A 1 177 ? -17.578 19.578 5.48 1 98.44 177 GLN A C 1
ATOM 1421 O O . GLN A 1 177 ? -16.703 19.938 6.262 1 98.44 177 GLN A O 1
ATOM 1426 N N . GLY A 1 178 ? -18.016 18.375 5.418 1 98.62 178 GLY A N 1
ATOM 1427 C CA . GLY A 1 178 ? -17.438 17.328 6.258 1 98.62 178 GLY A CA 1
ATOM 1428 C C . GLY A 1 178 ? -15.969 17.109 5.988 1 98.62 178 GLY A C 1
ATOM 1429 O O . GLY A 1 178 ? -15.172 16.984 6.926 1 98.62 178 GLY A O 1
ATOM 1430 N N . ALA A 1 179 ? -15.617 17.031 4.719 1 98.81 179 ALA A N 1
ATOM 1431 C CA . ALA A 1 179 ? -14.219 16.812 4.348 1 98.81 179 ALA A CA 1
ATOM 1432 C C . ALA A 1 179 ? -13.359 18 4.781 1 98.81 179 ALA A C 1
ATOM 1434 O O . ALA A 1 179 ? -12.211 17.812 5.211 1 98.81 179 ALA A O 1
ATOM 1435 N N . LYS A 1 180 ? -13.898 19.156 4.621 1 98.75 180 LYS A N 1
ATOM 1436 C CA . LYS A 1 180 ? -13.18 20.359 5.047 1 98.75 180 LYS A CA 1
ATOM 1437 C C . LYS A 1 180 ? -12.945 20.344 6.555 1 98.75 180 LYS A C 1
ATOM 1439 O O . LYS A 1 180 ? -11.875 20.75 7.023 1 98.75 180 LYS A O 1
ATOM 1444 N N . ALA A 1 181 ? -13.922 19.953 7.277 1 98.75 181 ALA A N 1
ATOM 1445 C CA . ALA A 1 181 ? -13.781 19.859 8.727 1 98.75 181 ALA A CA 1
ATOM 1446 C C . ALA A 1 181 ? -12.641 18.906 9.109 1 98.75 181 ALA A C 1
ATOM 1448 O O . ALA A 1 181 ? -11.844 19.219 9.992 1 98.75 181 ALA A O 1
ATOM 1449 N N . TYR A 1 182 ? -12.578 17.812 8.477 1 98.88 182 TYR A N 1
ATOM 1450 C CA . TYR A 1 182 ? -11.5 16.859 8.734 1 98.88 182 TYR A CA 1
ATOM 1451 C C . TYR A 1 182 ? -10.148 17.469 8.352 1 98.88 182 TYR A C 1
ATOM 1453 O O . TYR A 1 182 ? -9.172 17.328 9.094 1 98.88 182 TYR A O 1
ATOM 1461 N N . GLN A 1 183 ? -10.133 18.062 7.125 1 98.88 183 GLN A N 1
ATOM 1462 C CA . GLN A 1 183 ? -8.891 18.688 6.695 1 98.88 183 GLN A CA 1
ATOM 1463 C C . GLN A 1 183 ? -8.367 19.656 7.754 1 98.88 183 GLN A C 1
ATOM 1465 O O . GLN A 1 183 ? -7.18 19.641 8.086 1 98.88 183 GLN A O 1
ATOM 1470 N N . GLN A 1 184 ? -9.227 20.469 8.266 1 98.5 184 GLN A N 1
ATOM 1471 C CA . GLN A 1 184 ? -8.852 21.453 9.258 1 98.5 184 GLN A CA 1
ATOM 1472 C C . GLN A 1 184 ? -8.391 20.797 10.555 1 98.5 184 GLN A C 1
ATOM 1474 O O . GLN A 1 184 ? -7.469 21.281 11.211 1 98.5 184 GLN A O 1
ATOM 1479 N N . LYS A 1 185 ? -9.07 19.734 10.93 1 98.56 185 LYS A N 1
ATOM 1480 C CA . LYS A 1 185 ? -8.641 18.969 12.094 1 98.56 185 LYS A CA 1
ATOM 1481 C C . LYS A 1 185 ? -7.191 18.516 11.945 1 98.56 185 LYS A C 1
ATOM 1483 O O . LYS A 1 185 ? -6.398 18.625 12.883 1 98.56 185 LYS A O 1
ATOM 1488 N N . VAL A 1 186 ? -6.844 17.984 10.789 1 98.75 186 VAL A N 1
ATOM 1489 C CA . VAL A 1 186 ? -5.5 17.5 10.516 1 98.75 186 VAL A CA 1
ATOM 1490 C C . VAL A 1 186 ? -4.512 18.656 10.516 1 98.75 186 VAL A C 1
ATOM 1492 O O . VAL A 1 186 ? -3.471 18.594 11.172 1 98.75 186 VAL A O 1
ATOM 1495 N N . LEU A 1 187 ? -4.836 19.719 9.805 1 98.5 187 LEU A N 1
ATOM 1496 C CA . LEU A 1 187 ? -3.941 20.875 9.664 1 98.5 187 LEU A CA 1
ATOM 1497 C C . LEU A 1 187 ? -3.68 21.516 11.016 1 98.5 187 LEU A C 1
ATOM 1499 O O . LEU A 1 187 ? -2.598 22.062 11.25 1 98.5 187 LEU A O 1
ATOM 1503 N N . ALA A 1 188 ? -4.633 21.406 11.906 1 98.25 188 ALA A N 1
ATOM 1504 C CA . ALA A 1 188 ? -4.539 22.062 13.211 1 98.25 188 ALA A CA 1
ATOM 1505 C C . ALA A 1 188 ? -3.846 21.156 14.227 1 98.25 188 ALA A C 1
ATOM 1507 O O . ALA A 1 188 ? -3.475 21.609 15.312 1 98.25 188 ALA A O 1
ATOM 1508 N N . SER A 1 189 ? -3.656 19.922 13.906 1 98.31 189 SER A N 1
ATOM 1509 C CA . SER A 1 189 ? -3.059 19 14.867 1 98.31 189 SER A CA 1
ATOM 1510 C C . SER A 1 189 ? -1.64 19.422 15.227 1 98.31 189 SER A C 1
ATOM 1512 O O . SER A 1 189 ? -0.91 19.953 14.391 1 98.31 189 SER A O 1
ATOM 1514 N N . GLN A 1 190 ? -1.215 19.125 16.438 1 98.38 190 GLN A N 1
ATOM 1515 C CA . GLN A 1 190 ? 0.09 19.531 16.953 1 98.38 190 GLN A CA 1
ATOM 1516 C C . GLN A 1 190 ? 1.218 18.938 16.109 1 98.38 190 GLN A C 1
ATOM 1518 O O . GLN A 1 190 ? 2.195 19.609 15.797 1 98.38 190 GLN A O 1
ATOM 1523 N N . ALA A 1 191 ? 1.094 17.719 15.75 1 98.62 191 ALA A N 1
ATOM 1524 C CA . ALA A 1 191 ? 2.137 17.031 15 1 98.62 191 ALA A CA 1
ATOM 1525 C C . ALA A 1 191 ? 2.332 17.656 13.625 1 98.62 191 ALA A C 1
ATOM 1527 O O . ALA A 1 191 ? 3.465 17.891 13.195 1 98.62 191 ALA A O 1
ATOM 1528 N N . VAL A 1 192 ? 1.228 17.953 12.922 1 98.75 192 VAL A N 1
ATOM 1529 C CA . VAL A 1 192 ? 1.315 18.547 11.586 1 98.75 192 VAL A CA 1
ATOM 1530 C C . VAL A 1 192 ? 1.862 19.969 11.68 1 98.75 192 VAL A C 1
ATOM 1532 O O . VAL A 1 192 ? 2.686 20.375 10.859 1 98.75 192 VAL A O 1
ATOM 1535 N N . GLN A 1 193 ? 1.464 20.641 12.688 1 98.69 193 GLN A N 1
ATOM 1536 C CA . GLN A 1 193 ? 1.975 22 12.883 1 98.69 193 GLN A CA 1
ATOM 1537 C C . GLN A 1 193 ? 3.479 21.984 13.141 1 98.69 193 GLN A C 1
ATOM 1539 O O . GLN A 1 193 ? 4.207 22.859 12.648 1 98.69 193 GLN A O 1
ATOM 1544 N N . LYS A 1 194 ? 3.902 21.062 13.938 1 98.62 194 LYS A N 1
ATOM 1545 C CA . LYS A 1 194 ? 5.336 20.906 14.18 1 98.62 194 LYS A CA 1
ATOM 1546 C C . LYS A 1 194 ? 6.082 20.625 12.883 1 98.62 194 LYS A C 1
ATOM 1548 O O . LYS A 1 194 ? 7.125 21.219 12.609 1 98.62 194 LYS A O 1
ATOM 1553 N N . TRP A 1 195 ? 5.594 19.703 12.078 1 98.75 195 TRP A N 1
ATOM 1554 C CA . TRP A 1 195 ? 6.176 19.375 10.781 1 98.75 195 TRP A CA 1
ATOM 1555 C C . TRP A 1 195 ? 6.277 20.609 9.898 1 98.75 195 TRP A C 1
ATOM 1557 O O . TRP A 1 195 ? 7.32 20.859 9.289 1 98.75 195 TRP A O 1
ATOM 1567 N N . LEU A 1 196 ? 5.191 21.406 9.844 1 98.56 196 LEU A N 1
ATOM 1568 C CA . LEU A 1 196 ? 5.121 22.578 8.984 1 98.56 196 LEU A CA 1
ATOM 1569 C C . LEU A 1 196 ? 6.105 23.641 9.445 1 98.56 196 LEU A C 1
ATOM 1571 O O . LEU A 1 196 ? 6.727 24.328 8.625 1 98.56 196 LEU A O 1
ATOM 1575 N N . ALA A 1 197 ? 6.215 23.812 10.758 1 98.25 197 ALA A N 1
ATOM 1576 C CA . ALA A 1 197 ? 7.172 24.766 11.297 1 98.25 197 ALA A CA 1
ATOM 1577 C C . ALA A 1 197 ? 8.594 24.422 10.875 1 98.25 197 ALA A C 1
ATOM 1579 O O . ALA A 1 197 ? 9.367 25.297 10.477 1 98.25 197 ALA A O 1
ATOM 1580 N N . GLU A 1 198 ? 8.906 23.156 10.977 1 97.81 198 GLU A N 1
ATOM 1581 C CA . GLU A 1 198 ? 10.234 22.703 10.586 1 97.81 198 GLU A CA 1
ATOM 1582 C C . GLU A 1 198 ? 10.43 22.797 9.078 1 97.81 198 GLU A C 1
ATOM 1584 O O . GLU A 1 198 ? 11.5 23.188 8.602 1 97.81 198 GLU A O 1
ATOM 1589 N N . ALA A 1 199 ? 9.438 22.422 8.305 1 97.69 199 ALA A N 1
ATOM 1590 C CA . ALA A 1 199 ? 9.477 22.5 6.852 1 97.69 199 ALA A CA 1
ATOM 1591 C C . ALA A 1 199 ? 9.719 23.922 6.375 1 97.69 199 ALA A C 1
ATOM 1593 O O . ALA A 1 199 ? 10.406 24.141 5.371 1 97.69 199 ALA A O 1
ATOM 1594 N N . SER A 1 200 ? 9.148 24.859 7.098 1 96.38 200 SER A N 1
ATOM 1595 C CA . SER A 1 200 ? 9.227 26.266 6.707 1 96.38 200 SER A CA 1
ATOM 1596 C C . SER A 1 200 ? 10.656 26.781 6.793 1 96.38 200 SER A C 1
ATOM 1598 O O . SER A 1 200 ? 10.992 27.812 6.195 1 96.38 200 SER A O 1
ATOM 1600 N N . GLN A 1 201 ? 11.5 26.062 7.531 1 96.25 201 GLN A N 1
ATOM 1601 C CA . GLN A 1 201 ? 12.883 26.484 7.711 1 96.25 201 GLN A CA 1
ATOM 1602 C C . GLN A 1 201 ? 13.766 25.969 6.574 1 96.25 201 GLN A C 1
ATOM 1604 O O . GLN A 1 201 ? 14.914 26.391 6.434 1 96.25 201 GLN A O 1
ATOM 1609 N N . GLU A 1 202 ? 13.203 25.109 5.742 1 96.19 202 GLU A N 1
ATOM 1610 C CA . GLU A 1 202 ? 13.977 24.531 4.656 1 96.19 202 GLU A CA 1
ATOM 1611 C C . GLU A 1 202 ? 14.078 25.484 3.469 1 96.19 202 GLU A C 1
ATOM 1613 O O . GLU A 1 202 ? 13.156 26.25 3.207 1 96.19 202 GLU A O 1
ATOM 1618 N N . THR A 1 203 ? 15.227 25.359 2.758 1 93.69 203 THR A N 1
ATOM 1619 C CA . THR A 1 203 ? 15.414 26.25 1.611 1 93.69 203 THR A CA 1
ATOM 1620 C C . THR A 1 203 ? 15.609 25.438 0.333 1 93.69 203 THR A C 1
ATOM 1622 O O . THR A 1 203 ? 15.578 25.984 -0.769 1 93.69 203 THR A O 1
ATOM 1625 N N . ASP A 1 204 ? 15.781 24.188 0.447 1 93.06 204 ASP A N 1
ATOM 1626 C CA . ASP A 1 204 ? 15.969 23.328 -0.722 1 93.06 204 ASP A CA 1
ATOM 1627 C C . ASP A 1 204 ? 14.734 23.328 -1.615 1 93.06 204 ASP A C 1
ATOM 1629 O O . ASP A 1 204 ? 13.609 23.438 -1.123 1 93.06 204 ASP A O 1
ATOM 1633 N N . ILE A 1 205 ? 15.023 23.281 -2.924 1 92.75 205 ILE A N 1
ATOM 1634 C CA . ILE A 1 205 ? 13.938 23.203 -3.893 1 92.75 205 ILE A CA 1
ATOM 1635 C C . ILE A 1 205 ? 14.047 21.906 -4.691 1 92.75 205 ILE A C 1
ATOM 1637 O O . ILE A 1 205 ? 15.117 21.578 -5.215 1 92.75 205 ILE A O 1
ATOM 1641 N N . VAL A 1 206 ? 13 21.172 -4.688 1 93.31 206 VAL A N 1
ATOM 1642 C CA . VAL A 1 206 ? 12.867 20 -5.547 1 93.31 206 VAL A CA 1
ATOM 1643 C C . VAL A 1 206 ? 12.039 20.344 -6.781 1 93.31 206 VAL A C 1
ATOM 1645 O O . VAL A 1 206 ? 10.812 20.344 -6.738 1 93.31 206 VAL A O 1
ATOM 1648 N N . GLN A 1 207 ? 12.68 20.5 -7.875 1 90.69 207 GLN A N 1
ATOM 1649 C CA . GLN A 1 207 ? 12.062 21.062 -9.07 1 90.69 207 GLN A CA 1
ATOM 1650 C C . GLN A 1 207 ? 10.938 20.156 -9.586 1 90.69 207 GLN A C 1
ATOM 1652 O O . GLN A 1 207 ? 9.906 20.641 -10.047 1 90.69 207 GLN A O 1
ATOM 1657 N N . GLU A 1 208 ? 11.109 18.875 -9.43 1 88.81 208 GLU A N 1
ATOM 1658 C CA . GLU A 1 208 ? 10.148 17.891 -9.93 1 88.81 208 GLU A CA 1
ATOM 1659 C C . GLU A 1 208 ? 8.797 18.047 -9.227 1 88.81 208 GLU A C 1
ATOM 1661 O O . GLU A 1 208 ? 7.77 17.625 -9.766 1 88.81 208 GLU A O 1
ATOM 1666 N N . ASP A 1 209 ? 8.812 18.656 -8.062 1 92.19 209 ASP A N 1
ATOM 1667 C CA . ASP A 1 209 ? 7.602 18.703 -7.242 1 92.19 209 ASP A CA 1
ATOM 1668 C C . ASP A 1 209 ? 7.035 20.125 -7.191 1 92.19 209 ASP A C 1
ATOM 1670 O O . ASP A 1 209 ? 6.137 20.406 -6.398 1 92.19 209 ASP A O 1
ATOM 1674 N N . GLU A 1 210 ? 7.57 21.031 -8.008 1 94.38 210 GLU A N 1
ATOM 1675 C CA . GLU A 1 210 ? 7.043 22.375 -8.125 1 94.38 210 GLU A CA 1
ATOM 1676 C C . GLU A 1 210 ? 5.941 22.453 -9.172 1 94.38 210 GLU A C 1
ATOM 1678 O O . GLU A 1 210 ? 6.113 23.094 -10.219 1 94.38 210 GLU A O 1
ATOM 1683 N N . ALA A 1 211 ? 4.863 21.906 -8.844 1 93.69 211 ALA A N 1
ATOM 1684 C CA . ALA A 1 211 ? 3.775 21.812 -9.812 1 93.69 211 ALA A CA 1
ATOM 1685 C C . ALA A 1 211 ? 2.889 23.047 -9.773 1 93.69 211 ALA A C 1
ATOM 1687 O O . ALA A 1 211 ? 2.672 23.641 -8.711 1 93.69 211 ALA A O 1
ATOM 1688 N N . GLY A 1 212 ? 2.322 23.406 -10.938 1 94.19 212 GLY A N 1
ATOM 1689 C CA . GLY A 1 212 ? 1.307 24.438 -11.008 1 94.19 212 GLY A CA 1
ATOM 1690 C C . GLY A 1 212 ? 1.887 25.844 -11.055 1 94.19 212 GLY A C 1
ATOM 1691 O O . GLY A 1 212 ? 3.086 26.016 -11.289 1 94.19 212 GLY A O 1
ATOM 1692 N N . VAL A 1 213 ? 0.959 26.844 -10.977 1 94.38 213 VAL A N 1
ATOM 1693 C CA . VAL A 1 213 ? 1.334 28.25 -11.031 1 94.38 213 VAL A CA 1
ATOM 1694 C C . VAL A 1 213 ? 0.987 28.938 -9.711 1 94.38 213 VAL A C 1
ATOM 1696 O O . VAL A 1 213 ? -0.014 28.594 -9.07 1 94.38 213 VAL A O 1
ATOM 1699 N N . GLU A 1 214 ? 1.869 29.734 -9.297 1 91.25 214 GLU A N 1
ATOM 1700 C CA . GLU A 1 214 ? 1.677 30.453 -8.039 1 91.25 214 GLU A CA 1
ATOM 1701 C C . GLU A 1 214 ? 0.378 31.25 -8.047 1 91.25 214 GLU A C 1
ATOM 1703 O O . GLU A 1 214 ? 0.011 31.844 -9.07 1 91.25 214 GLU A O 1
ATOM 1708 N N . VAL A 1 215 ? -0.201 31.188 -6.965 1 89 215 VAL A N 1
ATOM 1709 C CA . VAL A 1 215 ? -1.41 31.984 -6.828 1 89 215 VAL A CA 1
ATOM 1710 C C . VAL A 1 215 ? -1.122 33.219 -5.957 1 89 215 VAL A C 1
ATOM 1712 O O . VAL A 1 215 ? -0.285 33.156 -5.055 1 89 215 VAL A O 1
ATOM 1715 N N . MET B 1 1 ? -18.031 -15.664 5.23 1 98.06 1 MET B N 1
ATOM 1716 C CA . MET B 1 1 ? -17.281 -14.672 4.473 1 98.06 1 MET B CA 1
ATOM 1717 C C . MET B 1 1 ? -17.594 -14.766 2.984 1 98.06 1 MET B C 1
ATOM 1719 O O . MET B 1 1 ? -17.797 -15.859 2.457 1 98.06 1 MET B O 1
ATOM 1723 N N . GLN B 1 2 ? -17.734 -13.617 2.355 1 98.75 2 GLN B N 1
ATOM 1724 C CA . GLN B 1 2 ? -17.906 -13.508 0.909 1 98.75 2 GLN B CA 1
ATOM 1725 C C . GLN B 1 2 ? -16.797 -12.656 0.293 1 98.75 2 GLN B C 1
ATOM 1727 O O . GLN B 1 2 ? -16.547 -11.539 0.739 1 98.75 2 GLN B O 1
ATOM 1732 N N . LEU B 1 3 ? -16.125 -13.25 -0.692 1 98.88 3 LEU B N 1
ATOM 1733 C CA . LEU B 1 3 ? -15.039 -12.547 -1.378 1 98.88 3 LEU B CA 1
ATOM 1734 C C . LEU B 1 3 ? -15.414 -12.273 -2.832 1 98.88 3 LEU B C 1
ATOM 1736 O O . LEU B 1 3 ? -15.719 -13.195 -3.586 1 98.88 3 LEU B O 1
ATOM 1740 N N . PHE B 1 4 ? -15.438 -11.023 -3.197 1 98.88 4 PHE B N 1
ATOM 1741 C CA . PHE B 1 4 ? -15.633 -10.609 -4.582 1 98.88 4 PHE B CA 1
ATOM 1742 C C . PHE B 1 4 ? -14.289 -10.438 -5.289 1 98.88 4 PHE B C 1
ATOM 1744 O O . PHE B 1 4 ? -13.398 -9.742 -4.789 1 98.88 4 PHE B O 1
ATOM 1751 N N . ILE B 1 5 ? -14.125 -11.133 -6.402 1 98.69 5 ILE B N 1
ATOM 1752 C CA . ILE B 1 5 ? -12.875 -11.055 -7.156 1 98.69 5 ILE B CA 1
ATOM 1753 C C . ILE B 1 5 ? -13.18 -10.781 -8.625 1 98.69 5 ILE B C 1
ATOM 1755 O O . ILE B 1 5 ? -14.336 -10.867 -9.055 1 98.69 5 ILE B O 1
ATOM 1759 N N . GLY B 1 6 ? -12.164 -10.352 -9.367 1 98 6 GLY B N 1
ATOM 1760 C CA . GLY B 1 6 ? -12.234 -10.289 -10.82 1 98 6 GLY B CA 1
ATOM 1761 C C . GLY B 1 6 ? -11.875 -11.602 -11.492 1 98 6 GLY B C 1
ATOM 1762 O O . GLY B 1 6 ? -11.633 -12.602 -10.812 1 98 6 GLY B O 1
ATOM 1763 N N . ASN B 1 7 ? -11.961 -11.57 -12.875 1 96.81 7 ASN B N 1
ATOM 1764 C CA . ASN B 1 7 ? -11.562 -12.773 -13.586 1 96.81 7 ASN B CA 1
ATOM 1765 C C . ASN B 1 7 ? -10.148 -13.211 -13.203 1 96.81 7 ASN B C 1
ATOM 1767 O O . ASN B 1 7 ? -9.227 -12.391 -13.164 1 96.81 7 ASN B O 1
ATOM 1771 N N . GLN B 1 8 ? -9.961 -14.445 -12.93 1 98.12 8 GLN B N 1
ATOM 1772 C CA . GLN B 1 8 ? -8.75 -15.008 -12.344 1 98.12 8 GLN B CA 1
ATOM 1773 C C . GLN B 1 8 ? -7.574 -14.906 -13.312 1 98.12 8 GLN B C 1
ATOM 1775 O O . GLN B 1 8 ? -6.426 -14.758 -12.883 1 98.12 8 GLN B O 1
ATOM 1780 N N . ASN B 1 9 ? -7.84 -14.867 -14.555 1 97.75 9 ASN B N 1
ATOM 1781 C CA . ASN B 1 9 ? -6.777 -14.773 -15.555 1 97.75 9 ASN B CA 1
ATOM 1782 C C . ASN B 1 9 ? -6.047 -13.438 -15.477 1 97.75 9 ASN B C 1
ATOM 1784 O O . ASN B 1 9 ? -4.844 -13.367 -15.742 1 97.75 9 ASN B O 1
ATOM 1788 N N . TYR B 1 10 ? -6.812 -12.406 -15.039 1 97.81 10 TYR B N 1
ATOM 1789 C CA . TYR B 1 10 ? -6.266 -11.07 -15.25 1 97.81 10 TYR B CA 1
ATOM 1790 C C . TYR B 1 10 ? -6.117 -10.328 -13.922 1 97.81 10 TYR B C 1
ATOM 1792 O O . TYR B 1 10 ? -5.375 -9.352 -13.836 1 97.81 10 TYR B O 1
ATOM 1800 N N . SER B 1 11 ? -6.832 -10.766 -12.891 1 98 11 SER B N 1
ATOM 1801 C CA . SER B 1 11 ? -6.906 -9.938 -11.688 1 98 11 SER B CA 1
ATOM 1802 C C . SER B 1 11 ? -5.82 -10.312 -10.688 1 98 11 SER B C 1
ATOM 1804 O O . SER B 1 11 ? -6.043 -11.156 -9.812 1 98 11 SER B O 1
ATOM 1806 N N . SER B 1 12 ? -4.715 -9.578 -10.742 1 98.44 12 SER B N 1
ATOM 1807 C CA . SER B 1 12 ? -3.594 -9.836 -9.852 1 98.44 12 SER B CA 1
ATOM 1808 C C . SER B 1 12 ? -3.924 -9.422 -8.414 1 98.44 12 SER B C 1
ATOM 1810 O O . SER B 1 12 ? -3.473 -10.062 -7.465 1 98.44 12 SER B O 1
ATOM 1812 N N . TRP B 1 13 ? -4.75 -8.336 -8.211 1 98.62 13 TRP B N 1
ATOM 1813 C CA . TRP B 1 13 ? -5.168 -7.895 -6.887 1 98.62 13 TRP B CA 1
ATOM 1814 C C . TRP B 1 13 ? -6.047 -8.945 -6.215 1 98.62 13 TRP B C 1
ATOM 1816 O O . TRP B 1 13 ? -5.918 -9.195 -5.012 1 98.62 13 TRP B O 1
ATOM 1826 N N . SER B 1 14 ? -6.922 -9.57 -6.988 1 98.88 14 SER B N 1
ATOM 1827 C CA . SER B 1 14 ? -7.801 -10.617 -6.48 1 98.88 14 SER B CA 1
ATOM 1828 C C . SER B 1 14 ? -7.012 -11.844 -6.043 1 98.88 14 SER B C 1
ATOM 1830 O O . SER B 1 14 ? -7.316 -12.453 -5.016 1 98.88 14 SER B O 1
ATOM 1832 N N . LEU B 1 15 ? -6.016 -12.195 -6.859 1 98.94 15 LEU B N 1
ATOM 1833 C CA . LEU B 1 15 ? -5.191 -13.344 -6.512 1 98.94 15 LEU B CA 1
ATOM 1834 C C . LEU B 1 15 ? -4.551 -13.164 -5.141 1 98.94 15 LEU B C 1
ATOM 1836 O O . LEU B 1 15 ? -4.543 -14.086 -4.324 1 98.94 15 LEU B O 1
ATOM 1840 N N . ARG B 1 16 ? -4.027 -11.992 -4.879 1 98.94 16 ARG B N 1
ATOM 1841 C CA . ARG B 1 16 ? -3.35 -11.719 -3.617 1 98.94 16 ARG B CA 1
ATOM 1842 C C . ARG B 1 16 ? -4.262 -12.008 -2.43 1 98.94 16 ARG B C 1
ATOM 1844 O O . ARG B 1 16 ? -3.871 -12.719 -1.5 1 98.94 16 ARG B O 1
ATOM 1851 N N . ALA B 1 17 ? -5.438 -11.5 -2.51 1 98.94 17 ALA B N 1
ATOM 1852 C CA . ALA B 1 17 ? -6.371 -11.664 -1.397 1 98.94 17 ALA B CA 1
ATOM 1853 C C . ALA B 1 17 ? -6.855 -13.109 -1.296 1 98.94 17 ALA B C 1
ATOM 1855 O O . ALA B 1 17 ? -6.98 -13.648 -0.196 1 98.94 17 ALA B O 1
ATOM 1856 N N . TRP B 1 18 ? -7.082 -13.727 -2.404 1 98.94 18 TRP B N 1
ATOM 1857 C CA . TRP B 1 18 ? -7.66 -15.07 -2.467 1 98.94 18 TRP B CA 1
ATOM 1858 C C . TRP B 1 18 ? -6.715 -16.094 -1.862 1 98.94 18 TRP B C 1
ATOM 1860 O O . TRP B 1 18 ? -7.156 -17.062 -1.241 1 98.94 18 TRP B O 1
ATOM 1870 N N . LEU B 1 19 ? -5.48 -15.883 -1.933 1 98.94 19 LEU B N 1
ATOM 1871 C CA . LEU B 1 19 ? -4.461 -16.875 -1.612 1 98.94 19 LEU B CA 1
ATOM 1872 C C . LEU B 1 19 ? -4.52 -17.25 -0.137 1 98.94 19 LEU B C 1
ATOM 1874 O O . LEU B 1 19 ? -4.25 -18.406 0.221 1 98.94 19 LEU B O 1
ATOM 1878 N N . ILE B 1 20 ? -4.848 -16.297 0.732 1 98.94 20 ILE B N 1
ATOM 1879 C CA . ILE B 1 20 ? -4.824 -16.578 2.162 1 98.94 20 ILE B CA 1
ATOM 1880 C C . ILE B 1 20 ? -5.91 -17.594 2.502 1 98.94 20 ILE B C 1
ATOM 1882 O O . ILE B 1 20 ? -5.723 -18.453 3.371 1 98.94 20 ILE B O 1
ATOM 1886 N N . PHE B 1 21 ? -7.008 -17.547 1.825 1 98.88 21 PHE B N 1
ATOM 1887 C CA . PHE B 1 21 ? -8.094 -18.484 2.074 1 98.88 21 PHE B CA 1
ATOM 1888 C C . PHE B 1 21 ? -7.719 -19.891 1.612 1 98.88 21 PHE B C 1
ATOM 1890 O O . PHE B 1 21 ? -7.961 -20.859 2.32 1 98.88 21 PHE B O 1
ATOM 1897 N N . SER B 1 22 ? -7.137 -19.938 0.471 1 98.62 22 SER B N 1
ATOM 1898 C CA . SER B 1 22 ? -6.719 -21.234 -0.066 1 98.62 22 SER B CA 1
ATOM 1899 C C . SER B 1 22 ? -5.582 -21.828 0.755 1 98.62 22 SER B C 1
ATOM 1901 O O . SER B 1 22 ? -5.605 -23.016 1.086 1 98.62 22 SER B O 1
ATOM 1903 N N . GLN B 1 23 ? -4.57 -21.016 1.088 1 98.25 23 GLN B N 1
ATOM 1904 C CA . GLN B 1 23 ? -3.379 -21.484 1.792 1 98.25 23 GLN B CA 1
ATOM 1905 C C . GLN B 1 23 ? -3.736 -22.062 3.16 1 98.25 23 GLN B C 1
ATOM 1907 O O . GLN B 1 23 ? -3.137 -23.031 3.602 1 98.25 23 GLN B O 1
ATOM 1912 N N . TYR B 1 24 ? -4.684 -21.469 3.82 1 98.38 24 TYR B N 1
ATOM 1913 C CA . TYR B 1 24 ? -4.996 -21.875 5.188 1 98.38 24 TYR B CA 1
ATOM 1914 C C . TYR B 1 24 ? -6.32 -22.625 5.246 1 98.38 24 TYR B C 1
ATOM 1916 O O . TYR B 1 24 ? -6.863 -22.844 6.332 1 98.38 24 TYR B O 1
ATOM 1924 N N . ASP B 1 25 ? -6.871 -22.938 4.113 1 98.19 25 ASP B N 1
ATOM 1925 C CA . ASP B 1 25 ? -8.109 -23.703 3.988 1 98.19 25 ASP B CA 1
ATOM 1926 C C . ASP B 1 25 ? -9.25 -23.047 4.762 1 98.19 25 ASP B C 1
ATOM 1928 O O . ASP B 1 25 ? -9.914 -23.688 5.566 1 98.19 25 ASP B O 1
ATOM 1932 N N . LEU B 1 26 ? -9.336 -21.766 4.645 1 98.69 26 LEU B N 1
ATOM 1933 C CA . LEU B 1 26 ? -10.438 -21.031 5.25 1 98.69 26 LEU B CA 1
ATOM 1934 C C . LEU B 1 26 ? -11.664 -21.031 4.348 1 98.69 26 LEU B C 1
ATOM 1936 O O . LEU B 1 26 ? -11.547 -20.906 3.127 1 98.69 26 LEU B O 1
ATOM 1940 N N . LYS B 1 27 ? -12.781 -21.25 4.93 1 98.25 27 LYS B N 1
ATOM 1941 C CA . LYS B 1 27 ? -14.023 -21.25 4.164 1 98.25 27 LYS B CA 1
ATOM 1942 C C . LYS B 1 27 ? -14.414 -19.828 3.756 1 98.25 27 LYS B C 1
ATOM 1944 O O . LYS B 1 27 ? -14.477 -18.938 4.594 1 98.25 27 LYS B O 1
ATOM 1949 N N . VAL B 1 28 ? -14.641 -19.609 2.439 1 98.69 28 VAL B N 1
ATOM 1950 C CA . VAL B 1 28 ? -15.086 -18.328 1.89 1 98.69 28 VAL B CA 1
ATOM 1951 C C . VAL B 1 28 ? -15.891 -18.562 0.61 1 98.69 28 VAL B C 1
ATOM 1953 O O . VAL B 1 28 ? -15.547 -19.438 -0.19 1 98.69 28 VAL B O 1
ATOM 1956 N N . ASP B 1 29 ? -16.984 -17.922 0.498 1 98.75 29 ASP B N 1
ATOM 1957 C CA . ASP B 1 29 ? -17.734 -17.922 -0.758 1 98.75 29 ASP B CA 1
ATOM 1958 C C . ASP B 1 29 ? -17.156 -16.906 -1.741 1 98.75 29 ASP B C 1
ATOM 1960 O O . ASP B 1 29 ? -17.031 -15.727 -1.42 1 98.75 29 ASP B O 1
ATOM 1964 N N . VAL B 1 30 ? -16.875 -17.344 -2.949 1 98.62 30 VAL B N 1
ATOM 1965 C CA . VAL B 1 30 ? -16.219 -16.469 -3.922 1 98.62 30 VAL B CA 1
ATOM 1966 C C . VAL B 1 30 ? -17.219 -16.078 -5.012 1 98.62 30 VAL B C 1
ATOM 1968 O O . VAL B 1 30 ? -17.875 -16.938 -5.602 1 98.62 30 VAL B O 1
ATOM 1971 N N . THR B 1 31 ? -17.391 -14.828 -5.219 1 98.25 31 THR B N 1
ATOM 1972 C CA . THR B 1 31 ? -18.125 -14.281 -6.359 1 98.25 31 THR B CA 1
ATOM 1973 C C . THR B 1 31 ? -17.156 -13.672 -7.375 1 98.25 31 THR B C 1
ATOM 1975 O O . THR B 1 31 ? -16.484 -12.68 -7.09 1 98.25 31 THR B O 1
ATOM 1978 N N . LYS B 1 32 ? -17.141 -14.273 -8.523 1 98 32 LYS B N 1
ATOM 1979 C CA . LYS B 1 32 ? -16.25 -13.812 -9.594 1 98 32 LYS B CA 1
ATOM 1980 C C . LYS B 1 32 ? -17 -12.914 -10.57 1 98 32 LYS B C 1
ATOM 1982 O O . LYS B 1 32 ? -18.078 -13.273 -11.055 1 98 32 LYS B O 1
ATOM 1987 N N . LEU B 1 33 ? -16.406 -11.742 -10.797 1 97.12 33 LEU B N 1
ATOM 1988 C CA . LEU B 1 33 ? -16.984 -10.773 -11.719 1 97.12 33 LEU B CA 1
ATOM 1989 C C . LEU B 1 33 ? -16.031 -10.5 -12.883 1 97.12 33 LEU B C 1
ATOM 1991 O O . LEU B 1 33 ? -14.82 -10.398 -12.695 1 97.12 33 LEU B O 1
ATOM 1995 N N . THR B 1 34 ? -16.562 -10.359 -14.125 1 95.44 34 THR B N 1
ATOM 1996 C CA . THR B 1 34 ? -15.75 -10 -15.281 1 95.44 34 THR B CA 1
ATOM 1997 C C . THR B 1 34 ? -15.375 -8.523 -15.242 1 95.44 34 THR B C 1
ATOM 1999 O O . THR B 1 34 ? -16.25 -7.652 -15.25 1 95.44 34 THR B O 1
ATOM 2002 N N . LEU B 1 35 ? -14.125 -8.281 -15.297 1 94.62 35 LEU B N 1
ATOM 2003 C CA . LEU B 1 35 ? -13.609 -6.926 -15.125 1 94.62 35 LEU B CA 1
ATOM 2004 C C . LEU B 1 35 ? -14.141 -5.996 -16.203 1 94.62 35 LEU B C 1
ATOM 2006 O O . LEU B 1 35 ? -14.227 -6.387 -17.375 1 94.62 35 LEU B O 1
ATOM 2010 N N . PHE B 1 36 ? -14.547 -4.789 -15.773 1 92.38 36 PHE B N 1
ATOM 2011 C CA . PHE B 1 36 ? -14.805 -3.633 -16.625 1 92.38 36 PHE B CA 1
ATOM 2012 C C . PHE B 1 36 ? -16.078 -3.836 -17.438 1 92.38 36 PHE B C 1
ATOM 2014 O O . PHE B 1 36 ? -16.188 -3.332 -18.562 1 92.38 36 PHE B O 1
ATOM 2021 N N . THR B 1 37 ? -16.953 -4.66 -16.969 1 94.38 37 THR B N 1
ATOM 2022 C CA . THR B 1 37 ? -18.266 -4.809 -17.578 1 94.38 37 THR B CA 1
ATOM 2023 C C . THR B 1 37 ? -19.312 -4.035 -16.781 1 94.38 37 THR B C 1
ATOM 2025 O O . THR B 1 37 ? -19.047 -3.605 -15.648 1 94.38 37 THR B O 1
ATOM 2028 N N . GLU B 1 38 ? -20.422 -3.846 -17.359 1 95.19 38 GLU B N 1
ATOM 2029 C CA . GLU B 1 38 ? -21.516 -3.197 -16.656 1 95.19 38 GLU B CA 1
ATOM 2030 C C . GLU B 1 38 ? -21.938 -3.996 -15.43 1 95.19 38 GLU B C 1
ATOM 2032 O O . GLU B 1 38 ? -22.219 -3.422 -14.375 1 95.19 38 GLU B O 1
ATOM 2037 N N . ASP B 1 39 ? -22 -5.234 -15.586 1 94.81 39 ASP B N 1
ATOM 2038 C CA . ASP B 1 39 ? -22.391 -6.121 -14.492 1 94.81 39 ASP B CA 1
ATOM 2039 C C . ASP B 1 39 ? -21.391 -6.016 -13.328 1 94.81 39 ASP B C 1
ATOM 2041 O O . ASP B 1 39 ? -21.781 -6.094 -12.164 1 94.81 39 ASP B O 1
ATOM 2045 N N . PHE B 1 40 ? -20.156 -5.895 -13.664 1 96 40 PHE B N 1
ATOM 2046 C CA . PHE B 1 40 ? -19.109 -5.723 -12.672 1 96 40 PHE B CA 1
ATOM 2047 C C . PHE B 1 40 ? -19.406 -4.531 -11.766 1 96 40 PHE B C 1
ATOM 2049 O O . PHE B 1 40 ? -19.453 -4.668 -10.547 1 96 40 PHE B O 1
ATOM 2056 N N . TYR B 1 41 ? -19.672 -3.412 -12.32 1 96.38 41 TYR B N 1
ATOM 2057 C CA . TYR B 1 41 ? -19.891 -2.176 -11.578 1 96.38 41 TYR B CA 1
ATOM 2058 C C . TYR B 1 41 ? -21.234 -2.197 -10.859 1 96.38 41 TYR B C 1
ATOM 2060 O O . TYR B 1 41 ? -21.344 -1.73 -9.727 1 96.38 41 TYR B O 1
ATOM 2068 N N . ASP B 1 42 ? -22.234 -2.74 -11.469 1 97 42 ASP B N 1
ATOM 2069 C CA . ASP B 1 42 ? -23.562 -2.822 -10.875 1 97 42 ASP B CA 1
ATOM 2070 C C . ASP B 1 42 ? -23.531 -3.66 -9.594 1 97 42 ASP B C 1
ATOM 2072 O O . ASP B 1 42 ? -24.109 -3.27 -8.578 1 97 42 ASP B O 1
ATOM 2076 N N . LYS B 1 43 ? -22.844 -4.793 -9.695 1 96.38 43 LYS B N 1
ATOM 2077 C CA . LYS B 1 43 ? -22.781 -5.703 -8.555 1 96.38 43 LYS B CA 1
ATOM 2078 C C . LYS B 1 43 ? -22 -5.082 -7.402 1 96.38 43 LYS B C 1
ATOM 2080 O O . LYS B 1 43 ? -22.375 -5.234 -6.238 1 96.38 43 LYS B O 1
ATOM 2085 N N . LEU B 1 44 ? -20.953 -4.379 -7.715 1 97.06 44 LEU B N 1
ATOM 2086 C CA . LEU B 1 44 ? -20.062 -3.85 -6.688 1 97.06 44 LEU B CA 1
ATOM 2087 C C . LEU B 1 44 ? -20.641 -2.582 -6.066 1 97.06 44 LEU B C 1
ATOM 2089 O O . LEU B 1 44 ? -20.25 -2.188 -4.969 1 97.06 44 LEU B O 1
ATOM 2093 N N . ALA B 1 45 ? -21.547 -1.908 -6.766 1 95.69 45 ALA B N 1
ATOM 2094 C CA . ALA B 1 45 ? -22.078 -0.611 -6.344 1 95.69 45 ALA B CA 1
ATOM 2095 C C . ALA B 1 45 ? -22.672 -0.692 -4.941 1 95.69 45 ALA B C 1
ATOM 2097 O O . ALA B 1 45 ? -22.594 0.266 -4.168 1 95.69 45 ALA B O 1
ATOM 2098 N N . SER B 1 46 ? -23.203 -1.827 -4.594 1 94.5 46 SER B N 1
ATOM 2099 C CA . SER B 1 46 ? -23.844 -1.968 -3.291 1 94.5 46 SER B CA 1
ATOM 2100 C C . SER B 1 46 ? -22.906 -2.643 -2.287 1 94.5 46 SER B C 1
ATOM 2102 O O . SER B 1 46 ? -23.266 -2.818 -1.121 1 94.5 46 SER B O 1
ATOM 2104 N N . VAL B 1 47 ? -21.734 -3.059 -2.703 1 96.69 47 VAL B N 1
ATOM 2105 C CA . VAL B 1 47 ? -20.859 -3.873 -1.87 1 96.69 47 VAL B CA 1
ATOM 2106 C C . VAL B 1 47 ? -19.719 -3.01 -1.32 1 96.69 47 VAL B C 1
ATOM 2108 O O . VAL B 1 47 ? -19.359 -3.131 -0.15 1 96.69 47 VAL B O 1
ATOM 2111 N N . THR B 1 48 ? -19.219 -2.178 -2.201 1 96.12 48 THR B N 1
ATOM 2112 C CA . THR B 1 48 ? -18.031 -1.396 -1.841 1 96.12 48 THR B CA 1
ATOM 2113 C C . THR B 1 48 ? -18.094 -0.005 -2.469 1 96.12 48 THR B C 1
ATOM 2115 O O . THR B 1 48 ? -18.609 0.159 -3.578 1 96.12 48 THR B O 1
ATOM 2118 N N . PRO B 1 49 ? -17.516 0.987 -1.794 1 94.31 49 PRO B N 1
ATOM 2119 C CA . PRO B 1 49 ? -17.5 2.344 -2.346 1 94.31 49 PRO B CA 1
ATOM 2120 C C . PRO B 1 49 ? -16.438 2.533 -3.422 1 94.31 49 PRO B C 1
ATOM 2122 O O . PRO B 1 49 ? -16.406 3.572 -4.086 1 94.31 49 PRO B O 1
ATOM 2125 N N . THR B 1 50 ? -15.531 1.565 -3.654 1 94.62 50 THR B N 1
ATOM 2126 C CA . THR B 1 50 ? -14.398 1.762 -4.547 1 94.62 50 THR B CA 1
ATOM 2127 C C . THR B 1 50 ? -14.719 1.263 -5.953 1 94.62 50 THR B C 1
ATOM 2129 O O . THR B 1 50 ? -14.023 1.603 -6.91 1 94.62 50 THR B O 1
ATOM 2132 N N . ALA B 1 51 ? -15.727 0.386 -6.059 1 93.69 51 ALA B N 1
ATOM 2133 C CA . ALA B 1 51 ? -16.062 -0.282 -7.316 1 93.69 51 ALA B CA 1
ATOM 2134 C C . ALA B 1 51 ? -14.867 -1.065 -7.852 1 93.69 51 ALA B C 1
ATOM 2136 O O . ALA B 1 51 ? -14.625 -1.094 -9.062 1 93.69 51 ALA B O 1
ATOM 2137 N N . LYS B 1 52 ? -14.109 -1.59 -6.945 1 96.69 52 LYS B N 1
ATOM 2138 C CA . LYS B 1 52 ? -12.938 -2.395 -7.281 1 96.69 52 LYS B CA 1
ATOM 2139 C C . LYS B 1 52 ? -12.969 -3.738 -6.559 1 96.69 52 LYS B C 1
ATOM 2141 O O . LYS B 1 52 ? -13.711 -3.912 -5.594 1 96.69 52 LYS B O 1
ATOM 2146 N N . VAL B 1 53 ? -12.266 -4.695 -7.055 1 98.25 53 VAL B N 1
ATOM 2147 C CA . VAL B 1 53 ? -12.008 -5.98 -6.414 1 98.25 53 VAL B CA 1
ATOM 2148 C C . VAL B 1 53 ? -10.516 -6.133 -6.129 1 98.25 53 VAL B C 1
ATOM 2150 O O . VAL B 1 53 ? -9.688 -5.492 -6.777 1 98.25 53 VAL B O 1
ATOM 2153 N N . PRO B 1 54 ? -10.195 -6.848 -5.086 1 98.81 54 PRO B N 1
ATOM 2154 C CA . PRO B 1 54 ? -11.023 -7.703 -4.238 1 98.81 54 PRO B CA 1
ATOM 2155 C C . PRO B 1 54 ? -11.742 -6.926 -3.135 1 98.81 54 PRO B C 1
ATOM 2157 O O . PRO B 1 54 ? -11.258 -5.871 -2.709 1 98.81 54 PRO B O 1
ATOM 2160 N N . THR B 1 55 ? -12.867 -7.391 -2.756 1 98.88 55 THR B N 1
ATOM 2161 C CA . THR B 1 55 ? -13.602 -6.922 -1.587 1 98.88 55 THR B CA 1
ATOM 2162 C C . THR B 1 55 ? -14.141 -8.094 -0.774 1 98.88 55 THR B C 1
ATOM 2164 O O . THR B 1 55 ? -14.719 -9.031 -1.332 1 98.88 55 THR B O 1
ATOM 2167 N N . LEU B 1 56 ? -13.898 -8.102 0.521 1 98.94 56 LEU B N 1
ATOM 2168 C CA . LEU B 1 56 ? -14.359 -9.133 1.44 1 98.94 56 LEU B CA 1
ATOM 2169 C C . LEU B 1 56 ? -15.508 -8.609 2.307 1 98.94 56 LEU B C 1
ATOM 2171 O O . LEU B 1 56 ? -15.406 -7.523 2.881 1 98.94 56 LEU B O 1
ATOM 2175 N N . VAL B 1 57 ? -16.594 -9.312 2.346 1 98.75 57 VAL B N 1
ATOM 2176 C CA . VAL B 1 57 ? -17.703 -9.055 3.256 1 98.75 57 VAL B CA 1
ATOM 2177 C C . VAL B 1 57 ? -17.781 -10.156 4.309 1 98.75 57 VAL B C 1
ATOM 2179 O O . VAL B 1 57 ? -17.875 -11.336 3.969 1 98.75 57 VAL B O 1
ATOM 2182 N N . ASP B 1 58 ? -17.641 -9.836 5.551 1 98.69 58 ASP B N 1
ATOM 2183 C CA . ASP B 1 58 ? -17.719 -10.727 6.703 1 98.69 58 ASP B CA 1
ATOM 2184 C C . ASP B 1 58 ? -18.672 -10.18 7.758 1 98.69 58 ASP B C 1
ATOM 2186 O O . ASP B 1 58 ? -18.25 -9.484 8.688 1 98.69 58 ASP B O 1
ATOM 2190 N N . GLY B 1 59 ? -19.969 -10.586 7.711 1 97.12 59 GLY B N 1
ATOM 2191 C CA . GLY B 1 59 ? -20.969 -9.953 8.562 1 97.12 59 GLY B CA 1
ATOM 2192 C C . GLY B 1 59 ? -21.109 -8.469 8.305 1 97.12 59 GLY B C 1
ATOM 2193 O O . GLY B 1 59 ? -21.375 -8.047 7.176 1 97.12 59 GLY B O 1
ATOM 2194 N N . GLU B 1 60 ? -20.859 -7.707 9.219 1 95.88 60 GLU B N 1
ATOM 2195 C CA . GLU B 1 60 ? -21.016 -6.262 9.102 1 95.88 60 GLU B CA 1
ATOM 2196 C C . GLU B 1 60 ? -19.734 -5.609 8.586 1 95.88 60 GLU B C 1
ATOM 2198 O O . GLU B 1 60 ? -19.719 -4.406 8.305 1 95.88 60 GLU B O 1
ATOM 2203 N N . VAL B 1 61 ? -18.75 -6.402 8.422 1 98.06 61 VAL B N 1
ATOM 2204 C CA . VAL B 1 61 ? -17.453 -5.883 8.008 1 98.06 61 VAL B CA 1
ATOM 2205 C C . VAL B 1 61 ? -17.312 -5.965 6.492 1 98.06 61 VAL B C 1
ATOM 2207 O O . VAL B 1 61 ? -17.609 -7.004 5.895 1 98.06 61 VAL B O 1
ATOM 2210 N N . THR B 1 62 ? -17 -4.879 5.852 1 98.12 62 THR B N 1
ATOM 2211 C CA . THR B 1 62 ? -16.562 -4.836 4.461 1 98.12 62 THR B CA 1
ATOM 2212 C C . THR B 1 62 ? -15.141 -4.297 4.355 1 98.12 62 THR B C 1
ATOM 2214 O O . THR B 1 62 ? -14.852 -3.199 4.836 1 98.12 62 THR B O 1
ATOM 2217 N N . VAL B 1 63 ? -14.273 -5.07 3.838 1 98.62 63 VAL B N 1
ATOM 2218 C CA . VAL B 1 63 ? -12.875 -4.664 3.719 1 98.62 63 VAL B CA 1
ATOM 2219 C C . VAL B 1 63 ? -12.406 -4.867 2.281 1 98.62 63 VAL B C 1
ATOM 2221 O O . VAL B 1 63 ? -12.648 -5.918 1.683 1 98.62 63 VAL B O 1
ATOM 2224 N N . TRP B 1 64 ? -11.852 -3.76 1.742 1 98.38 64 TRP B N 1
ATOM 2225 C CA . TRP B 1 64 ? -11.312 -3.828 0.387 1 98.38 64 TRP B CA 1
ATOM 2226 C C . TRP B 1 64 ? -9.812 -3.564 0.385 1 98.38 64 TRP B C 1
ATOM 2228 O O . TRP B 1 64 ? -9.242 -3.201 1.413 1 98.38 64 TRP B O 1
ATOM 2238 N N . ASP B 1 65 ? -9.242 -3.74 -0.832 1 97.75 65 ASP B N 1
ATOM 2239 C CA . ASP B 1 65 ? -7.797 -3.74 -1.064 1 97.75 65 ASP B CA 1
ATOM 2240 C C . ASP B 1 65 ? -7.168 -5.059 -0.622 1 97.75 65 ASP B C 1
ATOM 2242 O O . ASP B 1 65 ? -7.508 -5.59 0.44 1 97.75 65 ASP B O 1
ATOM 2246 N N . SER B 1 66 ? -6.277 -5.605 -1.397 1 98.81 66 SER B N 1
ATOM 2247 C CA . SER B 1 66 ? -5.68 -6.914 -1.152 1 98.81 66 SER B CA 1
ATOM 2248 C C . SER B 1 66 ? -4.961 -6.949 0.192 1 98.81 66 SER B C 1
ATOM 2250 O O . SER B 1 66 ? -5.152 -7.875 0.981 1 98.81 66 SER B O 1
ATOM 2252 N N . LEU B 1 67 ? -4.207 -5.949 0.497 1 98.94 67 LEU B N 1
ATOM 2253 C CA . LEU B 1 67 ? -3.391 -5.973 1.706 1 98.94 67 LEU B CA 1
ATOM 2254 C C . LEU B 1 67 ? -4.262 -5.832 2.951 1 98.94 67 LEU B C 1
ATOM 2256 O O . LEU B 1 67 ? -4.008 -6.488 3.965 1 98.94 67 LEU B O 1
ATOM 2260 N N . ALA B 1 68 ? -5.277 -4.965 2.877 1 98.88 68 ALA B N 1
ATOM 2261 C CA . ALA B 1 68 ? -6.199 -4.805 3.998 1 98.88 68 ALA B CA 1
ATOM 2262 C C . ALA B 1 68 ? -6.965 -6.098 4.27 1 98.88 68 ALA B C 1
ATOM 2264 O O . ALA B 1 68 ? -7.16 -6.477 5.426 1 98.88 68 ALA B O 1
ATOM 2265 N N . ILE B 1 69 ? -7.371 -6.797 3.232 1 98.94 69 ILE B N 1
ATOM 2266 C CA . ILE B 1 69 ? -8.078 -8.062 3.381 1 98.94 69 ILE B CA 1
ATOM 2267 C C . ILE B 1 69 ? -7.16 -9.086 4.051 1 98.94 69 ILE B C 1
ATOM 2269 O O . ILE B 1 69 ? -7.57 -9.789 4.977 1 98.94 69 ILE B O 1
ATOM 2273 N N . LEU B 1 70 ? -5.914 -9.133 3.594 1 98.94 70 LEU B N 1
ATOM 2274 C CA . LEU B 1 70 ? -4.949 -10.078 4.156 1 98.94 70 LEU B CA 1
ATOM 2275 C C . LEU B 1 70 ? -4.715 -9.797 5.637 1 98.94 70 LEU B C 1
ATOM 2277 O O . LEU B 1 70 ? -4.707 -10.727 6.449 1 98.94 70 LEU B O 1
ATOM 2281 N N . GLU B 1 71 ? -4.559 -8.531 5.988 1 98.88 71 GLU B N 1
ATOM 2282 C CA . GLU B 1 71 ? -4.371 -8.148 7.387 1 98.88 71 GLU B CA 1
ATOM 2283 C C . GLU B 1 71 ? -5.59 -8.523 8.227 1 98.88 71 GLU B C 1
ATOM 2285 O O . GLU B 1 71 ? -5.449 -9.047 9.336 1 98.88 71 GLU B O 1
ATOM 2290 N N . TYR B 1 72 ? -6.781 -8.25 7.691 1 98.88 72 TYR B N 1
ATOM 2291 C CA . TYR B 1 72 ? -8.016 -8.531 8.406 1 98.88 72 TYR B CA 1
ATOM 2292 C C . TYR B 1 72 ? -8.156 -10.023 8.695 1 98.88 72 TYR B C 1
ATOM 2294 O O . TYR B 1 72 ? -8.398 -10.422 9.836 1 98.88 72 TYR B O 1
ATOM 2302 N N . VAL B 1 73 ? -7.961 -10.844 7.676 1 98.94 73 VAL B N 1
ATOM 2303 C CA . VAL B 1 73 ? -8.109 -12.289 7.809 1 98.94 73 VAL B CA 1
ATOM 2304 C C . VAL B 1 73 ? -7.035 -12.836 8.758 1 98.94 73 VAL B C 1
ATOM 2306 O O . VAL B 1 73 ? -7.316 -13.688 9.594 1 98.94 73 VAL B O 1
ATOM 2309 N N . ASN B 1 74 ? -5.844 -12.32 8.602 1 98.88 74 ASN B N 1
ATOM 2310 C CA . ASN B 1 74 ? -4.754 -12.734 9.477 1 98.88 74 ASN B CA 1
ATOM 2311 C C . ASN B 1 74 ? -5.086 -12.492 10.945 1 98.88 74 ASN B C 1
ATOM 2313 O O . ASN B 1 74 ? -4.805 -13.328 11.797 1 98.88 74 ASN B O 1
ATOM 2317 N N . GLU B 1 75 ? -5.625 -11.328 11.18 1 98.06 75 GLU B N 1
ATOM 2318 C CA . GLU B 1 75 ? -5.922 -10.945 12.555 1 98.06 75 GLU B CA 1
ATOM 2319 C C . GLU B 1 75 ? -7.141 -11.688 13.094 1 98.06 75 GLU B C 1
ATOM 2321 O O . GLU B 1 75 ? -7.109 -12.227 14.203 1 98.06 75 GLU B O 1
ATOM 2326 N N . GLN B 1 76 ? -8.195 -11.836 12.32 1 98.25 76 GLN B N 1
ATOM 2327 C CA . GLN B 1 76 ? -9.484 -12.312 12.812 1 98.25 76 GLN B CA 1
ATOM 2328 C C . GLN B 1 76 ? -9.547 -13.836 12.797 1 98.25 76 GLN B C 1
ATOM 2330 O O . GLN B 1 76 ? -10.242 -14.445 13.617 1 98.25 76 GLN B O 1
ATOM 2335 N N . TYR B 1 77 ? -8.727 -14.484 11.953 1 98.62 77 TYR B N 1
ATOM 2336 C CA . TYR B 1 77 ? -8.969 -15.914 11.758 1 98.62 77 TYR B CA 1
ATOM 2337 C C . TYR B 1 77 ? -7.688 -16.719 11.977 1 98.62 77 TYR B C 1
ATOM 2339 O O . TYR B 1 77 ? -7.738 -17.938 12.164 1 98.62 77 TYR B O 1
ATOM 2347 N N . LEU B 1 78 ? -6.547 -16.016 11.984 1 98.62 78 LEU B N 1
ATOM 2348 C CA . LEU B 1 78 ? -5.32 -16.797 11.961 1 98.62 78 LEU B CA 1
ATOM 2349 C C . LEU B 1 78 ? -4.418 -16.438 13.133 1 98.62 78 LEU B C 1
ATOM 2351 O O . LEU B 1 78 ? -3.312 -16.969 13.266 1 98.62 78 LEU B O 1
ATOM 2355 N N . GLN B 1 79 ? -4.824 -15.414 13.953 1 97.31 79 GLN B N 1
ATOM 2356 C CA . GLN B 1 79 ? -4.098 -15 15.148 1 97.31 79 GLN B CA 1
ATOM 2357 C C . GLN B 1 79 ? -2.674 -14.57 14.805 1 97.31 79 GLN B C 1
ATOM 2359 O O . GLN B 1 79 ? -1.729 -14.891 15.523 1 97.31 79 GLN B O 1
ATOM 2364 N N . GLY B 1 80 ? -2.514 -14.102 13.648 1 97.5 80 GLY B N 1
ATOM 2365 C CA . GLY B 1 80 ? -1.239 -13.508 13.281 1 97.5 80 GLY B CA 1
ATOM 2366 C C . GLY B 1 80 ? -0.315 -14.469 12.562 1 97.5 80 GLY B C 1
ATOM 2367 O O . GLY B 1 80 ? 0.79 -14.094 12.164 1 97.5 80 GLY B O 1
ATOM 2368 N N . LYS B 1 81 ? -0.702 -15.617 12.18 1 97.88 81 LYS B N 1
ATOM 2369 C CA . LYS B 1 81 ? 0.153 -16.688 11.664 1 97.88 81 LYS B CA 1
ATOM 2370 C C . LYS B 1 81 ? 0.597 -16.391 10.234 1 97.88 81 LYS B C 1
ATOM 2372 O O . LYS B 1 81 ? 1.536 -17 9.734 1 97.88 81 LYS B O 1
ATOM 2377 N N . ALA B 1 82 ? -0.067 -15.477 9.602 1 98.75 82 ALA B N 1
ATOM 2378 C CA . ALA B 1 82 ? 0.251 -15.227 8.195 1 98.75 82 ALA B CA 1
ATOM 2379 C C . ALA B 1 82 ? 1.397 -14.227 8.062 1 98.75 82 ALA B C 1
ATOM 2381 O O . ALA B 1 82 ? 1.695 -13.758 6.965 1 98.75 82 ALA B O 1
ATOM 2382 N N . TRP B 1 83 ? 2.004 -13.844 9.172 1 98.81 83 TRP B N 1
ATOM 2383 C CA . TRP B 1 83 ? 3.27 -13.117 9.211 1 98.81 83 TRP B CA 1
ATOM 2384 C C . TRP B 1 83 ? 4.332 -13.922 9.953 1 98.81 83 TRP B C 1
ATOM 2386 O O . TRP B 1 83 ? 4.008 -14.742 10.82 1 98.81 83 TRP B O 1
ATOM 2396 N N . PRO B 1 84 ? 5.688 -13.633 9.578 1 98.5 84 PRO B N 1
ATOM 2397 C CA . PRO B 1 84 ? 6.734 -14.273 10.375 1 98.5 84 PRO B CA 1
ATOM 2398 C C . PRO B 1 84 ? 6.625 -13.938 11.867 1 98.5 84 PRO B C 1
ATOM 2400 O O . PRO B 1 84 ? 6.188 -12.844 12.227 1 98.5 84 PRO B O 1
ATOM 2403 N N . SER B 1 85 ? 7.055 -14.867 12.773 1 97.19 85 SER B N 1
ATOM 2404 C CA . SER B 1 85 ? 6.992 -14.641 14.219 1 97.19 85 SER B CA 1
ATOM 2405 C C . SER B 1 85 ? 8.172 -13.812 14.703 1 97.19 85 SER B C 1
ATOM 2407 O O . SER B 1 85 ? 8.039 -13.023 15.641 1 97.19 85 SER B O 1
ATOM 2409 N N . HIS B 1 86 ? 9.383 -14.039 14.094 1 97.38 86 HIS B N 1
ATOM 2410 C CA . HIS B 1 86 ? 10.562 -13.266 14.461 1 97.38 86 HIS B CA 1
ATOM 2411 C C . HIS B 1 86 ? 10.398 -11.797 14.07 1 97.38 86 HIS B C 1
ATOM 2413 O O . HIS B 1 86 ? 10.078 -11.484 12.922 1 97.38 86 HIS B O 1
ATOM 2419 N N . VAL B 1 87 ? 10.641 -10.906 15 1 97.81 87 VAL B N 1
ATOM 2420 C CA . VAL B 1 87 ? 10.312 -9.492 14.875 1 97.81 87 VAL B CA 1
ATOM 2421 C C . VAL B 1 87 ? 11.008 -8.906 13.648 1 97.81 87 VAL B C 1
ATOM 2423 O O . VAL B 1 87 ? 10.383 -8.203 12.852 1 97.81 87 VAL B O 1
ATOM 2426 N N . ALA B 1 88 ? 12.297 -9.195 13.453 1 98.12 88 ALA B N 1
ATOM 2427 C CA . ALA B 1 88 ? 13.062 -8.633 12.344 1 98.12 88 ALA B CA 1
ATOM 2428 C C . ALA B 1 88 ? 12.562 -9.164 11.008 1 98.12 88 ALA B C 1
ATOM 2430 O O . ALA B 1 88 ? 12.469 -8.414 10.031 1 98.12 88 ALA B O 1
ATOM 2431 N N . ASP B 1 89 ? 12.266 -10.484 10.977 1 98.5 89 ASP B N 1
ATOM 2432 C CA . ASP B 1 89 ? 11.734 -11.086 9.758 1 98.5 89 ASP B CA 1
ATOM 2433 C C . ASP B 1 89 ? 10.359 -10.508 9.422 1 98.5 89 ASP B C 1
ATOM 2435 O O . ASP B 1 89 ? 10.055 -10.25 8.258 1 98.5 89 ASP B O 1
ATOM 2439 N N . LYS B 1 90 ? 9.547 -10.359 10.484 1 98.75 90 LYS B N 1
ATOM 2440 C CA . LYS B 1 90 ? 8.219 -9.789 10.266 1 98.75 90 LYS B CA 1
ATOM 2441 C C . LYS B 1 90 ? 8.312 -8.367 9.727 1 98.75 90 LYS B C 1
ATOM 2443 O O . LYS B 1 90 ? 7.578 -7.992 8.805 1 98.75 90 LYS B O 1
ATOM 2448 N N . ALA B 1 91 ? 9.195 -7.539 10.281 1 98.75 91 ALA B N 1
ATOM 2449 C CA . ALA B 1 91 ? 9.398 -6.164 9.82 1 98.75 91 ALA B CA 1
ATOM 2450 C C . ALA B 1 91 ? 9.82 -6.129 8.359 1 98.75 91 ALA B C 1
ATOM 2452 O O . ALA B 1 91 ? 9.297 -5.34 7.57 1 98.75 91 ALA B O 1
ATOM 2453 N N . LYS B 1 92 ? 10.727 -6.965 8 1 98.62 92 LYS B N 1
ATOM 2454 C CA . LYS B 1 92 ? 11.188 -7.027 6.621 1 98.62 92 LYS B CA 1
ATOM 2455 C C . LYS B 1 92 ? 10.078 -7.516 5.691 1 98.62 92 LYS B C 1
ATOM 2457 O O . LYS B 1 92 ? 9.93 -7.012 4.574 1 98.62 92 LYS B O 1
ATOM 2462 N N . ALA B 1 93 ? 9.344 -8.523 6.145 1 98.88 93 ALA B N 1
ATOM 2463 C CA . ALA B 1 93 ? 8.227 -9.031 5.359 1 98.88 93 ALA B CA 1
ATOM 2464 C C . ALA B 1 93 ? 7.203 -7.93 5.086 1 98.88 93 ALA B C 1
ATOM 2466 O O . ALA B 1 93 ? 6.703 -7.805 3.963 1 98.88 93 ALA B O 1
ATOM 2467 N N . ARG B 1 94 ? 6.914 -7.141 6.109 1 98.81 94 ARG B N 1
ATOM 2468 C CA . ARG B 1 94 ? 6 -6.02 5.934 1 98.81 94 ARG B CA 1
ATOM 2469 C C . ARG B 1 94 ? 6.582 -4.984 4.977 1 98.81 94 ARG B C 1
ATOM 2471 O O . ARG B 1 94 ? 5.859 -4.418 4.152 1 98.81 94 ARG B O 1
ATOM 2478 N N . ALA B 1 95 ? 7.859 -4.793 5.027 1 98.81 95 ALA B N 1
ATOM 2479 C CA . ALA B 1 95 ? 8.508 -3.793 4.184 1 98.81 95 ALA B CA 1
ATOM 2480 C C . ALA B 1 95 ? 8.453 -4.191 2.713 1 98.81 95 ALA B C 1
ATOM 2482 O O . ALA B 1 95 ? 8.039 -3.396 1.864 1 98.81 95 ALA B O 1
ATOM 2483 N N . ILE B 1 96 ? 8.805 -5.438 2.404 1 98.88 96 ILE B N 1
ATOM 2484 C CA . ILE B 1 96 ? 8.828 -5.832 0.999 1 98.88 96 ILE B CA 1
ATOM 2485 C C . ILE B 1 96 ? 7.395 -5.973 0.483 1 98.88 96 ILE B C 1
ATOM 2487 O O . ILE B 1 96 ? 7.129 -5.723 -0.695 1 98.88 96 ILE B O 1
ATOM 2491 N N . SER B 1 97 ? 6.422 -6.332 1.382 1 98.94 97 SER B N 1
ATOM 2492 C CA . SER B 1 97 ? 5.02 -6.379 0.987 1 98.94 97 SER B CA 1
ATOM 2493 C C . SER B 1 97 ? 4.492 -4.988 0.647 1 98.94 97 SER B C 1
ATOM 2495 O O . SER B 1 97 ? 3.779 -4.816 -0.344 1 98.94 97 SER B O 1
ATOM 2497 N N . ALA B 1 98 ? 4.84 -4.031 1.516 1 98.81 98 ALA B N 1
ATOM 2498 C CA . ALA B 1 98 ? 4.445 -2.648 1.262 1 98.81 98 ALA B CA 1
ATOM 2499 C C . ALA B 1 98 ? 5.098 -2.115 -0.01 1 98.81 98 ALA B C 1
ATOM 2501 O O . ALA B 1 98 ? 4.477 -1.361 -0.764 1 98.81 98 ALA B O 1
ATOM 2502 N N . GLU B 1 99 ? 6.344 -2.51 -0.226 1 98.44 99 GLU B N 1
ATOM 2503 C CA . GLU B 1 99 ? 7.051 -2.135 -1.449 1 98.44 99 GLU B CA 1
ATOM 2504 C C . GLU B 1 99 ? 6.309 -2.629 -2.688 1 98.44 99 GLU B C 1
ATOM 2506 O O . GLU B 1 99 ? 6.145 -1.887 -3.656 1 98.44 99 GLU B O 1
ATOM 2511 N N . MET B 1 100 ? 5.852 -3.826 -2.645 1 98.81 100 MET B N 1
ATOM 2512 C CA . MET B 1 100 ? 5.074 -4.391 -3.744 1 98.81 100 MET B CA 1
ATOM 2513 C C . MET B 1 100 ? 3.713 -3.715 -3.852 1 98.81 100 MET B C 1
ATOM 2515 O O . MET B 1 100 ? 3.227 -3.463 -4.957 1 98.81 100 MET B O 1
ATOM 2519 N N . HIS B 1 101 ? 3.115 -3.428 -2.748 1 98.81 101 HIS B N 1
ATOM 2520 C CA . HIS B 1 101 ? 1.771 -2.865 -2.678 1 98.81 101 HIS B CA 1
ATOM 2521 C C . HIS B 1 101 ? 1.728 -1.463 -3.275 1 98.81 101 HIS B C 1
ATOM 2523 O O . HIS B 1 101 ? 0.78 -1.114 -3.982 1 98.81 101 HIS B O 1
ATOM 2529 N N . SER B 1 102 ? 2.723 -0.679 -3.033 1 98.12 102 SER B N 1
ATOM 2530 C CA . SER B 1 102 ? 2.691 0.729 -3.414 1 98.12 102 SER B CA 1
ATOM 2531 C C . SER B 1 102 ? 3.676 1.019 -4.543 1 98.12 102 SER B C 1
ATOM 2533 O O . SER B 1 102 ? 3.775 2.154 -5.012 1 98.12 102 SER B O 1
ATOM 2535 N N . GLY B 1 103 ? 4.387 0.002 -5.027 1 97.81 103 GLY B N 1
ATOM 2536 C CA . GLY B 1 103 ? 5.484 0.282 -5.938 1 97.81 103 GLY B CA 1
ATOM 2537 C C . GLY B 1 103 ? 5.473 -0.591 -7.176 1 97.81 103 GLY B C 1
ATOM 2538 O O . GLY B 1 103 ? 4.43 -1.134 -7.551 1 97.81 103 GLY B O 1
ATOM 2539 N N . PHE B 1 104 ? 6.582 -0.574 -7.902 1 98.38 104 PHE B N 1
ATOM 2540 C CA . PHE B 1 104 ? 6.875 -1.355 -9.094 1 98.38 104 PHE B CA 1
ATOM 2541 C C . PHE B 1 104 ? 5.887 -1.036 -10.211 1 98.38 104 PHE B C 1
ATOM 2543 O O . PHE B 1 104 ? 5.312 -1.943 -10.82 1 98.38 104 PHE B O 1
ATOM 2550 N N . PHE B 1 105 ? 5.699 0.237 -10.445 1 97.62 105 PHE B N 1
ATOM 2551 C CA . PHE B 1 105 ? 4.656 0.705 -11.352 1 97.62 105 PHE B CA 1
ATOM 2552 C C . PHE B 1 105 ? 4.992 0.342 -12.797 1 97.62 105 PHE B C 1
ATOM 2554 O O . PHE B 1 105 ? 4.105 -0.034 -13.562 1 97.62 105 PHE B O 1
ATOM 2561 N N . ASP B 1 106 ? 6.266 0.502 -13.18 1 98.31 106 ASP B N 1
ATOM 2562 C CA . ASP B 1 106 ? 6.645 0.208 -14.555 1 98.31 106 ASP B CA 1
ATOM 2563 C C . ASP B 1 106 ? 6.43 -1.268 -14.883 1 98.31 106 ASP B C 1
ATOM 2565 O O . ASP B 1 106 ? 5.891 -1.603 -15.938 1 98.31 106 ASP B O 1
ATOM 2569 N N . LEU B 1 107 ? 6.77 -2.125 -13.961 1 98.56 107 LEU B N 1
ATOM 2570 C CA . LEU B 1 107 ? 6.539 -3.555 -14.141 1 98.56 107 LEU B CA 1
ATOM 2571 C C . LEU B 1 107 ? 5.047 -3.857 -14.227 1 98.56 107 LEU B C 1
ATOM 2573 O O . LEU B 1 107 ? 4.605 -4.566 -15.133 1 98.56 107 LEU B O 1
ATOM 2577 N N . ARG B 1 108 ? 4.258 -3.326 -13.297 1 98.06 108 ARG B N 1
ATOM 2578 C CA . ARG B 1 108 ? 2.832 -3.633 -13.227 1 98.06 108 ARG B CA 1
ATOM 2579 C C . ARG B 1 108 ? 2.102 -3.139 -14.469 1 98.06 108 ARG B C 1
ATOM 2581 O O . ARG B 1 108 ? 1.141 -3.764 -14.922 1 98.06 108 ARG B O 1
ATOM 2588 N N . ASN B 1 109 ? 2.57 -2.01 -14.992 1 97 109 ASN B N 1
ATOM 2589 C CA . ASN B 1 109 ? 1.926 -1.432 -16.172 1 97 109 ASN B CA 1
ATOM 2590 C C . ASN B 1 109 ? 2.334 -2.158 -17.453 1 97 109 ASN B C 1
ATOM 2592 O O . ASN B 1 109 ? 1.523 -2.318 -18.359 1 97 109 ASN B O 1
ATOM 2596 N N . GLU B 1 110 ? 3.568 -2.609 -17.531 1 98.06 110 GLU B N 1
ATOM 2597 C CA . GLU B 1 110 ? 4.102 -3.141 -18.781 1 98.06 110 GLU B CA 1
ATOM 2598 C C . GLU B 1 110 ? 3.92 -4.652 -18.859 1 98.06 110 GLU B C 1
ATOM 2600 O O . GLU B 1 110 ? 3.906 -5.227 -19.953 1 98.06 110 GLU B O 1
ATOM 2605 N N . LEU B 1 111 ? 3.783 -5.293 -17.672 1 98.31 111 LEU B N 1
ATOM 2606 C CA . LEU B 1 111 ? 3.629 -6.742 -17.609 1 98.31 111 LEU B CA 1
ATOM 2607 C C . LEU B 1 111 ? 2.363 -7.113 -16.844 1 98.31 111 LEU B C 1
ATOM 2609 O O . LEU B 1 111 ? 2.434 -7.754 -15.789 1 98.31 111 LEU B O 1
ATOM 2613 N N . PRO B 1 112 ? 1.191 -6.75 -17.391 1 97.94 112 PRO B N 1
ATOM 2614 C CA . PRO B 1 112 ? -0.034 -7.152 -16.703 1 97.94 112 PRO B CA 1
ATOM 2615 C C . PRO B 1 112 ? -0.171 -8.672 -16.578 1 97.94 112 PRO B C 1
ATOM 2617 O O . PRO B 1 112 ? 0.427 -9.414 -17.359 1 97.94 112 PRO B O 1
ATOM 2620 N N . MET B 1 113 ? -0.885 -9.133 -15.602 1 97.94 113 MET B N 1
ATOM 2621 C CA . MET B 1 113 ? -1.057 -10.562 -15.406 1 97.94 113 MET B CA 1
ATOM 2622 C C . MET B 1 113 ? -1.979 -11.156 -16.469 1 97.94 113 MET B C 1
ATOM 2624 O O . MET B 1 113 ? -3.041 -10.602 -16.75 1 97.94 113 MET B O 1
ATOM 2628 N N . ASN B 1 114 ? -1.605 -12.133 -17.047 1 97.44 114 ASN B N 1
ATOM 2629 C CA . ASN B 1 114 ? -2.32 -13.008 -17.969 1 97.44 114 ASN B CA 1
ATOM 2630 C C . ASN B 1 114 ? -1.87 -14.461 -17.828 1 97.44 114 ASN B C 1
ATOM 2632 O O . ASN B 1 114 ? -0.847 -14.859 -18.391 1 97.44 114 ASN B O 1
ATOM 2636 N N . CYS B 1 115 ? -2.682 -15.211 -17.156 1 97.31 115 CYS B N 1
ATOM 2637 C CA . CYS B 1 115 ? -2.279 -16.547 -16.719 1 97.31 115 CYS B CA 1
ATOM 2638 C C . CYS B 1 115 ? -2.234 -17.516 -17.891 1 97.31 115 CYS B C 1
ATOM 2640 O O . CYS B 1 115 ? -1.64 -18.594 -17.797 1 97.31 115 CYS B O 1
ATOM 2642 N N . ARG B 1 116 ? -2.785 -17.156 -19 1 94.5 116 ARG B N 1
ATOM 2643 C CA . ARG B 1 116 ? -2.947 -18.078 -20.109 1 94.5 116 ARG B CA 1
ATOM 2644 C C . ARG B 1 116 ? -1.977 -17.75 -21.25 1 94.5 116 ARG B C 1
ATOM 2646 O O . ARG B 1 116 ? -1.858 -18.516 -22.203 1 94.5 116 ARG B O 1
ATOM 2653 N N . ALA B 1 117 ? -1.367 -16.688 -21.094 1 95.12 117 ALA B N 1
ATOM 2654 C CA . ALA B 1 117 ? -0.612 -16.172 -22.234 1 95.12 117 ALA B CA 1
ATOM 2655 C C . ALA B 1 117 ? 0.879 -16.453 -22.078 1 95.12 117 ALA B C 1
ATOM 2657 O O . ALA B 1 117 ? 1.366 -16.641 -20.953 1 95.12 117 ALA B O 1
ATOM 2658 N N . ARG B 1 118 ? 1.561 -16.562 -23.172 1 97.12 118 ARG B N 1
ATOM 2659 C CA . ARG B 1 118 ? 3.008 -16.469 -23.328 1 97.12 118 ARG B CA 1
ATOM 2660 C C . ARG B 1 118 ? 3.371 -15.391 -24.344 1 97.12 118 ARG B C 1
ATOM 2662 O O . ARG B 1 118 ? 3.072 -15.516 -25.531 1 97.12 118 ARG B O 1
ATOM 2669 N N . ARG B 1 119 ? 3.959 -14.305 -23.734 1 97 119 ARG B N 1
ATOM 2670 C CA . ARG B 1 119 ? 4.125 -13.094 -24.547 1 97 119 ARG B CA 1
ATOM 2671 C C . ARG B 1 119 ? 5.504 -12.477 -24.328 1 97 119 ARG B C 1
ATOM 2673 O O . ARG B 1 119 ? 6.195 -12.812 -23.375 1 97 119 ARG B O 1
ATOM 2680 N N . LYS B 1 120 ? 5.871 -11.641 -25.297 1 97.38 120 LYS B N 1
ATOM 2681 C CA . LYS B 1 120 ? 7.07 -10.812 -25.188 1 97.38 120 LYS B CA 1
ATOM 2682 C C . LYS B 1 120 ? 6.715 -9.328 -25.219 1 97.38 120 LYS B C 1
ATOM 2684 O O . LYS B 1 120 ? 5.852 -8.906 -26 1 97.38 120 LYS B O 1
ATOM 2689 N N . VAL B 1 121 ? 7.359 -8.625 -24.359 1 97.12 121 VAL B N 1
ATOM 2690 C CA . VAL B 1 121 ? 7.184 -7.18 -24.297 1 97.12 121 VAL B CA 1
ATOM 2691 C C . VAL B 1 121 ? 8.547 -6.492 -24.312 1 97.12 121 VAL B C 1
ATOM 2693 O O . VAL B 1 121 ? 9.523 -7.016 -23.766 1 97.12 121 VAL B O 1
ATOM 2696 N N . GLU B 1 122 ? 8.68 -5.414 -25.078 1 97.38 122 GLU B N 1
ATOM 2697 C CA . GLU B 1 122 ? 9.852 -4.555 -24.938 1 97.38 122 GLU B CA 1
ATOM 2698 C C . GLU B 1 122 ? 9.789 -3.746 -23.641 1 97.38 122 GLU B C 1
ATOM 2700 O O . GLU B 1 122 ? 8.883 -2.926 -23.453 1 97.38 122 GLU B O 1
ATOM 2705 N N . LEU B 1 123 ? 10.727 -3.92 -22.844 1 98 123 LEU B N 1
ATOM 2706 C CA . LEU B 1 123 ? 10.688 -3.352 -21.5 1 98 123 LEU B CA 1
ATOM 2707 C C . LEU B 1 123 ? 11.375 -1.99 -21.469 1 98 123 LEU B C 1
ATOM 2709 O O . LEU B 1 123 ? 12.414 -1.796 -22.109 1 98 123 LEU B O 1
ATOM 2713 N N . SER B 1 124 ? 10.812 -1.057 -20.766 1 98.5 124 SER B N 1
ATOM 2714 C CA . SER B 1 124 ? 11.461 0.218 -20.469 1 98.5 124 SER B CA 1
ATOM 2715 C C . SER B 1 124 ? 12.562 0.048 -19.438 1 98.5 124 SER B C 1
ATOM 2717 O O . SER B 1 124 ? 12.648 -0.992 -18.781 1 98.5 124 SER B O 1
ATOM 2719 N N . ASP B 1 125 ? 13.414 1.051 -19.297 1 98.44 125 ASP B N 1
ATOM 2720 C CA . ASP B 1 125 ? 14.438 1.057 -18.25 1 98.44 125 ASP B CA 1
ATOM 2721 C C . ASP B 1 125 ? 13.797 0.96 -16.859 1 98.44 125 ASP B C 1
ATOM 2723 O O . ASP B 1 125 ? 14.352 0.331 -15.961 1 98.44 125 ASP B O 1
ATOM 2727 N N . GLY B 1 126 ? 12.609 1.556 -16.703 1 98.38 126 GLY B N 1
ATOM 2728 C CA . GLY B 1 126 ? 11.891 1.492 -15.438 1 98.38 126 GLY B CA 1
ATOM 2729 C C . GLY B 1 126 ? 11.453 0.087 -15.07 1 98.38 126 GLY B C 1
ATOM 2730 O O . GLY B 1 126 ? 11.609 -0.341 -13.922 1 98.38 126 GLY B O 1
ATOM 2731 N N . ALA B 1 127 ? 10.953 -0.592 -16.031 1 98.62 127 ALA B N 1
ATOM 2732 C CA . ALA B 1 127 ? 10.516 -1.965 -15.789 1 98.62 127 ALA B CA 1
ATOM 2733 C C . ALA B 1 127 ? 11.703 -2.873 -15.477 1 98.62 127 ALA B C 1
ATOM 2735 O O . ALA B 1 127 ? 11.602 -3.754 -14.617 1 98.62 127 ALA B O 1
ATOM 2736 N N . LEU B 1 128 ? 12.797 -2.65 -16.188 1 98.69 128 LEU B N 1
ATOM 2737 C CA . LEU B 1 128 ? 14 -3.439 -15.93 1 98.69 128 LEU B CA 1
ATOM 2738 C C . LEU B 1 128 ? 14.516 -3.207 -14.516 1 98.69 128 LEU B C 1
ATOM 2740 O O . LEU B 1 128 ? 14.969 -4.145 -13.852 1 98.69 128 LEU B O 1
ATOM 2744 N N . LYS B 1 129 ? 14.453 -1.999 -14.039 1 98.25 129 LYS B N 1
ATOM 2745 C CA . LYS B 1 129 ? 14.867 -1.683 -12.68 1 98.25 129 LYS B CA 1
ATOM 2746 C C . LYS B 1 129 ? 13.953 -2.355 -11.656 1 98.25 129 LYS B C 1
ATOM 2748 O O . LYS B 1 129 ? 14.414 -2.861 -10.633 1 98.25 129 LYS B O 1
ATOM 2753 N N . ASP B 1 130 ? 12.672 -2.299 -11.953 1 98.69 130 ASP B N 1
ATOM 2754 C CA . ASP B 1 130 ? 11.711 -2.969 -11.07 1 98.69 130 ASP B CA 1
ATOM 2755 C C . ASP B 1 130 ? 12 -4.465 -10.992 1 98.69 130 ASP B C 1
ATOM 2757 O O . ASP B 1 130 ? 12.008 -5.043 -9.898 1 98.69 130 ASP B O 1
ATOM 2761 N N . ILE B 1 131 ? 12.242 -5.082 -12.117 1 98.88 131 ILE B N 1
ATOM 2762 C CA . ILE B 1 131 ? 12.531 -6.512 -12.188 1 98.88 131 ILE B CA 1
ATOM 2763 C C . ILE B 1 131 ? 13.805 -6.82 -11.406 1 98.88 131 ILE B C 1
ATOM 2765 O O . ILE B 1 131 ? 13.844 -7.781 -10.633 1 98.88 131 ILE B O 1
ATOM 2769 N N . ALA B 1 132 ? 14.781 -6.004 -11.586 1 98.75 132 ALA B N 1
ATOM 2770 C CA . ALA B 1 132 ? 16.047 -6.207 -10.883 1 98.75 132 ALA B CA 1
ATOM 2771 C C . ALA B 1 132 ? 15.852 -6.141 -9.375 1 98.75 132 ALA B C 1
ATOM 2773 O O . ALA B 1 132 ? 16.453 -6.922 -8.633 1 98.75 132 ALA B O 1
ATOM 2774 N N . ARG B 1 133 ? 15.086 -5.211 -8.93 1 98.69 133 ARG B N 1
ATOM 2775 C CA . ARG B 1 133 ? 14.812 -5.051 -7.508 1 98.69 133 ARG B CA 1
ATOM 2776 C C . ARG B 1 133 ? 14.078 -6.266 -6.953 1 98.69 133 ARG B C 1
ATOM 2778 O O . ARG B 1 133 ? 14.414 -6.766 -5.879 1 98.69 133 ARG B O 1
ATOM 2785 N N . ILE B 1 134 ? 13.109 -6.742 -7.676 1 98.94 134 ILE B N 1
ATOM 2786 C CA . ILE B 1 134 ? 12.344 -7.91 -7.234 1 98.94 134 ILE B CA 1
ATOM 2787 C C . ILE B 1 134 ? 13.25 -9.141 -7.234 1 98.94 134 ILE B C 1
ATOM 2789 O O . ILE B 1 134 ? 13.211 -9.945 -6.301 1 98.94 134 ILE B O 1
ATOM 2793 N N . ASP B 1 135 ? 14.062 -9.281 -8.289 1 98.94 135 ASP B N 1
ATOM 2794 C CA . ASP B 1 135 ? 15.039 -10.367 -8.336 1 98.94 135 ASP B CA 1
ATOM 2795 C C . ASP B 1 135 ? 15.945 -10.344 -7.113 1 98.94 135 ASP B C 1
ATOM 2797 O O . ASP B 1 135 ? 16.203 -11.391 -6.508 1 98.94 135 ASP B O 1
ATOM 2801 N N . ALA B 1 136 ? 16.359 -9.188 -6.73 1 98.81 136 ALA B N 1
ATOM 2802 C CA . ALA B 1 136 ? 17.234 -9.055 -5.566 1 98.81 136 ALA B CA 1
ATOM 2803 C C . ALA B 1 136 ? 16.516 -9.484 -4.289 1 98.81 136 ALA B C 1
ATOM 2805 O O . ALA B 1 136 ? 17.094 -10.172 -3.449 1 98.81 136 ALA B O 1
ATOM 2806 N N . ILE B 1 137 ? 15.258 -9.078 -4.137 1 98.81 137 ILE B N 1
ATOM 2807 C CA . ILE B 1 137 ? 14.469 -9.453 -2.967 1 98.81 137 ILE B CA 1
ATOM 2808 C C . ILE B 1 137 ? 14.359 -10.969 -2.879 1 98.81 137 ILE B C 1
ATOM 2810 O O . ILE B 1 137 ? 14.672 -11.562 -1.842 1 98.81 137 ILE B O 1
ATOM 2814 N N . TRP B 1 138 ? 13.93 -11.586 -3.945 1 98.88 138 TRP B N 1
ATOM 2815 C CA . TRP B 1 138 ? 13.703 -13.023 -3.965 1 98.88 138 TRP B CA 1
ATOM 2816 C C . TRP B 1 138 ? 15.008 -13.789 -3.742 1 98.88 138 TRP B C 1
ATOM 2818 O O . TRP B 1 138 ? 15.055 -14.75 -2.971 1 98.88 138 TRP B O 1
ATOM 2828 N N . SER B 1 139 ? 16.047 -13.32 -4.398 1 98.81 139 SER B N 1
ATOM 2829 C CA . SER B 1 139 ? 17.344 -13.992 -4.285 1 98.81 139 SER B CA 1
ATOM 2830 C C . SER B 1 139 ? 17.891 -13.922 -2.859 1 98.81 139 SER B C 1
ATOM 2832 O O . SER B 1 139 ? 18.406 -14.906 -2.334 1 98.81 139 SER B O 1
ATOM 2834 N N . GLU B 1 140 ? 17.797 -12.781 -2.262 1 98.62 140 GLU B N 1
ATOM 2835 C CA . GLU B 1 140 ? 18.266 -12.609 -0.887 1 98.62 140 GLU B CA 1
ATOM 2836 C C . GLU B 1 140 ? 17.5 -13.531 0.067 1 98.62 140 GLU B C 1
ATOM 2838 O O . GLU B 1 140 ? 18.109 -14.164 0.931 1 98.62 140 GLU B O 1
ATOM 2843 N N . GLN B 1 141 ? 16.203 -13.57 -0.083 1 98.62 141 GLN B N 1
ATOM 2844 C CA . GLN B 1 141 ? 15.391 -14.383 0.818 1 98.62 141 GLN B CA 1
ATOM 2845 C C . GLN B 1 141 ? 15.625 -15.875 0.581 1 98.62 141 GLN B C 1
ATOM 2847 O O . GLN B 1 141 ? 15.609 -16.672 1.522 1 98.62 141 GLN B O 1
ATOM 2852 N N . MET B 1 142 ? 15.875 -16.234 -0.675 1 98.5 142 MET B N 1
ATOM 2853 C CA . MET B 1 142 ? 16.141 -17.641 -0.98 1 98.5 142 MET B CA 1
ATOM 2854 C C . MET B 1 142 ? 17.5 -18.078 -0.419 1 98.5 142 MET B C 1
ATOM 2856 O O . MET B 1 142 ? 17.688 -19.234 -0.057 1 98.5 142 MET B O 1
ATOM 2860 N N . ALA B 1 143 ? 18.422 -17.141 -0.376 1 98.56 143 ALA B N 1
ATOM 2861 C CA . ALA B 1 143 ? 19.703 -17.438 0.258 1 98.56 143 ALA B CA 1
ATOM 2862 C C . ALA B 1 143 ? 19.531 -17.688 1.752 1 98.56 143 ALA B C 1
ATOM 2864 O O . ALA B 1 143 ? 20.203 -18.562 2.318 1 98.56 143 ALA B O 1
ATOM 2865 N N . LYS B 1 144 ? 18.656 -17.016 2.365 1 98.06 144 LYS B N 1
ATOM 2866 C CA . LYS B 1 144 ? 18.406 -17.141 3.799 1 98.06 144 LYS B CA 1
ATOM 2867 C C . LYS B 1 144 ? 17.5 -18.312 4.105 1 98.06 144 LYS B C 1
ATOM 2869 O O . LYS B 1 144 ? 17.656 -18.969 5.137 1 98.06 144 LYS B O 1
ATOM 2874 N N . PHE B 1 145 ? 16.531 -18.562 3.256 1 98.12 145 PHE B N 1
ATOM 2875 C CA . PHE B 1 145 ? 15.547 -19.625 3.404 1 98.12 145 PHE B CA 1
ATOM 2876 C C . PHE B 1 145 ? 15.5 -20.484 2.154 1 98.12 145 PHE B C 1
ATOM 2878 O O . PHE B 1 145 ? 14.508 -20.469 1.42 1 98.12 145 PHE B O 1
ATOM 2885 N N . PRO B 1 146 ? 16.453 -21.328 1.928 1 97.25 146 PRO B N 1
ATOM 2886 C CA . PRO B 1 146 ? 16.516 -22.094 0.687 1 97.25 146 PRO B CA 1
ATOM 2887 C C . PRO B 1 146 ? 15.328 -23.047 0.527 1 97.25 146 PRO B C 1
ATOM 2889 O O . PRO B 1 146 ? 14.883 -23.656 1.507 1 97.25 146 PRO B O 1
ATOM 2892 N N . ASP B 1 147 ? 14.836 -23.125 -0.694 1 95.56 147 ASP B N 1
ATOM 2893 C CA . ASP B 1 147 ? 13.789 -24.047 -1.107 1 95.56 147 ASP B CA 1
ATOM 2894 C C . ASP B 1 147 ? 12.516 -23.844 -0.295 1 95.56 147 ASP B C 1
ATOM 2896 O O . ASP B 1 147 ? 11.773 -24.781 -0.025 1 95.56 147 ASP B O 1
ATOM 2900 N N . ALA B 1 148 ? 12.289 -22.641 0.215 1 98.12 148 ALA B N 1
ATOM 2901 C CA . ALA B 1 148 ? 11.117 -22.281 1.021 1 98.12 148 ALA B CA 1
ATOM 2902 C C . ALA B 1 148 ? 10.438 -21.031 0.484 1 98.12 148 ALA B C 1
ATOM 2904 O O . ALA B 1 148 ? 10.75 -20.562 -0.616 1 98.12 148 ALA B O 1
ATOM 2905 N N . PHE B 1 149 ? 9.5 -20.594 1.167 1 98.69 149 PHE B N 1
ATOM 2906 C CA . PHE B 1 149 ? 8.914 -19.297 0.84 1 98.69 149 PHE B CA 1
ATOM 2907 C C . PHE B 1 149 ? 9.812 -18.156 1.32 1 98.69 149 PHE B C 1
ATOM 2909 O O . PHE B 1 149 ? 10.906 -18.406 1.828 1 98.69 149 PHE B O 1
ATOM 2916 N N . LEU B 1 150 ? 9.445 -16.922 1.099 1 98.88 150 LEU B N 1
ATOM 2917 C CA . LEU B 1 150 ? 10.32 -15.766 1.263 1 98.88 150 LEU B CA 1
ATOM 2918 C C . LEU B 1 150 ? 10.875 -15.703 2.68 1 98.88 150 LEU B C 1
ATOM 2920 O O . LEU B 1 150 ? 11.992 -15.227 2.891 1 98.88 150 LEU B O 1
ATOM 2924 N N . PHE B 1 151 ? 10.109 -16.188 3.678 1 98.81 151 PHE B N 1
ATOM 2925 C CA . PHE B 1 151 ? 10.562 -16.125 5.062 1 98.81 151 PHE B CA 1
ATOM 2926 C C . PHE B 1 151 ? 10.453 -17.5 5.727 1 98.81 151 PHE B C 1
ATOM 2928 O O . PHE B 1 151 ? 10.141 -17.594 6.918 1 98.81 151 PHE B O 1
ATOM 2935 N N . GLY B 1 152 ? 10.625 -18.547 4.938 1 98.38 152 GLY B N 1
ATOM 2936 C CA . GLY B 1 152 ? 10.492 -19.906 5.41 1 98.38 152 GLY B CA 1
ATOM 2937 C C . GLY B 1 152 ? 9.102 -20.484 5.219 1 98.38 152 GLY B C 1
ATOM 2938 O O . GLY B 1 152 ? 8.828 -21.156 4.223 1 98.38 152 GLY B O 1
ATOM 2939 N N . GLU B 1 153 ? 8.219 -20.125 6.047 1 98 153 GLU B N 1
ATOM 2940 C CA . GLU B 1 153 ? 6.809 -20.469 5.895 1 98 153 GLU B CA 1
ATOM 2941 C C . GLU B 1 153 ? 6.066 -19.422 5.062 1 98 153 GLU B C 1
ATOM 2943 O O . GLU B 1 153 ? 6.473 -18.266 5.012 1 98 153 GLU B O 1
ATOM 2948 N N . TRP B 1 154 ? 4.977 -19.906 4.406 1 98.62 154 TRP B N 1
ATOM 2949 C CA . TRP B 1 154 ? 4.148 -19.016 3.611 1 98.62 154 TRP B CA 1
ATOM 2950 C C . TRP B 1 154 ? 3.643 -17.844 4.461 1 98.62 154 TRP B C 1
ATOM 2952 O O . TRP B 1 154 ? 3.236 -18.031 5.609 1 98.62 154 TRP B O 1
ATOM 2962 N N . SER B 1 155 ? 3.648 -16.672 3.938 1 98.88 155 SER B N 1
ATOM 2963 C CA . SER B 1 155 ? 3.16 -15.477 4.613 1 98.88 155 SER B CA 1
ATOM 2964 C C . SER B 1 155 ? 2.482 -14.523 3.637 1 98.88 155 SER B C 1
ATOM 2966 O O . SER B 1 155 ? 2.438 -14.789 2.434 1 98.88 155 SER B O 1
ATOM 2968 N N . ILE B 1 156 ? 1.979 -13.43 4.148 1 98.94 156 ILE B N 1
ATOM 2969 C CA . ILE B 1 156 ? 1.353 -12.367 3.367 1 98.94 156 ILE B CA 1
ATOM 2970 C C . ILE B 1 156 ? 2.344 -11.828 2.338 1 98.94 156 ILE B C 1
ATOM 2972 O O . ILE B 1 156 ? 1.958 -11.477 1.223 1 98.94 156 ILE B O 1
ATOM 2976 N N . ALA B 1 157 ? 3.637 -11.852 2.639 1 98.94 157 ALA B N 1
ATOM 2977 C CA . ALA B 1 157 ? 4.637 -11.422 1.665 1 98.94 157 ALA B CA 1
ATOM 2978 C C . ALA B 1 157 ? 4.566 -12.266 0.397 1 98.94 157 ALA B C 1
ATOM 2980 O O . ALA B 1 157 ? 4.684 -11.742 -0.713 1 98.94 157 ALA B O 1
ATOM 2981 N N . ASP B 1 158 ? 4.371 -13.555 0.555 1 98.94 158 ASP B N 1
ATOM 2982 C CA . ASP B 1 158 ? 4.277 -14.445 -0.596 1 98.94 158 ASP B CA 1
ATOM 2983 C C . ASP B 1 158 ? 3.008 -14.172 -1.4 1 98.94 158 ASP B C 1
ATOM 2985 O O . ASP B 1 158 ? 3.014 -14.266 -2.629 1 98.94 158 ASP B O 1
ATOM 2989 N N . ALA B 1 159 ? 1.92 -13.859 -0.708 1 98.94 159 ALA B N 1
ATOM 2990 C CA . ALA B 1 159 ? 0.694 -13.484 -1.409 1 98.94 159 ALA B CA 1
ATOM 2991 C C . ALA B 1 159 ? 0.915 -12.25 -2.279 1 98.94 159 ALA B C 1
ATOM 2993 O O . ALA B 1 159 ? 0.424 -12.188 -3.408 1 98.94 159 ALA B O 1
ATOM 2994 N N . MET B 1 160 ? 1.649 -11.312 -1.763 1 98.94 160 MET B N 1
ATOM 2995 C CA . MET B 1 160 ? 1.856 -10.039 -2.441 1 98.94 160 MET B CA 1
ATOM 2996 C C . MET B 1 160 ? 2.699 -10.219 -3.699 1 98.94 160 MET B C 1
ATOM 2998 O O . MET B 1 160 ? 2.533 -9.484 -4.676 1 98.94 160 MET B O 1
ATOM 3002 N N . TYR B 1 161 ? 3.553 -11.242 -3.75 1 98.94 161 TYR B N 1
ATOM 3003 C CA . TYR B 1 161 ? 4.477 -11.375 -4.871 1 98.94 161 TYR B CA 1
ATOM 3004 C C . TYR B 1 161 ? 4.031 -12.484 -5.812 1 98.94 161 TYR B C 1
ATOM 3006 O O . TYR B 1 161 ? 4.559 -12.617 -6.918 1 98.94 161 TYR B O 1
ATOM 3014 N N . ALA B 1 162 ? 3.041 -13.258 -5.441 1 98.94 162 ALA B N 1
ATOM 3015 C CA . ALA B 1 162 ? 2.598 -14.398 -6.246 1 98.94 162 ALA B CA 1
ATOM 3016 C C . ALA B 1 162 ? 2.242 -13.961 -7.664 1 98.94 162 ALA B C 1
ATOM 3018 O O . ALA B 1 162 ? 2.662 -14.586 -8.633 1 98.94 162 ALA B O 1
ATOM 3019 N N . PRO B 1 163 ? 1.487 -12.852 -7.836 1 98.94 163 PRO B N 1
ATOM 3020 C CA . PRO B 1 163 ? 1.17 -12.469 -9.219 1 98.94 163 PRO B CA 1
ATOM 3021 C C . PRO B 1 163 ? 2.416 -12.164 -10.047 1 98.94 163 PRO B C 1
ATOM 3023 O O . PRO B 1 163 ? 2.42 -12.375 -11.258 1 98.94 163 PRO B O 1
ATOM 3026 N N . VAL B 1 164 ? 3.445 -11.648 -9.398 1 98.94 164 VAL B N 1
ATOM 3027 C CA . VAL B 1 164 ? 4.672 -11.312 -10.109 1 98.94 164 VAL B CA 1
ATOM 3028 C C . VAL B 1 164 ? 5.324 -12.578 -10.656 1 98.94 164 VAL B C 1
ATOM 3030 O O . VAL B 1 164 ? 5.871 -12.586 -11.758 1 98.94 164 VAL B O 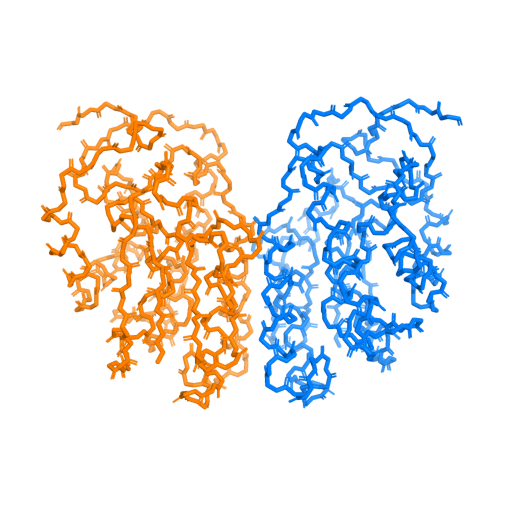1
ATOM 3033 N N . ALA B 1 165 ? 5.27 -13.633 -9.859 1 98.88 165 ALA B N 1
ATOM 3034 C CA . ALA B 1 165 ? 5.773 -14.914 -10.336 1 98.88 165 ALA B CA 1
ATOM 3035 C C . ALA B 1 165 ? 5.062 -15.344 -11.617 1 98.88 165 ALA B C 1
ATOM 3037 O O . ALA B 1 165 ? 5.691 -15.859 -12.539 1 98.88 165 ALA B O 1
ATOM 3038 N N . LEU B 1 166 ? 3.816 -15.156 -11.648 1 98.81 166 LEU B N 1
ATOM 3039 C CA . LEU B 1 166 ? 3.029 -15.492 -12.828 1 98.81 166 LEU B CA 1
ATOM 3040 C C . LEU B 1 166 ? 3.375 -14.57 -14 1 98.81 166 LEU B C 1
ATOM 3042 O O . LEU B 1 166 ? 3.496 -15.023 -15.141 1 98.81 166 LEU B O 1
ATOM 3046 N N . ARG B 1 167 ? 3.488 -13.25 -13.695 1 98.75 167 ARG B N 1
ATOM 3047 C CA . ARG B 1 167 ? 3.873 -12.297 -14.742 1 98.75 167 ARG B CA 1
ATOM 3048 C C . ARG B 1 167 ? 5.195 -12.703 -15.383 1 98.75 167 ARG B C 1
ATOM 3050 O O . ARG B 1 167 ? 5.324 -12.688 -16.609 1 98.75 167 ARG B O 1
ATOM 3057 N N . PHE B 1 168 ? 6.156 -13.031 -14.531 1 98.81 168 PHE B N 1
ATOM 3058 C CA . PHE B 1 168 ? 7.477 -13.375 -15.039 1 98.81 168 PHE B CA 1
ATOM 3059 C C . PHE B 1 168 ? 7.418 -14.633 -15.891 1 98.81 168 PHE B C 1
ATOM 3061 O O . PHE B 1 168 ? 8.18 -14.781 -16.844 1 98.81 168 PHE B O 1
ATOM 3068 N N . GLU B 1 169 ? 6.512 -15.531 -15.57 1 98.19 169 GLU B N 1
ATOM 3069 C CA . GLU B 1 169 ? 6.277 -16.703 -16.406 1 98.19 169 GLU B CA 1
ATOM 3070 C C . GLU B 1 169 ? 5.66 -16.312 -17.75 1 98.19 169 GLU B C 1
ATOM 3072 O O . GLU B 1 169 ? 6.098 -16.781 -18.797 1 98.19 169 GLU B O 1
ATOM 3077 N N . THR B 1 170 ? 4.66 -15.508 -17.734 1 98.44 170 THR B N 1
ATOM 3078 C CA . THR B 1 170 ? 3.922 -15.062 -18.906 1 98.44 170 THR B CA 1
ATOM 3079 C C . THR B 1 170 ? 4.855 -14.398 -19.922 1 98.44 170 THR B C 1
ATOM 3081 O O . THR B 1 170 ? 4.77 -14.656 -21.109 1 98.44 170 THR B O 1
ATOM 3084 N N . TYR B 1 171 ? 5.781 -13.641 -19.422 1 98.5 171 TYR B N 1
ATOM 3085 C CA . TYR B 1 171 ? 6.547 -12.781 -20.312 1 98.5 171 TYR B CA 1
ATOM 3086 C C . TYR B 1 171 ? 7.977 -13.289 -20.469 1 98.5 171 TYR B C 1
ATOM 3088 O O . TYR B 1 171 ? 8.82 -12.609 -21.062 1 98.5 171 TYR B O 1
ATOM 3096 N N . GLY B 1 172 ? 8.266 -14.406 -19.875 1 98 172 GLY B N 1
ATOM 3097 C CA . GLY B 1 172 ? 9.555 -15.055 -20.062 1 98 172 GLY B CA 1
ATOM 3098 C C . GLY B 1 172 ? 10.711 -14.242 -19.5 1 98 172 GLY B C 1
ATOM 3099 O O . GLY B 1 172 ? 11.75 -14.109 -20.141 1 98 172 GLY B O 1
ATOM 3100 N N . ILE B 1 173 ? 10.516 -13.656 -18.344 1 98.62 173 ILE B N 1
ATOM 3101 C CA . ILE B 1 173 ? 11.555 -12.828 -17.734 1 9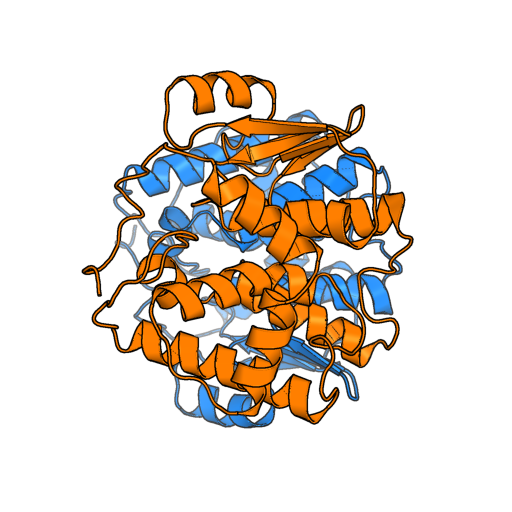8.62 173 ILE B CA 1
ATOM 3102 C C . ILE B 1 173 ? 12.672 -13.719 -17.188 1 98.62 173 ILE B C 1
ATOM 3104 O O . ILE B 1 173 ? 12.406 -14.688 -16.469 1 98.62 173 ILE B O 1
ATOM 3108 N N . GLU B 1 174 ? 13.867 -13.445 -17.516 1 98.25 174 GLU B N 1
ATOM 3109 C CA . GLU B 1 174 ? 15.023 -14.172 -17 1 98.25 174 GLU B CA 1
ATOM 3110 C C . GLU B 1 174 ? 15.367 -13.711 -15.586 1 98.25 174 GLU B C 1
ATOM 3112 O O . GLU B 1 174 ? 15.484 -12.508 -15.328 1 98.25 174 GLU B O 1
ATOM 3117 N N . LEU B 1 175 ? 15.523 -14.656 -14.719 1 98.81 175 LEU B N 1
ATOM 3118 C CA . LEU B 1 175 ? 15.805 -14.375 -13.312 1 98.81 175 LEU B CA 1
ATOM 3119 C C . LEU B 1 175 ? 17.109 -15.016 -12.875 1 98.81 175 LEU B C 1
ATOM 3121 O O . LEU B 1 175 ? 17.578 -15.969 -13.508 1 98.81 175 LEU B O 1
ATOM 3125 N N . SER B 1 176 ? 17.719 -14.469 -11.828 1 98.81 176 SER B N 1
ATOM 3126 C CA . SER B 1 176 ? 18.828 -15.148 -11.172 1 98.81 176 SER B CA 1
ATOM 3127 C C . SER B 1 176 ? 18.406 -16.5 -10.625 1 98.81 176 SER B C 1
ATOM 3129 O O . SER B 1 176 ? 17.219 -16.797 -10.523 1 98.81 176 SER B O 1
ATOM 3131 N N . GLN B 1 177 ? 19.375 -17.344 -10.258 1 98.44 177 GLN B N 1
ATOM 3132 C CA . GLN B 1 177 ? 19.094 -18.703 -9.805 1 98.44 177 GLN B CA 1
ATOM 3133 C C . GLN B 1 177 ? 18.203 -18.703 -8.57 1 98.44 177 GLN B C 1
ATOM 3135 O O . GLN B 1 177 ? 17.219 -19.453 -8.508 1 98.44 177 GLN B O 1
ATOM 3140 N N . GLY B 1 178 ? 18.562 -17.906 -7.613 1 98.62 178 GLY B N 1
ATOM 3141 C CA . GLY B 1 178 ? 17.766 -17.828 -6.398 1 98.62 178 GLY B CA 1
ATOM 3142 C C . GLY B 1 178 ? 16.344 -17.359 -6.645 1 98.62 178 GLY B C 1
ATOM 3143 O O . GLY B 1 178 ? 15.391 -17.922 -6.102 1 98.62 178 GLY B O 1
ATOM 3144 N N . ALA B 1 179 ? 16.219 -16.312 -7.441 1 98.81 179 ALA B N 1
ATOM 3145 C CA . ALA B 1 179 ? 14.898 -15.773 -7.754 1 98.81 179 ALA B CA 1
ATOM 3146 C C . ALA B 1 179 ? 14.062 -16.797 -8.531 1 98.81 179 ALA B C 1
ATOM 3148 O O . ALA B 1 179 ? 12.852 -16.906 -8.312 1 98.81 179 ALA B O 1
ATOM 3149 N N . LYS B 1 180 ? 14.711 -17.469 -9.422 1 98.75 180 LYS B N 1
ATOM 3150 C CA . LYS B 1 180 ? 14.023 -18.5 -10.188 1 98.75 180 LYS B CA 1
ATOM 3151 C C . LYS B 1 180 ? 13.531 -19.625 -9.273 1 98.75 180 LYS B C 1
ATOM 3153 O O . LYS B 1 180 ? 12.43 -20.156 -9.461 1 98.75 180 LYS B O 1
ATOM 3158 N N . ALA B 1 181 ? 14.336 -20 -8.352 1 98.75 181 ALA B N 1
ATOM 3159 C CA . ALA B 1 181 ? 13.938 -21.031 -7.398 1 98.75 181 ALA B CA 1
ATOM 3160 C C . ALA B 1 181 ? 12.68 -20.609 -6.641 1 98.75 181 ALA B C 1
ATOM 3162 O O . ALA B 1 181 ? 11.766 -21.422 -6.453 1 98.75 181 ALA B O 1
ATOM 3163 N N . TYR B 1 182 ? 12.641 -19.406 -6.203 1 98.88 182 TYR B N 1
ATOM 3164 C CA . TYR B 1 182 ? 11.453 -18.906 -5.512 1 98.88 182 TYR B CA 1
ATOM 3165 C C . TYR B 1 182 ? 10.25 -18.891 -6.441 1 98.88 182 TYR B C 1
ATOM 3167 O O . TYR B 1 182 ? 9.148 -19.281 -6.039 1 98.88 182 TYR B O 1
ATOM 3175 N N . GLN B 1 183 ? 10.492 -18.359 -7.66 1 98.88 183 GLN B N 1
ATOM 3176 C CA . GLN B 1 183 ? 9.398 -18.328 -8.625 1 98.88 183 GLN B CA 1
ATOM 3177 C C . GLN B 1 183 ? 8.781 -19.719 -8.789 1 98.88 183 GLN B C 1
ATOM 3179 O O . GLN B 1 183 ? 7.555 -19.859 -8.773 1 98.88 183 GLN B O 1
ATOM 3184 N N . GLN B 1 184 ? 9.602 -20.688 -8.93 1 98.5 184 GLN B N 1
ATOM 3185 C CA . GLN B 1 184 ? 9.141 -22.062 -9.133 1 98.5 184 GLN B CA 1
ATOM 3186 C C . GLN B 1 184 ? 8.414 -22.578 -7.895 1 98.5 184 GLN B C 1
ATOM 3188 O O . GLN B 1 184 ? 7.434 -23.328 -8.016 1 98.5 184 GLN B O 1
ATOM 3193 N N . LYS B 1 185 ? 8.938 -22.234 -6.73 1 98.56 185 LYS B N 1
ATOM 3194 C CA . LYS B 1 185 ? 8.25 -22.594 -5.492 1 98.56 185 LYS B CA 1
ATOM 3195 C C . LYS B 1 185 ? 6.816 -22.062 -5.488 1 98.56 185 LYS B C 1
ATOM 3197 O O . LYS B 1 185 ? 5.883 -22.797 -5.133 1 98.56 185 LYS B O 1
ATOM 3202 N N . VAL B 1 186 ? 6.633 -20.812 -5.891 1 98.81 186 VAL B N 1
ATOM 3203 C CA . VAL B 1 186 ? 5.32 -20.188 -5.918 1 98.81 186 VAL B CA 1
ATOM 3204 C C . VAL B 1 186 ? 4.445 -20.844 -6.973 1 98.81 186 VAL B C 1
ATOM 3206 O O . VAL B 1 186 ? 3.303 -21.234 -6.691 1 98.81 186 VAL B O 1
ATOM 3209 N N . LEU B 1 187 ? 4.961 -21.016 -8.164 1 98.5 187 LEU B N 1
ATOM 3210 C CA . LEU B 1 187 ? 4.203 -21.578 -9.281 1 98.5 187 LEU B CA 1
ATOM 3211 C C . LEU B 1 187 ? 3.762 -23.016 -8.977 1 98.5 187 LEU B C 1
ATOM 3213 O O . LEU B 1 187 ? 2.701 -23.438 -9.43 1 98.5 187 LEU B O 1
ATOM 3217 N N . ALA B 1 188 ? 4.535 -23.688 -8.164 1 98.31 188 ALA B N 1
ATOM 3218 C CA . ALA B 1 188 ? 4.266 -25.094 -7.859 1 98.31 188 ALA B CA 1
ATOM 3219 C C . ALA B 1 188 ? 3.34 -25.219 -6.652 1 98.31 188 ALA B C 1
ATOM 3221 O O . ALA B 1 188 ? 2.822 -26.312 -6.379 1 98.31 188 ALA B O 1
ATOM 3222 N N . SER B 1 189 ? 3.117 -24.172 -5.941 1 98.38 189 SER B N 1
ATOM 3223 C CA . SER B 1 189 ? 2.291 -24.266 -4.738 1 98.38 189 SER B CA 1
ATOM 3224 C C . SER B 1 189 ? 0.869 -24.688 -5.078 1 98.38 189 SER B C 1
ATOM 3226 O O . SER B 1 189 ? 0.339 -24.344 -6.133 1 98.38 189 SER B O 1
ATOM 3228 N N . GLN B 1 190 ? 0.222 -25.375 -4.16 1 98.38 190 GLN B N 1
ATOM 3229 C CA . GLN B 1 190 ? -1.114 -25.922 -4.383 1 98.38 190 GLN B CA 1
ATOM 3230 C C . GLN B 1 190 ? -2.123 -24.812 -4.645 1 98.38 190 GLN B C 1
ATOM 3232 O O . GLN B 1 190 ? -2.975 -24.922 -5.527 1 98.38 190 GLN B O 1
ATOM 3237 N N . ALA B 1 191 ? -2.039 -23.766 -3.924 1 98.62 191 ALA B N 1
ATOM 3238 C CA . ALA B 1 191 ? -2.984 -22.656 -4.051 1 98.62 191 ALA B CA 1
ATOM 3239 C C . ALA B 1 191 ? -2.889 -22 -5.43 1 98.62 191 ALA B C 1
ATOM 3241 O O . ALA B 1 191 ? -3.908 -21.734 -6.066 1 98.62 191 ALA B O 1
ATOM 3242 N N . VAL B 1 192 ? -1.661 -21.766 -5.914 1 98.75 192 VAL B N 1
ATOM 3243 C CA . VAL B 1 192 ? -1.47 -21.109 -7.211 1 98.75 192 VAL B CA 1
ATOM 3244 C C . VAL B 1 192 ? -1.911 -22.062 -8.328 1 98.75 192 VAL B C 1
ATOM 3246 O O . VAL B 1 192 ? -2.547 -21.641 -9.289 1 98.75 192 VAL B O 1
ATOM 3249 N N . GLN B 1 193 ? -1.641 -23.297 -8.148 1 98.69 193 GLN B N 1
ATOM 3250 C CA . GLN B 1 193 ? -2.07 -24.281 -9.141 1 98.69 193 GLN B CA 1
ATOM 3251 C C . GLN B 1 193 ? -3.592 -24.344 -9.227 1 98.69 193 GLN B C 1
ATOM 3253 O O . GLN B 1 193 ? -4.152 -24.469 -10.32 1 98.69 193 GLN B O 1
ATOM 3258 N N . LYS B 1 194 ? -4.215 -24.328 -8.094 1 98.62 194 LYS B N 1
ATOM 3259 C CA . LYS B 1 194 ? -5.676 -24.297 -8.078 1 98.62 194 LYS B CA 1
ATOM 3260 C C . LYS B 1 194 ? -6.207 -23.062 -8.797 1 98.62 194 LYS B C 1
ATOM 3262 O O . LYS B 1 194 ? -7.137 -23.156 -9.602 1 98.62 194 LYS B O 1
ATOM 3267 N N . TRP B 1 195 ? -5.668 -21.891 -8.516 1 98.75 195 TRP B N 1
ATOM 3268 C CA . TRP B 1 195 ? -6.039 -20.641 -9.18 1 98.75 195 TRP B CA 1
ATOM 3269 C C . TRP B 1 195 ? -5.891 -20.766 -10.695 1 98.75 195 TRP B C 1
ATOM 3271 O O . TRP B 1 195 ? -6.789 -20.391 -11.445 1 98.75 195 TRP B O 1
ATOM 3281 N N . LEU B 1 196 ? -4.75 -21.312 -11.148 1 98.56 196 LEU B N 1
ATOM 3282 C CA . LEU B 1 196 ? -4.441 -21.438 -12.562 1 98.56 196 LEU B CA 1
ATOM 3283 C C . LEU B 1 196 ? -5.402 -22.391 -13.258 1 98.56 196 LEU B C 1
ATOM 3285 O O . LEU B 1 196 ? -5.816 -22.156 -14.391 1 98.56 196 LEU B O 1
ATOM 3289 N N . ALA B 1 197 ? -5.727 -23.484 -12.578 1 98.31 197 ALA B N 1
ATOM 3290 C CA . ALA B 1 197 ? -6.684 -24.438 -13.141 1 98.31 197 ALA B CA 1
ATOM 3291 C C . ALA B 1 197 ? -8.039 -23.766 -13.383 1 98.31 197 ALA B C 1
ATOM 3293 O O . ALA B 1 197 ? -8.648 -23.969 -14.43 1 98.31 197 ALA B O 1
ATOM 3294 N N . GLU B 1 198 ? -8.453 -23 -12.414 1 97.81 198 GLU B N 1
ATOM 3295 C CA . GLU B 1 198 ? -9.727 -22.312 -12.539 1 97.81 198 GLU B CA 1
ATOM 3296 C C . GLU B 1 198 ? -9.648 -21.203 -13.594 1 97.81 198 GLU B C 1
ATOM 3298 O O . GLU B 1 198 ? -10.586 -21.016 -14.367 1 97.81 198 GLU B O 1
ATOM 3303 N N . ALA B 1 199 ? -8.562 -20.469 -13.617 1 97.69 199 ALA B N 1
ATOM 3304 C CA . ALA B 1 199 ? -8.352 -19.406 -14.586 1 97.69 199 ALA B CA 1
ATOM 3305 C C . ALA B 1 199 ? -8.398 -19.938 -16.016 1 97.69 199 ALA B C 1
ATOM 3307 O O . ALA B 1 199 ? -8.875 -19.266 -16.922 1 97.69 199 ALA B O 1
ATOM 3308 N N . SER B 1 200 ? -7.887 -21.141 -16.188 1 96.44 200 SER B N 1
ATOM 3309 C CA . SER B 1 200 ? -7.781 -21.75 -17.5 1 96.44 200 SER B CA 1
ATOM 3310 C C . SER B 1 200 ? -9.164 -22.031 -18.094 1 96.44 200 SER B C 1
ATOM 3312 O O . SER B 1 200 ? -9.297 -22.203 -19.312 1 96.44 200 SER B O 1
ATOM 3314 N N . GLN B 1 201 ? -10.164 -22.047 -17.234 1 96.25 201 GLN B N 1
ATOM 3315 C CA . GLN B 1 201 ? -11.523 -22.344 -17.688 1 96.25 201 GLN B CA 1
ATOM 3316 C C . GLN B 1 201 ? -12.234 -21.078 -18.156 1 96.25 201 GLN B C 1
ATOM 3318 O O . GLN B 1 201 ? -13.305 -21.156 -18.766 1 96.25 201 GLN B O 1
ATOM 3323 N N . GLU B 1 202 ? -11.609 -19.953 -17.922 1 96.19 202 GLU B N 1
ATOM 3324 C CA . GLU B 1 202 ? -12.234 -18.672 -18.297 1 96.19 202 GLU B CA 1
ATOM 3325 C C . GLU B 1 202 ? -12.062 -18.391 -19.781 1 96.19 202 GLU B C 1
ATOM 3327 O O . GLU B 1 202 ? -11.055 -18.766 -20.375 1 96.19 202 GLU B O 1
ATOM 3332 N N . THR B 1 203 ? -13.07 -17.688 -20.328 1 93.75 203 THR B N 1
ATOM 3333 C CA . THR B 1 203 ? -13 -17.359 -21.75 1 93.75 203 THR B CA 1
ATOM 3334 C C . THR B 1 203 ? -13.031 -15.852 -21.953 1 93.75 203 THR B C 1
ATOM 3336 O O . THR B 1 203 ? -12.773 -15.367 -23.062 1 93.75 203 THR B O 1
ATOM 3339 N N . ASP B 1 204 ? -13.312 -15.109 -20.969 1 93.06 204 ASP B N 1
ATOM 3340 C CA . ASP B 1 204 ? -13.359 -13.656 -21.078 1 93.06 204 ASP B CA 1
ATOM 3341 C C . ASP B 1 204 ? -11.992 -13.086 -21.422 1 93.06 204 ASP B C 1
ATOM 3343 O O . ASP B 1 204 ? -10.961 -13.617 -21.016 1 93.06 204 ASP B O 1
ATOM 3347 N N . ILE B 1 205 ? -12.047 -12.031 -22.266 1 92.75 205 ILE B N 1
ATOM 3348 C CA . ILE B 1 205 ? -10.82 -11.336 -22.625 1 92.75 205 ILE B CA 1
ATOM 3349 C C . ILE B 1 205 ? -10.891 -9.883 -22.156 1 92.75 205 ILE B C 1
ATOM 3351 O O . ILE B 1 205 ? -11.875 -9.188 -22.422 1 92.75 205 ILE B O 1
ATOM 3355 N N . VAL B 1 206 ? -9.922 -9.492 -21.406 1 93.25 206 VAL B N 1
ATOM 3356 C CA . VAL B 1 206 ? -9.727 -8.094 -21.031 1 93.25 206 VAL B CA 1
ATOM 3357 C C . VAL B 1 206 ? -8.68 -7.457 -21.953 1 93.25 206 VAL B C 1
ATOM 3359 O O . VAL B 1 206 ? -7.477 -7.582 -21.703 1 93.25 206 VAL B O 1
ATOM 3362 N N . GLN B 1 207 ? -9.102 -6.664 -22.875 1 90.5 207 GLN B N 1
ATOM 3363 C CA . GLN B 1 207 ? -8.25 -6.172 -23.938 1 90.5 207 GLN B CA 1
ATOM 3364 C C . GLN B 1 207 ? -7.125 -5.301 -23.391 1 90.5 207 GLN B C 1
ATOM 3366 O O . GLN B 1 207 ? -5.992 -5.355 -23.875 1 90.5 207 GLN B O 1
ATOM 3371 N N . GLU B 1 208 ? -7.422 -4.578 -22.328 1 88.69 208 GLU B N 1
ATOM 3372 C CA . GLU B 1 208 ? -6.461 -3.654 -21.75 1 88.69 208 GLU B CA 1
ATOM 3373 C C . GLU B 1 208 ? -5.25 -4.398 -21.188 1 88.69 208 GLU B C 1
ATOM 3375 O O . GLU B 1 208 ? -4.172 -3.816 -21.031 1 88.69 208 GLU B O 1
ATOM 3380 N N . ASP B 1 209 ? -5.402 -5.668 -20.938 1 92.12 209 ASP B N 1
ATOM 3381 C CA . ASP B 1 209 ? -4.355 -6.426 -20.25 1 92.12 209 ASP B CA 1
ATOM 3382 C C . ASP B 1 209 ? -3.697 -7.422 -21.203 1 92.12 209 ASP B C 1
ATOM 3384 O O . ASP B 1 209 ? -2.92 -8.281 -20.766 1 92.12 209 ASP B O 1
ATOM 3388 N N . GLU B 1 210 ? -4.031 -7.352 -22.484 1 94.31 210 GLU B N 1
ATOM 3389 C CA . GLU B 1 210 ? -3.389 -8.18 -23.5 1 94.31 210 GLU B CA 1
ATOM 3390 C C . GLU B 1 210 ? -2.119 -7.523 -24.031 1 94.31 210 GLU B C 1
ATOM 3392 O O . GLU B 1 210 ? -2.055 -7.137 -25.203 1 94.31 210 GLU B O 1
ATOM 3397 N N . ALA B 1 211 ? -1.171 -7.488 -23.234 1 93.69 211 ALA B N 1
ATOM 3398 C CA . ALA B 1 211 ? 0.057 -6.777 -23.562 1 93.69 211 ALA B CA 1
ATOM 3399 C C . ALA B 1 211 ? 1.02 -7.68 -24.328 1 93.69 211 ALA B C 1
ATOM 3401 O O . ALA B 1 211 ? 1.096 -8.883 -24.078 1 93.69 211 ALA B O 1
ATOM 3402 N N . GLY B 1 212 ? 1.804 -7.082 -25.219 1 9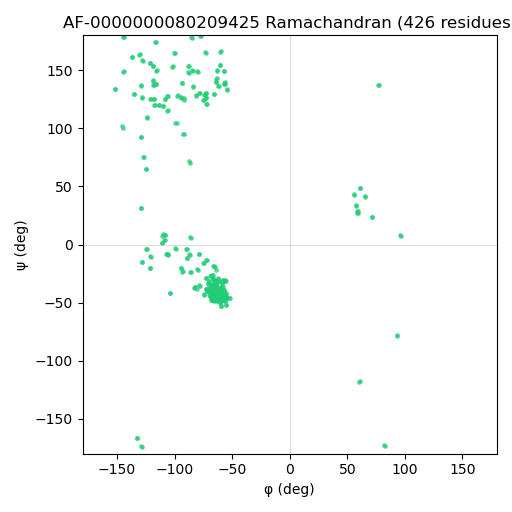4.06 212 GLY B N 1
ATOM 3403 C CA . GLY B 1 212 ? 2.898 -7.773 -25.891 1 94.06 212 GLY B CA 1
ATOM 3404 C C . GLY B 1 212 ? 2.447 -8.594 -27.078 1 94.06 212 GLY B C 1
ATOM 3405 O O . GLY B 1 212 ? 1.321 -8.445 -27.547 1 94.06 212 GLY B O 1
ATOM 3406 N N . VAL B 1 213 ? 3.43 -9.383 -27.625 1 94.38 213 VAL B N 1
ATOM 3407 C CA . VAL B 1 213 ? 3.182 -10.219 -28.797 1 94.38 213 VAL B CA 1
ATOM 3408 C C . VAL B 1 213 ? 3.352 -11.688 -28.422 1 94.38 213 VAL B C 1
ATOM 3410 O O . VAL B 1 213 ? 4.199 -12.031 -27.594 1 94.38 213 VAL B O 1
ATOM 3413 N N . GLU B 1 214 ? 2.48 -12.453 -28.922 1 91.12 214 GLU B N 1
ATOM 3414 C CA . GLU B 1 214 ? 2.514 -13.891 -28.641 1 91.12 214 GLU B CA 1
ATOM 3415 C C . GLU B 1 214 ? 3.855 -14.5 -29.047 1 91.12 214 GLU B C 1
ATOM 3417 O O . GLU B 1 214 ? 4.434 -14.125 -30.062 1 91.12 214 GLU B O 1
ATOM 3422 N N . VAL B 1 215 ? 4.246 -15.305 -28.203 1 88.75 215 VAL B N 1
ATOM 3423 C CA . VAL B 1 215 ? 5.473 -16.031 -28.516 1 88.75 215 VAL B CA 1
ATOM 3424 C C . VAL B 1 215 ? 5.141 -17.453 -28.969 1 88.75 215 VAL B C 1
ATOM 3426 O O . VAL B 1 215 ? 4.164 -18.031 -28.5 1 88.75 215 VAL B O 1
#

Foldseek 3Di:
DEWEFEQLQFGLFQQLQVLVCVVVVNDYHYDYDHPPDPVQQVVCVVQDPVSDDTWDDDPVDIDHTSVRSQVVCCVPPVVNVQADPDPVRRVVLVVLLVCLRPHLVQLCQQQGGGQPAAFATDGDPSNVVSQVVLLVQQLVQCVVAPLAESPRDHHSSLSSCLSVLSSCVNHVPDHDPRNVSNSVSSCPDPSNVVSSVSSVPDDDDDPSNPHHGGD/DEWEFEQLQFGLFQQLQVLVCVVVVNDYHYDYDHPPDPVQQVVCVVQDPVSDDTWDDDPVDIDHTSVRSQVVCCVPPVVNVQADPDPVRRVVLVVLLVCLRVHLVQLCQQQGGGQPAAFATDGDPSNVVSQVVLLVQQLVQCVVAPLAESPRDHHSSLSSCLSVLSSCVRHVPDHDPRNVSNSVSSCPDPSNVVSSVSSVPDDDDDPSNPHHGGD

Sequence (430 aa):
MQLFIGNQNYSSWSLRAWLIFSQYDLKVDVTKLTLFTEDFYDKLASVTPTAKVPTLVDGEVTVWDSLAILEYVNEQYLQGKAWPSHVADKAKARAISAEMHSGFFDLRNELPMNCRARRKVELSDGALKDIARIDAIWSEQMAKFPDAFLFGEWSIADAMYAPVALRFETYGIELSQGAKAYQQKVLASQAVQKWLAEASQETDIVQEDEAGVEVMQLFIGNQNYSSWSLRAWLIFSQYDLKVDVTKLTLFTEDFYDKLASVTPTAKVPTLVDGEVTVWDSLAILEYVNEQYLQGKAWPSHVADKAKARAISAEMHSGFFDLRNELPMNCRARRKVELSDGALKDIARIDAIWSEQMAKFPDAFLFGEWSIADAMYAPVALRFETYGIELSQGAKAYQQKVLASQAVQKWLAEASQETDIVQEDEAGVEV

pLDDT: mean 97.71, std 1.83, range [88.69, 98.94]

Solvent-accessible surface area (backbone atoms only — not comparable to full-atom values): 22439 Å² total; per-residue (Å²): 84,38,36,36,26,36,40,65,37,51,28,49,50,22,49,29,36,49,40,60,33,56,70,66,68,47,84,62,46,76,46,75,31,57,74,92,38,71,65,36,46,62,63,27,61,82,69,40,95,76,61,63,58,22,32,37,38,50,89,90,30,56,24,32,42,33,67,28,38,46,52,45,47,22,56,77,74,46,78,47,58,41,45,56,84,52,66,55,57,27,36,38,39,38,14,57,30,41,43,55,58,54,41,53,58,46,33,55,69,64,47,44,37,37,76,87,50,47,27,43,63,90,75,51,74,58,23,52,51,35,50,51,51,51,37,48,53,39,27,55,24,27,70,76,22,64,99,38,34,68,74,43,58,76,30,54,42,50,32,62,44,44,48,54,42,50,24,36,60,20,43,64,58,86,63,54,72,41,22,42,52,42,37,50,52,50,62,66,31,69,54,48,42,51,50,50,58,56,25,69,70,57,79,83,79,59,73,90,46,63,60,61,44,80,107,84,38,35,36,28,36,40,65,35,51,28,49,49,22,50,30,36,49,42,60,34,54,71,66,68,49,84,61,47,76,46,76,32,56,74,92,38,71,66,35,47,61,62,26,60,81,68,41,97,76,62,63,58,22,32,37,38,49,88,92,30,55,25,32,42,33,67,26,36,45,52,45,47,22,56,76,73,47,76,47,59,40,45,59,84,53,67,54,57,26,37,39,39,38,16,56,29,40,43,56,57,56,42,53,58,46,34,54,70,66,48,44,37,36,76,84,48,47,27,43,64,89,73,52,73,60,22,51,51,36,50,51,52,51,36,50,52,39,26,55,24,29,72,75,22,66,100,38,33,69,74,43,56,76,30,54,43,47,30,59,45,43,47,52,42,50,25,36,59,20,43,66,58,87,63,53,71,41,22,43,52,41,36,51,50,49,62,65,30,68,51,49,42,52,49,50,59,57,26,68,70,58,80,84,79,61,73,92,47,64,61,60,44,80,106

Radius of gyration: 21.04 Å; Cα contacts (8 Å, |Δi|>4): 730; chains: 2; bounding box: 49×58×50 Å